Protein 7OH2 (pdb70)

Structure (mmCIF, N/CA/C/O backbone):
data_7OH2
#
_entry.id   7OH2
#
_cell.length_a   71.164
_cell.length_b   100.401
_cell.length_c   104.653
_cell.angle_alpha   90.000
_cell.angle_beta   90.000
_cell.angle_gamma   90.000
#
_symmetry.space_group_name_H-M   'P 21 21 21'
#
loop_
_entity.id
_entity.type
_entity.pdbx_description
1 polymer 'Alkanesulfonate monooxygenase'
2 water water
#
loop_
_atom_site.group_PDB
_atom_site.id
_atom_site.type_symbol
_atom_site.label_atom_id
_atom_site.label_alt_id
_atom_site.label_comp_id
_atom_site.label_asym_id
_atom_site.label_entity_id
_atom_site.label_seq_id
_atom_site.pdbx_PDB_ins_code
_atom_site.Cartn_x
_atom_site.Cartn_y
_atom_site.Cartn_z
_atom_site.occupancy
_atom_site.B_iso_or_equiv
_atom_site.auth_seq_id
_atom_site.auth_comp_id
_atom_site.auth_asym_id
_atom_site.auth_atom_id
_atom_site.pdbx_PDB_model_num
ATOM 1 N N . MET A 1 1 ? 20.439 32.672 -6.760 1.00 49.79 1 MET A N 1
ATOM 2 C CA . MET A 1 1 ? 19.638 31.733 -7.588 1.00 48.16 1 MET A CA 1
ATOM 3 C C . MET A 1 1 ? 20.181 30.305 -7.416 1.00 39.76 1 MET A C 1
ATOM 4 O O . MET A 1 1 ? 21.405 30.087 -7.462 1.00 35.12 1 MET A O 1
ATOM 9 N N . THR A 1 2 ? 19.294 29.339 -7.256 1.00 31.76 2 THR A N 1
ATOM 10 C CA . THR A 1 2 ? 19.676 27.905 -7.191 1.00 30.09 2 THR A CA 1
ATOM 11 C C . THR A 1 2 ? 20.087 27.456 -8.602 1.00 28.45 2 THR A C 1
ATOM 12 O O . THR A 1 2 ? 19.708 28.119 -9.592 1.00 28.02 2 THR A O 1
ATOM 16 N N . VAL A 1 3 ? 20.815 26.357 -8.709 1.00 27.22 3 VAL A N 1
ATOM 17 C CA . VAL A 1 3 ? 21.322 25.845 -10.019 1.00 30.25 3 VAL A CA 1
ATOM 18 C C . VAL A 1 3 ? 20.112 25.528 -10.893 1.00 28.02 3 VAL A C 1
ATOM 19 O O . VAL A 1 3 ? 20.169 25.756 -12.088 1.00 28.44 3 VAL A O 1
ATOM 23 N N . VAL A 1 4 ? 19.067 24.973 -10.290 1.00 25.66 4 VAL A N 1
ATOM 24 C CA . VAL A 1 4 ? 17.786 24.609 -10.952 1.00 26.49 4 VAL A CA 1
ATOM 25 C C . VAL A 1 4 ? 16.671 25.041 -10.011 1.00 23.54 4 VAL A C 1
ATOM 26 O O . VAL A 1 4 ? 16.911 25.227 -8.804 1.00 26.28 4 VAL A O 1
ATOM 30 N N . PRO A 1 5 ? 15.430 25.166 -10.526 1.00 26.03 5 PRO A N 1
ATOM 31 C CA . PRO A 1 5 ? 14.257 25.335 -9.670 1.00 26.43 5 PRO A CA 1
ATOM 32 C C . PRO A 1 5 ? 14.122 24.146 -8.694 1.00 26.53 5 PRO A C 1
ATOM 33 O O . PRO A 1 5 ? 14.344 23.020 -9.118 1.00 29.07 5 PRO A O 1
ATOM 37 N N . ILE A 1 6 ? 13.793 24.424 -7.436 1.00 25.84 6 ILE A N 1
ATOM 38 C CA . ILE A 1 6 ? 13.639 23.399 -6.378 1.00 26.60 6 ILE A CA 1
ATOM 39 C C . ILE A 1 6 ? 12.211 23.429 -5.837 1.00 26.00 6 ILE A C 1
ATOM 40 O O . ILE A 1 6 ? 11.422 24.356 -6.109 1.00 25.99 6 ILE A O 1
ATOM 45 N N . THR A 1 7 ? 11.850 22.379 -5.132 1.00 23.72 7 THR A N 1
ATOM 46 C CA . THR A 1 7 ? 10.478 22.203 -4.620 1.00 23.77 7 THR A CA 1
ATOM 47 C C . THR A 1 7 ? 10.306 23.134 -3.420 1.00 21.65 7 THR A C 1
ATOM 48 O O . THR A 1 7 ? 9.177 23.545 -3.174 1.00 23.44 7 THR A O 1
ATOM 52 N N . SER A 1 8 ? 11.366 23.461 -2.712 1.00 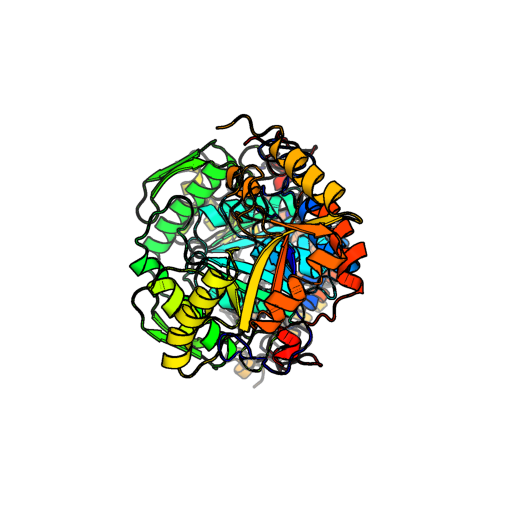19.27 8 SER A N 1
ATOM 53 C CA . SER A 1 8 ? 11.258 24.254 -1.457 1.00 22.75 8 SER A CA 1
ATOM 54 C C . SER A 1 8 ? 12.064 25.554 -1.575 1.00 22.63 8 SER A C 1
ATOM 55 O O . SER A 1 8 ? 13.004 25.790 -0.813 1.00 24.10 8 SER A O 1
ATOM 58 N N . PRO A 1 9 ? 11.756 26.445 -2.549 1.00 27.35 9 PRO A N 1
ATOM 59 C CA . PRO A 1 9 ? 12.654 27.556 -2.864 1.00 27.38 9 PRO A CA 1
ATOM 60 C C . PRO A 1 9 ? 12.781 28.598 -1.746 1.00 28.67 9 PRO A C 1
ATOM 61 O O . PRO A 1 9 ? 13.840 29.192 -1.614 1.00 30.48 9 PRO A O 1
ATOM 65 N N . ASP A 1 10 ? 11.771 28.720 -0.893 1.00 30.38 10 ASP A N 1
ATOM 66 C CA . ASP A 1 10 ? 11.783 29.735 0.190 1.00 36.06 10 ASP A CA 1
ATOM 67 C C . ASP A 1 10 ? 12.289 29.139 1.503 1.00 34.47 10 ASP A C 1
ATOM 68 O O . ASP A 1 10 ? 12.264 29.845 2.501 1.00 26.44 10 ASP A O 1
ATOM 73 N N . LEU A 1 11 ? 12.646 27.856 1.516 1.00 29.84 11 LEU A N 1
ATOM 74 C CA . LEU A 1 11 ? 13.086 27.178 2.756 1.00 27.23 11 LEU A CA 1
ATOM 75 C C . LEU A 1 11 ? 14.496 27.685 3.069 1.00 29.26 11 LEU A C 1
ATOM 76 O O . LEU A 1 11 ? 15.372 27.528 2.199 1.00 27.43 11 LEU A O 1
ATOM 81 N N . ASP A 1 12 ? 14.748 28.313 4.221 1.00 30.43 12 ASP A N 1
ATOM 82 C CA . ASP A 1 12 ? 16.155 28.731 4.504 1.00 33.43 12 ASP A CA 1
ATOM 83 C C . ASP A 1 12 ? 16.789 27.760 5.517 1.00 29.10 12 ASP A C 1
ATOM 84 O O . ASP A 1 12 ? 17.910 27.987 5.935 1.00 33.74 12 ASP A O 1
ATOM 89 N N . ALA A 1 13 ? 16.149 26.634 5.787 1.00 27.75 13 ALA A N 1
ATOM 90 C CA . ALA A 1 13 ? 16.661 25.574 6.677 1.00 26.62 13 ALA A CA 1
ATOM 91 C C . ALA A 1 13 ? 17.106 24.384 5.828 1.00 24.99 13 ALA A C 1
ATOM 92 O O . ALA A 1 13 ? 16.935 24.409 4.612 1.00 25.79 13 ALA A O 1
ATOM 94 N N . ALA A 1 14 ? 17.708 23.381 6.448 1.00 21.53 14 ALA A N 1
ATOM 95 C CA . ALA A 1 14 ? 18.006 22.119 5.745 1.00 22.60 14 ALA A CA 1
ATOM 96 C C . ALA A 1 14 ? 17.664 20.961 6.673 1.00 22.96 14 ALA A C 1
ATOM 97 O O . ALA A 1 14 ? 17.814 21.108 7.932 1.00 20.30 14 ALA A O 1
ATOM 99 N N . GLU A 1 15 ? 17.296 19.829 6.075 1.00 20.63 15 GLU A N 1
ATOM 100 C CA . GLU A 1 15 ? 17.133 18.594 6.857 1.00 21.13 15 GLU A CA 1
ATOM 101 C C . GLU A 1 15 ? 18.513 17.956 7.019 1.00 19.98 15 GLU A C 1
ATOM 102 O O . GLU A 1 15 ? 19.040 17.414 6.065 1.00 19.03 15 GLU A O 1
ATOM 108 N N . VAL A 1 16 ? 19.096 18.103 8.193 1.00 20.01 16 VAL A N 1
ATOM 109 C CA . VAL A 1 16 ? 20.493 17.656 8.433 1.00 20.56 16 VAL A CA 1
ATOM 110 C C . VAL A 1 16 ? 20.421 16.338 9.184 1.00 21.82 16 VAL A C 1
ATOM 111 O O . VAL A 1 16 ? 19.799 16.285 10.279 1.00 19.42 16 VAL A O 1
ATOM 115 N N . SER A 1 17 ? 21.055 15.322 8.606 1.00 18.96 17 SER A N 1
ATOM 116 C CA . SER A 1 17 ? 20.837 13.894 8.923 1.00 19.91 17 SER A CA 1
ATOM 117 C C . SER A 1 17 ? 22.163 13.188 9.204 1.00 18.80 17 SER A C 1
ATOM 118 O O . SER A 1 17 ? 23.250 13.663 8.780 1.00 19.00 17 SER A O 1
ATOM 121 N N . TRP A 1 18 ? 22.063 12.084 9.929 1.00 19.41 18 TRP A N 1
ATOM 122 C CA . TRP A 1 18 ? 23.181 11.145 10.142 1.00 17.99 18 TRP A CA 1
ATOM 123 C C . TRP A 1 18 ? 22.868 9.836 9.417 1.00 17.89 18 TRP A C 1
ATOM 124 O O . TRP A 1 18 ? 22.067 9.818 8.451 1.00 18.97 18 TRP A O 1
ATOM 135 N N . PHE A 1 19 ? 23.599 8.796 9.770 1.00 18.51 19 PHE A N 1
ATOM 136 C CA . PHE A 1 19 ? 23.635 7.504 9.054 1.00 19.15 19 PHE A CA 1
ATOM 137 C C . PHE A 1 19 ? 23.744 6.390 10.095 1.00 17.79 19 PHE A C 1
ATOM 138 O O . PHE A 1 19 ? 24.589 6.519 10.966 1.00 20.89 19 PHE A O 1
ATOM 146 N N . ALA A 1 20 ? 22.895 5.357 10.026 1.00 18.92 20 ALA A N 1
ATOM 147 C CA . ALA A 1 20 ? 22.747 4.365 11.125 1.00 18.35 20 ALA A CA 1
ATOM 148 C C . ALA A 1 20 ? 23.710 3.181 10.976 1.00 18.93 20 ALA A C 1
ATOM 149 O O . ALA A 1 20 ? 23.730 2.327 11.893 1.00 19.34 20 ALA A O 1
ATOM 151 N N . ALA A 1 21 ? 24.446 3.074 9.871 1.00 19.63 21 ALA A N 1
ATOM 152 C CA . ALA A 1 21 ? 25.544 2.079 9.704 1.00 18.56 21 ALA A CA 1
ATOM 153 C C . ALA A 1 21 ? 25.003 0.670 9.977 1.00 20.06 21 ALA A C 1
ATOM 154 O O . ALA A 1 21 ? 25.603 -0.083 10.758 1.00 20.76 21 ALA A O 1
ATOM 156 N N . LEU A 1 22 ? 23.908 0.315 9.312 1.00 19.60 22 LEU A N 1
ATOM 157 C CA . LEU A 1 22 ? 23.240 -0.999 9.519 1.00 20.14 22 LEU A CA 1
ATOM 158 C C . LEU A 1 22 ? 23.969 -2.134 8.796 1.00 20.55 22 LEU A C 1
ATOM 159 O O . LEU A 1 22 ? 23.532 -3.272 8.937 1.00 21.68 22 LEU A O 1
ATOM 164 N N . CYS A 1 23 ? 24.967 -1.842 7.965 1.00 23.65 23 CYS A N 1
ATOM 165 C CA . CYS A 1 23 ? 25.550 -2.840 7.029 1.00 22.91 23 CYS A CA 1
ATOM 166 C C . CYS A 1 23 ? 27.038 -2.981 7.235 1.00 21.79 23 CYS A C 1
ATOM 167 O O . CYS A 1 23 ? 27.735 -2.971 6.219 1.00 21.48 23 CYS A O 1
ATOM 170 N N . SER A 1 24 ? 27.489 -3.141 8.475 1.00 21.01 24 SER A N 1
ATOM 171 C CA . SER A 1 24 ? 28.928 -3.311 8.818 1.00 22.35 24 SER A CA 1
ATOM 172 C C . SER A 1 24 ? 29.734 -2.090 8.335 1.00 23.09 24 SER A C 1
ATOM 173 O O . SER A 1 24 ? 30.900 -2.248 7.916 1.00 21.62 24 SER A O 1
ATOM 176 N N . ASP A 1 25 ? 29.164 -0.893 8.468 1.00 23.32 25 ASP A N 1
ATOM 177 C CA . ASP A 1 25 ? 29.755 0.372 7.960 1.00 23.27 25 ASP A CA 1
ATOM 178 C C . ASP A 1 25 ? 30.700 0.990 8.995 1.00 21.38 25 ASP A C 1
ATOM 179 O O . ASP A 1 25 ? 31.426 1.883 8.620 1.00 22.24 25 ASP A O 1
ATOM 184 N N . ASP A 1 26 ? 30.650 0.596 10.269 1.00 19.88 26 ASP A N 1
ATOM 185 C CA . ASP A 1 26 ? 31.318 1.369 11.331 1.00 20.84 26 ASP A CA 1
ATOM 186 C C . ASP A 1 26 ? 32.749 0.846 11.539 1.00 22.55 26 ASP A C 1
ATOM 187 O O . ASP A 1 26 ? 32.953 -0.370 11.557 1.00 23.77 26 ASP A O 1
ATOM 192 N N . TYR A 1 27 ? 33.690 1.783 11.650 1.00 21.91 27 TYR A N 1
ATOM 193 C CA . TYR A 1 27 ? 35.149 1.570 11.816 1.00 24.25 27 TYR A CA 1
ATOM 194 C C . TYR A 1 27 ? 35.730 2.690 12.666 1.00 22.30 27 TYR A C 1
ATOM 195 O O . TYR A 1 27 ? 35.171 3.828 12.651 1.00 23.68 27 TYR A O 1
ATOM 204 N N . ALA A 1 28 ? 36.821 2.404 13.358 1.00 23.48 28 ALA A N 1
ATOM 205 C CA . ALA A 1 28 ? 37.710 3.415 13.982 1.00 21.99 28 ALA A CA 1
ATOM 206 C C . ALA A 1 28 ? 38.860 3.680 13.001 1.00 23.42 28 ALA A C 1
ATOM 207 O O . ALA A 1 28 ? 39.203 4.825 12.768 1.00 23.88 28 ALA A O 1
ATOM 209 N N . TYR A 1 29 ? 39.411 2.636 12.406 1.00 24.95 29 TYR A N 1
ATOM 210 C CA . TYR A 1 29 ? 40.386 2.733 11.298 1.00 25.34 29 TYR A CA 1
ATOM 211 C C . TYR A 1 29 ? 39.763 2.027 10.110 1.00 24.06 29 TYR A C 1
ATOM 212 O O . TYR A 1 29 ? 39.346 0.873 10.275 1.00 22.90 29 TYR A O 1
ATOM 221 N N . LEU A 1 30 ? 39.760 2.673 8.950 1.00 23.87 30 LEU A N 1
ATOM 222 C CA . LEU A 1 30 ? 39.230 2.061 7.716 1.00 26.24 30 LEU A CA 1
ATOM 223 C C . LEU A 1 30 ? 40.045 0.797 7.432 1.00 27.37 30 LEU A C 1
ATOM 224 O O . LEU A 1 30 ? 41.261 0.788 7.684 1.00 24.29 30 LEU A O 1
ATOM 229 N N . GLY A 1 31 ? 39.343 -0.262 7.041 1.00 28.03 31 GLY A N 1
ATOM 230 C CA . GLY A 1 31 ? 39.919 -1.575 6.722 1.00 30.44 31 GLY A CA 1
ATOM 231 C C . GLY A 1 31 ? 40.246 -2.382 7.967 1.00 28.36 31 GLY A C 1
ATOM 232 O O . GLY A 1 31 ? 40.818 -3.433 7.797 1.00 28.68 31 GLY A O 1
ATOM 233 N N . VAL A 1 32 ? 39.911 -1.915 9.167 1.00 25.78 32 VAL A N 1
ATOM 234 C CA . VAL A 1 32 ? 40.206 -2.655 10.419 1.00 27.34 32 VAL A CA 1
ATOM 235 C C . VAL A 1 32 ? 38.896 -3.040 11.109 1.00 29.02 32 VAL A C 1
ATOM 236 O O . VAL A 1 32 ? 38.266 -2.221 11.777 1.00 24.59 32 VAL A O 1
ATOM 240 N N . PRO A 1 33 ? 38.515 -4.333 11.055 1.00 29.45 33 PRO A N 1
ATOM 241 C CA . PRO A 1 33 ? 37.296 -4.806 11.692 1.00 33.25 33 PRO A CA 1
ATOM 242 C C . PRO A 1 33 ? 37.407 -4.593 13.205 1.00 32.99 33 PRO A C 1
ATOM 243 O O . PRO A 1 33 ? 38.424 -4.870 13.792 1.00 37.06 33 PRO A O 1
ATOM 247 N N . ASP A 1 34 ? 36.381 -4.003 13.781 1.00 29.49 34 ASP A N 1
ATOM 248 C CA . ASP A 1 34 ? 36.313 -3.735 15.228 1.00 30.94 34 ASP A CA 1
ATOM 249 C C . ASP A 1 34 ? 34.988 -4.308 15.749 1.00 30.92 34 ASP A C 1
ATOM 250 O O . ASP A 1 34 ? 33.900 -3.780 15.393 1.00 24.42 34 ASP A O 1
ATOM 255 N N . ASP A 1 35 ? 35.093 -5.319 16.607 1.00 30.83 35 ASP A N 1
ATOM 256 C CA . ASP A 1 35 ? 33.936 -6.046 17.190 1.00 31.32 35 ASP A CA 1
ATOM 257 C C . ASP A 1 35 ? 33.012 -5.057 17.898 1.00 28.78 35 ASP A C 1
ATOM 258 O O . ASP A 1 35 ? 31.795 -5.232 17.752 1.00 30.57 35 ASP A O 1
ATOM 263 N N . ALA A 1 36 ? 33.558 -4.049 18.585 1.00 27.01 36 ALA A N 1
ATOM 264 C CA . ALA A 1 36 ? 32.774 -3.077 19.384 1.00 27.81 36 ALA A CA 1
ATOM 265 C C . ALA A 1 36 ? 31.952 -2.166 18.455 1.00 25.15 36 ALA A C 1
ATOM 266 O O . ALA A 1 36 ? 31.063 -1.524 18.930 1.00 25.00 36 ALA A O 1
ATOM 268 N N . LEU A 1 37 ? 32.242 -2.114 17.153 1.00 24.60 37 LEU A N 1
ATOM 269 C CA . LEU A 1 37 ? 31.535 -1.218 16.200 1.00 23.93 37 LEU A CA 1
ATOM 270 C C . LEU A 1 37 ? 30.690 -2.029 15.211 1.00 22.64 37 LEU A C 1
ATOM 271 O O . LEU A 1 37 ? 30.198 -1.429 14.235 1.00 22.46 37 LEU A O 1
ATOM 276 N N . LYS A 1 38 ? 30.484 -3.325 15.446 1.00 21.98 38 LYS A N 1
ATOM 277 C CA . LYS A 1 38 ? 29.605 -4.162 14.584 1.00 22.41 38 LYS A CA 1
ATOM 278 C C . LYS A 1 38 ? 28.183 -3.587 14.526 1.00 20.96 38 LYS A C 1
ATOM 279 O O . LYS A 1 38 ? 27.752 -2.911 15.467 1.00 19.18 38 LYS A O 1
ATOM 285 N N . SER A 1 39 ? 27.477 -3.860 13.438 1.00 18.59 39 SER A N 1
ATOM 286 C CA . SER A 1 39 ? 26.091 -3.413 13.202 1.00 17.81 39 SER A CA 1
ATOM 287 C C . SER A 1 39 ? 25.088 -4.267 13.988 1.00 19.03 39 SER A C 1
ATOM 288 O O . SER A 1 39 ? 24.130 -4.746 13.402 1.00 20.46 39 SER A O 1
ATOM 291 N N . SER A 1 40 ? 25.287 -4.402 15.294 1.00 19.68 40 SER A N 1
ATOM 292 C CA . SER A 1 40 ? 24.320 -5.030 16.222 1.00 20.45 40 SER A CA 1
ATOM 293 C C . SER A 1 40 ? 23.169 -4.054 16.451 1.00 21.33 40 SER A C 1
ATOM 294 O O . SER A 1 40 ? 23.346 -2.862 16.229 1.00 20.72 40 SER A O 1
ATOM 297 N N . PHE A 1 41 ? 22.018 -4.545 16.900 1.00 22.19 41 PHE A N 1
ATOM 298 C CA . PHE A 1 41 ? 20.872 -3.674 17.216 1.00 20.89 41 PHE A CA 1
ATOM 299 C C . PHE A 1 41 ? 21.287 -2.676 18.298 1.00 19.09 41 PHE A C 1
ATOM 300 O O . PHE A 1 41 ? 20.933 -1.514 18.177 1.00 19.25 41 PHE A O 1
ATOM 308 N N . GLU A 1 42 ? 22.023 -3.123 19.309 1.00 20.38 42 GLU A N 1
ATOM 309 C CA . GLU A 1 42 ? 22.437 -2.244 20.434 1.00 22.98 42 GLU A CA 1
ATOM 310 C C . GLU A 1 42 ? 23.255 -1.069 19.869 1.00 21.38 42 GLU A C 1
ATOM 311 O O . GLU A 1 42 ? 22.978 0.103 20.200 1.00 21.56 42 GLU A O 1
ATOM 314 N N . HIS A 1 43 ? 24.221 -1.358 19.009 1.00 19.87 43 HIS A N 1
ATOM 315 C CA . HIS A 1 43 ? 25.146 -0.311 18.488 1.00 22.43 43 HIS A CA 1
ATOM 316 C C . HIS A 1 43 ? 24.388 0.608 17.530 1.00 20.85 43 HIS A C 1
ATOM 317 O O . HIS A 1 43 ? 24.483 1.813 17.698 1.00 21.26 43 HIS A O 1
ATOM 324 N N . CYS A 1 44 ? 23.676 0.056 16.554 1.00 20.34 44 CYS A N 1
ATOM 325 C CA . CYS A 1 44 ? 22.997 0.881 15.513 1.00 19.89 44 CYS A CA 1
ATOM 326 C C . CYS A 1 44 ? 21.877 1.703 16.166 1.00 19.57 44 CYS A C 1
ATOM 327 O O . CYS A 1 44 ? 21.707 2.882 15.812 1.00 18.88 44 CYS A O 1
ATOM 330 N N . SER A 1 45 ? 21.131 1.136 17.116 1.00 19.60 45 SER A N 1
ATOM 331 C CA . SER A 1 45 ? 20.047 1.892 17.790 1.00 20.76 45 SER A CA 1
ATOM 332 C C . SER A 1 45 ? 20.669 3.031 18.605 1.00 21.52 45 SER A C 1
ATOM 333 O O . SER A 1 45 ? 20.033 4.087 18.729 1.00 22.29 45 SER A O 1
ATOM 336 N N . GLU A 1 46 ? 21.853 2.819 19.152 1.00 22.39 46 GLU A N 1
ATOM 337 C CA . GLU A 1 46 ? 22.541 3.900 19.883 1.00 23.13 46 GLU A CA 1
ATOM 338 C C . GLU A 1 46 ? 22.915 5.028 18.907 1.00 21.49 46 GLU A C 1
ATOM 339 O O . GLU A 1 46 ? 22.728 6.232 19.272 1.00 20.71 46 GLU A O 1
ATOM 345 N N . ILE A 1 47 ? 23.339 4.712 17.687 1.00 19.54 47 ILE A N 1
ATOM 346 C CA . ILE A 1 47 ? 23.631 5.798 16.696 1.00 20.35 47 ILE A CA 1
ATOM 347 C C . ILE A 1 47 ? 22.335 6.616 16.518 1.00 20.73 47 ILE A C 1
ATOM 348 O O . ILE A 1 47 ? 22.385 7.861 16.510 1.00 20.20 47 ILE A O 1
ATOM 353 N N . VAL A 1 48 ? 21.186 5.945 16.404 1.00 19.91 48 VAL A N 1
ATOM 354 C CA . VAL A 1 48 ? 19.890 6.604 16.108 1.00 20.07 48 VAL A CA 1
ATOM 355 C C . VAL A 1 48 ? 19.505 7.464 17.313 1.00 19.06 48 VAL A C 1
ATOM 356 O O . VAL A 1 48 ? 19.112 8.588 17.088 1.00 18.16 48 VAL A O 1
ATOM 360 N N . THR A 1 49 ? 19.554 6.933 18.530 1.00 18.63 49 THR A N 1
ATOM 361 C CA . THR A 1 49 ? 19.055 7.668 19.720 1.00 19.44 49 THR A CA 1
ATOM 362 C C . THR A 1 49 ? 20.017 8.827 20.022 1.00 19.22 49 THR A C 1
ATOM 363 O O . THR A 1 49 ? 19.523 9.930 20.354 1.00 19.24 49 THR A O 1
ATOM 367 N N . ARG A 1 50 ? 21.309 8.622 19.836 1.00 18.65 50 ARG A N 1
ATOM 368 C CA . ARG A 1 50 ? 22.321 9.708 20.009 1.00 21.00 50 ARG A CA 1
ATOM 369 C C . ARG A 1 50 ? 22.103 10.805 18.960 1.00 19.56 50 ARG A C 1
ATOM 370 O O . ARG A 1 50 ? 22.023 12.003 19.332 1.00 20.23 50 ARG A O 1
ATOM 378 N N . ALA A 1 51 ? 21.934 10.427 17.687 1.00 18.90 51 ALA A N 1
ATOM 379 C CA . ALA A 1 51 ? 21.632 11.369 16.594 1.00 17.57 51 ALA A CA 1
ATOM 380 C C . ALA A 1 51 ? 20.386 12.172 16.968 1.00 19.35 51 ALA A C 1
ATOM 381 O O . ALA A 1 51 ? 20.379 13.445 16.788 1.00 20.50 51 ALA A O 1
ATOM 383 N N . GLU A 1 52 ? 19.370 11.515 17.526 1.00 18.62 52 GLU A N 1
ATOM 384 C CA . GLU A 1 52 ? 18.111 12.219 17.867 1.00 20.38 52 GLU A CA 1
ATOM 385 C C . GLU A 1 52 ? 18.378 13.258 18.977 1.00 20.05 52 GLU A C 1
ATOM 386 O O . GLU A 1 52 ? 17.989 14.430 18.788 1.00 21.95 52 GLU A O 1
ATOM 392 N N . THR A 1 53 ? 19.016 12.853 20.060 1.00 22.04 53 THR A N 1
ATOM 393 C CA . THR A 1 53 ? 19.371 13.741 21.198 1.00 22.74 53 THR A CA 1
ATOM 394 C C . THR A 1 53 ? 20.202 14.929 20.713 1.00 24.91 53 THR A C 1
ATOM 395 O O . THR A 1 53 ? 19.883 16.063 21.094 1.00 22.40 53 THR A O 1
ATOM 399 N N . LEU A 1 54 ? 21.145 14.696 19.797 1.00 22.24 54 LEU A N 1
ATOM 400 C CA . LEU A 1 54 ? 22.047 15.761 19.311 1.00 22.77 54 LEU A CA 1
ATOM 401 C C . LEU A 1 54 ? 21.218 16.778 18.532 1.00 21.59 54 LEU A C 1
ATOM 402 O O . LEU A 1 54 ? 21.578 17.955 18.556 1.00 22.55 54 LEU A O 1
ATOM 407 N N . GLY A 1 55 ? 20.114 16.349 17.919 1.00 20.23 55 GLY A N 1
ATOM 408 C CA . GLY A 1 55 ? 19.211 17.224 17.165 1.00 20.62 55 GLY A CA 1
ATOM 409 C C . GLY A 1 55 ? 19.267 16.973 15.672 1.00 19.46 55 GLY A C 1
ATOM 410 O O . GLY A 1 55 ? 18.688 17.779 14.938 1.00 20.93 55 GLY A O 1
ATOM 411 N N . PHE A 1 56 ? 19.852 15.872 15.194 1.00 21.22 56 PHE A N 1
ATOM 412 C CA . PHE A 1 56 ? 19.732 15.489 13.762 1.00 20.32 56 PHE A CA 1
ATOM 413 C C . PHE A 1 56 ? 18.260 15.264 13.432 1.00 19.69 56 PHE A C 1
ATOM 414 O O . PHE A 1 56 ? 17.507 14.881 14.325 1.00 18.64 56 PHE A O 1
ATOM 422 N N . ARG A 1 57 ? 17.865 15.533 12.203 1.00 18.86 57 ARG A N 1
ATOM 423 C CA . ARG A 1 57 ? 16.441 15.610 11.802 1.00 20.64 57 ARG A CA 1
ATOM 424 C C . ARG A 1 57 ? 16.010 14.363 11.035 1.00 20.81 57 ARG A C 1
ATOM 425 O O . ARG A 1 57 ? 14.778 14.094 10.952 1.00 18.23 57 ARG A O 1
ATOM 433 N N . ASN A 1 58 ? 16.961 13.609 10.515 1.00 19.38 58 ASN A N 1
ATOM 434 C CA . ASN A 1 58 ? 16.628 12.340 9.809 1.00 19.61 58 ASN A CA 1
ATOM 435 C C . ASN A 1 58 ? 17.878 11.464 9.915 1.00 18.46 58 ASN A C 1
ATOM 436 O O . ASN A 1 58 ? 18.896 11.952 10.430 1.00 19.21 58 ASN A O 1
ATOM 441 N N . ILE A 1 59 ? 17.769 10.194 9.543 1.00 18.73 59 ILE A N 1
ATOM 442 C CA . ILE A 1 59 ? 18.929 9.266 9.621 1.00 17.37 59 ILE A CA 1
ATOM 443 C C . ILE A 1 59 ? 18.721 8.186 8.573 1.00 18.66 59 ILE A C 1
ATOM 444 O O . ILE A 1 59 ? 17.661 7.531 8.553 1.00 18.76 59 ILE A O 1
ATOM 449 N N . LEU A 1 60 ? 19.698 8.068 7.687 1.00 18.25 60 LEU A N 1
ATOM 450 C CA . LEU A 1 60 ? 19.650 7.093 6.593 1.00 17.84 60 LEU A CA 1
ATOM 451 C C . LEU A 1 60 ? 19.947 5.709 7.187 1.00 18.40 60 LEU A C 1
ATOM 452 O O . LEU A 1 60 ? 20.989 5.488 7.806 1.00 18.63 60 LEU A O 1
ATOM 457 N N . CYS A 1 61 ? 19.047 4.777 6.934 1.00 18.01 61 CYS A N 1
ATOM 458 C CA . CYS A 1 61 ? 19.142 3.360 7.349 1.00 18.37 61 CYS A CA 1
ATOM 459 C C . CYS A 1 61 ? 19.333 2.524 6.088 1.00 18.35 61 CYS A C 1
ATOM 460 O O . CYS A 1 61 ? 18.348 2.212 5.431 1.00 19.92 61 CYS A O 1
ATOM 463 N N . PRO A 1 62 ? 20.584 2.158 5.737 1.00 19.17 62 PRO A N 1
ATOM 464 C CA . PRO A 1 62 ? 20.884 1.485 4.465 1.00 19.23 62 PRO A CA 1
ATOM 465 C C . PRO A 1 62 ? 20.367 0.044 4.475 1.00 19.81 62 PRO A C 1
ATOM 466 O O . PRO A 1 62 ? 20.031 -0.522 5.546 1.00 17.64 62 PRO A O 1
ATOM 470 N N . SER A 1 63 ? 20.223 -0.514 3.281 1.00 19.21 63 SER A N 1
ATOM 471 C CA . SER A 1 63 ? 19.728 -1.896 3.096 1.00 19.18 63 SER A CA 1
ATOM 472 C C . SER A 1 63 ? 20.689 -2.637 2.188 1.00 20.07 63 SER A C 1
ATOM 473 O O . SER A 1 63 ? 20.785 -2.254 1.018 1.00 20.52 63 SER A O 1
ATOM 476 N N . SER A 1 64 ? 21.352 -3.657 2.689 1.00 20.37 64 SER A N 1
ATOM 477 C CA . SER A 1 64 ? 22.172 -4.550 1.832 1.00 20.72 64 SER A CA 1
ATOM 478 C C . SER A 1 64 ? 22.425 -5.857 2.564 1.00 20.67 64 SER A C 1
ATOM 479 O O . SER A 1 64 ? 22.309 -5.884 3.831 1.00 20.77 64 SER A O 1
ATOM 482 N N . TYR A 1 65 ? 22.781 -6.894 1.804 1.00 20.12 65 TYR A N 1
ATOM 483 C CA . TYR A 1 65 ? 23.062 -8.243 2.361 1.00 21.28 65 TYR A CA 1
ATOM 484 C C . TYR A 1 65 ? 24.482 -8.251 2.924 1.00 21.33 65 TYR A C 1
ATOM 485 O O . TYR A 1 65 ? 25.417 -8.776 2.354 1.00 19.51 65 TYR A O 1
ATOM 494 N N . GLN A 1 66 ? 24.626 -7.611 4.073 1.00 20.39 66 GLN A N 1
ATOM 495 C CA . GLN A 1 66 ? 25.867 -7.562 4.865 1.00 20.95 66 GLN A CA 1
ATOM 496 C C . GLN A 1 66 ? 25.468 -7.805 6.324 1.00 18.33 66 GLN A C 1
ATOM 497 O O . GLN A 1 66 ? 24.336 -7.530 6.660 1.00 18.24 66 GLN A O 1
ATOM 503 N N . VAL A 1 67 ? 26.377 -8.290 7.147 1.00 18.29 67 VAL A N 1
ATOM 504 C CA . VAL A 1 67 ? 26.130 -8.432 8.606 1.00 18.68 67 VAL A CA 1
ATOM 505 C C . VAL A 1 67 ? 25.594 -7.103 9.140 1.00 18.95 67 VAL A C 1
ATOM 506 O O . VAL A 1 67 ? 26.244 -6.045 8.980 1.00 19.95 67 VAL A O 1
ATOM 510 N N . GLY A 1 68 ? 24.384 -7.146 9.676 1.00 18.74 68 GLY A N 1
ATOM 511 C CA . GLY A 1 68 ? 23.759 -6.021 10.355 1.00 18.90 68 GLY A CA 1
ATOM 512 C C . GLY A 1 68 ? 22.267 -6.178 10.424 1.00 18.70 68 GLY A C 1
ATOM 513 O O . GLY A 1 68 ? 21.781 -7.309 10.476 1.00 21.31 68 GLY A O 1
ATOM 514 N N . GLN A 1 69 ? 21.567 -5.059 10.431 1.00 19.02 69 GLN A N 1
ATOM 515 C CA . GLN A 1 69 ? 20.120 -5.007 10.751 1.00 18.91 69 GLN A CA 1
ATOM 516 C C . GLN A 1 69 ? 19.317 -4.866 9.471 1.00 18.43 69 GLN A C 1
ATOM 517 O O . GLN A 1 69 ? 19.531 -3.883 8.705 1.00 19.22 69 GLN A O 1
ATOM 523 N N . ASP A 1 70 ? 18.397 -5.790 9.272 1.00 17.95 70 ASP A N 1
ATOM 524 C CA . ASP A 1 70 ? 17.326 -5.636 8.267 1.00 17.83 70 ASP A CA 1
ATOM 525 C C . ASP A 1 70 ? 16.694 -4.247 8.472 1.00 18.20 70 ASP A C 1
ATOM 526 O O . ASP A 1 70 ? 16.302 -3.902 9.611 1.00 16.99 70 ASP A O 1
ATOM 531 N N . THR A 1 71 ? 16.623 -3.452 7.404 1.00 16.85 71 THR A N 1
ATOM 532 C CA . THR A 1 71 ? 16.227 -2.022 7.481 1.00 17.54 71 THR A CA 1
ATOM 533 C C . THR A 1 71 ? 14.842 -1.855 8.112 1.00 16.56 71 THR A C 1
ATOM 534 O O . THR A 1 71 ? 14.695 -1.109 9.122 1.00 15.55 71 THR A O 1
ATOM 538 N N . LEU A 1 72 ? 13.817 -2.506 7.568 1.00 16.69 72 LEU A N 1
ATOM 539 C CA . LEU A 1 72 ? 12.436 -2.198 8.010 1.00 17.07 72 LEU A CA 1
ATOM 540 C C . LEU A 1 72 ? 12.233 -2.776 9.410 1.00 17.86 72 LEU A C 1
ATOM 541 O O . LEU A 1 72 ? 11.554 -2.098 10.203 1.00 17.36 72 LEU A O 1
ATOM 546 N N . SER A 1 73 ? 12.842 -3.914 9.738 1.00 17.79 73 SER A N 1
ATOM 547 C CA . SER A 1 73 ? 12.853 -4.445 11.139 1.00 20.90 73 SER A CA 1
ATOM 548 C C . SER A 1 73 ? 13.479 -3.413 12.082 1.00 18.24 73 SER A C 1
ATOM 549 O O . SER A 1 73 ? 12.904 -3.087 13.176 1.00 18.69 73 SER A O 1
ATOM 552 N N . PHE A 1 74 ? 14.625 -2.882 11.677 1.00 18.30 74 PHE A N 1
ATOM 553 C CA . PHE A 1 74 ? 15.352 -1.880 12.482 1.00 17.87 74 PHE A CA 1
ATOM 554 C C . PHE A 1 74 ? 14.481 -0.653 12.726 1.00 16.62 74 PHE A C 1
ATOM 555 O O . PHE A 1 74 ? 14.407 -0.177 13.855 1.00 18.07 74 PHE A O 1
ATOM 563 N N . VAL A 1 75 ? 13.870 -0.127 11.678 1.00 17.26 75 VAL A N 1
ATOM 564 C CA . VAL A 1 75 ? 12.967 1.050 11.776 1.00 18.71 75 VAL A CA 1
ATOM 565 C C . VAL A 1 75 ? 11.815 0.765 12.739 1.00 18.58 75 VAL A C 1
ATOM 566 O O . VAL A 1 75 ? 11.527 1.641 13.549 1.00 17.53 75 VAL A O 1
ATOM 570 N N . ALA A 1 76 ? 11.171 -0.402 12.642 1.00 17.94 76 ALA A N 1
ATOM 571 C CA . ALA A 1 76 ? 10.066 -0.786 13.554 1.00 17.59 76 ALA A CA 1
ATOM 572 C C . ALA A 1 76 ? 10.570 -0.760 15.006 1.00 18.24 76 ALA A C 1
ATOM 573 O O . ALA A 1 76 ? 9.848 -0.203 15.896 1.00 20.75 76 ALA A O 1
ATOM 575 N N . ALA A 1 77 ? 11.695 -1.420 15.288 1.00 17.22 77 ALA A N 1
ATOM 576 C CA . ALA A 1 77 ? 12.262 -1.469 16.649 1.00 18.20 77 ALA A CA 1
ATOM 577 C C . ALA A 1 77 ? 12.581 -0.045 17.102 1.00 21.37 77 ALA A C 1
ATOM 578 O O . ALA A 1 77 ? 12.233 0.320 18.255 1.00 20.42 77 ALA A O 1
ATOM 580 N N . CYS A 1 78 ? 13.204 0.770 16.245 1.00 20.58 78 CYS A N 1
ATOM 581 C CA . CYS A 1 78 ? 13.564 2.163 16.623 1.00 20.86 78 CYS A CA 1
ATOM 582 C C . CYS A 1 78 ? 12.314 3.026 16.887 1.00 22.25 78 CYS A C 1
ATOM 583 O O . CYS A 1 78 ? 12.451 4.004 17.660 1.00 20.49 78 CYS A O 1
ATOM 586 N N . SER A 1 79 ? 11.149 2.704 16.302 1.00 18.63 79 SER A N 1
ATOM 587 C CA . SER A 1 79 ? 9.913 3.485 16.509 1.00 20.29 79 SER A CA 1
ATOM 588 C C . SER A 1 79 ? 9.655 3.575 18.017 1.00 24.24 79 SER A C 1
ATOM 589 O O . SER A 1 79 ? 9.075 4.546 18.441 1.00 21.63 79 SER A O 1
ATOM 592 N N . GLN A 1 80 ? 10.037 2.562 18.777 1.00 24.15 80 GLN A N 1
ATOM 593 C CA . GLN A 1 80 ? 9.664 2.447 20.203 1.00 26.58 80 GLN A CA 1
ATOM 594 C C . GLN A 1 80 ? 10.692 3.165 21.090 1.00 25.28 80 GLN A C 1
ATOM 595 O O . GLN A 1 80 ? 10.457 3.184 22.293 1.00 23.30 80 GLN A O 1
ATOM 601 N N . ILE A 1 81 ? 11.798 3.690 20.550 1.00 23.57 81 ILE A N 1
ATOM 602 C CA . ILE A 1 81 ? 12.859 4.369 21.366 1.00 24.93 81 ILE A CA 1
ATOM 603 C C . ILE A 1 81 ? 13.211 5.734 20.761 1.00 23.44 81 ILE A C 1
ATOM 604 O O . ILE A 1 81 ? 14.249 6.264 21.118 1.00 25.82 81 ILE A O 1
ATOM 609 N N . THR A 1 82 ? 12.392 6.258 19.848 1.00 21.70 82 THR A N 1
ATOM 610 C CA . THR A 1 82 ? 12.532 7.602 19.253 1.00 22.64 82 THR A CA 1
ATOM 611 C C . THR A 1 82 ? 11.189 8.334 19.332 1.00 25.65 82 THR A C 1
ATOM 612 O O . THR A 1 82 ? 10.146 7.644 19.414 1.00 23.57 82 THR A O 1
ATOM 616 N N . GLU A 1 83 ? 11.195 9.659 19.181 1.00 25.01 83 GLU A N 1
ATOM 617 C CA . GLU A 1 83 ? 9.949 10.463 19.200 1.00 27.87 83 GLU A CA 1
ATOM 618 C C . GLU A 1 83 ? 10.059 11.637 18.251 1.00 26.97 83 GLU A C 1
ATOM 619 O O . GLU A 1 83 ? 9.008 12.140 17.905 1.00 23.94 83 GLU A O 1
ATOM 623 N N . ARG A 1 84 ? 11.257 12.057 17.824 1.00 25.51 84 ARG A N 1
ATOM 624 C CA . ARG A 1 84 ? 11.336 13.322 17.029 1.00 25.41 84 ARG A CA 1
ATOM 625 C C . ARG A 1 84 ? 12.169 13.141 15.766 1.00 23.58 84 ARG A C 1
ATOM 626 O O . ARG A 1 84 ? 11.893 13.856 14.800 1.00 25.75 84 ARG A O 1
ATOM 634 N N . ILE A 1 85 ? 13.151 12.250 15.750 1.00 19.22 85 ILE A N 1
ATOM 635 C CA . ILE A 1 85 ? 13.976 12.101 14.517 1.00 19.93 85 ILE A CA 1
ATOM 636 C C . ILE A 1 85 ? 13.145 11.405 13.443 1.00 18.39 85 ILE A C 1
ATOM 637 O O . ILE A 1 85 ? 12.394 10.488 13.740 1.00 17.59 85 ILE A O 1
ATOM 642 N N . ASN A 1 86 ? 13.282 11.834 12.206 1.00 19.20 86 ASN A N 1
ATOM 643 C CA . ASN A 1 86 ? 12.774 11.060 11.053 1.00 18.18 86 ASN A CA 1
ATOM 644 C C . ASN A 1 86 ? 13.710 9.882 10.824 1.00 18.37 86 ASN A C 1
ATOM 645 O O . ASN A 1 86 ? 14.865 9.961 11.218 1.00 18.02 86 ASN A O 1
ATOM 650 N N . LEU A 1 87 ? 13.218 8.813 10.202 1.00 17.86 87 LEU A N 1
ATOM 651 C CA . LEU A 1 87 ? 14.072 7.722 9.738 1.00 18.54 87 LEU A CA 1
ATOM 652 C C . LEU A 1 87 ? 13.901 7.605 8.227 1.00 18.06 87 LEU A C 1
ATOM 653 O O . LEU A 1 87 ? 12.779 7.803 7.728 1.00 19.55 87 LEU A O 1
ATOM 658 N N . LEU A 1 88 ? 15.010 7.385 7.553 1.00 18.35 88 LEU A N 1
ATOM 659 C CA . LEU A 1 88 ? 15.048 7.258 6.085 1.00 17.92 88 LEU A CA 1
ATOM 660 C C . LEU A 1 88 ? 15.397 5.795 5.805 1.00 18.87 88 LEU A C 1
ATOM 661 O O . LEU A 1 88 ? 16.565 5.390 5.953 1.00 18.12 88 LEU A O 1
ATOM 666 N N . ALA A 1 89 ? 14.395 5.032 5.401 1.00 17.46 89 ALA A N 1
ATOM 667 C CA . ALA A 1 89 ? 14.497 3.579 5.302 1.00 16.95 89 ALA A CA 1
ATOM 668 C C . ALA A 1 89 ? 14.776 3.225 3.848 1.00 18.59 89 ALA A C 1
ATOM 669 O O . ALA A 1 89 ? 13.924 3.472 2.992 1.00 19.86 89 ALA A O 1
ATOM 671 N N . ALA A 1 90 ? 15.914 2.604 3.584 1.00 20.11 90 ALA A N 1
ATOM 672 C CA . ALA A 1 90 ? 16.212 2.041 2.256 1.00 18.32 90 ALA A CA 1
ATOM 673 C C . ALA A 1 90 ? 15.291 0.847 2.018 1.00 17.72 90 ALA A C 1
ATOM 674 O O . ALA A 1 90 ? 15.212 -0.063 2.884 1.00 18.49 90 ALA A O 1
ATOM 676 N N . ILE A 1 91 ? 14.608 0.857 0.892 1.00 16.19 91 ILE A N 1
ATOM 677 C CA . ILE A 1 91 ? 13.728 -0.236 0.435 1.00 18.89 91 ILE A CA 1
ATOM 678 C C . ILE A 1 91 ? 14.097 -0.546 -1.013 1.00 20.96 91 ILE A C 1
ATOM 679 O O . ILE A 1 91 ? 14.192 0.382 -1.831 1.00 20.68 91 ILE A O 1
ATOM 684 N N . ARG A 1 92 ? 14.294 -1.824 -1.304 1.00 20.24 92 ARG A N 1
ATOM 685 C CA . ARG A 1 92 ? 14.733 -2.288 -2.641 1.00 20.25 92 ARG A CA 1
ATOM 686 C C . ARG A 1 92 ? 13.501 -2.794 -3.361 1.00 20.22 92 ARG A C 1
ATOM 687 O O . ARG A 1 92 ? 12.863 -3.737 -2.888 1.00 20.20 92 ARG A O 1
ATOM 695 N N . CYS A 1 93 ? 13.168 -2.159 -4.480 1.00 20.47 93 CYS A N 1
ATOM 696 C CA . CYS A 1 93 ? 11.957 -2.468 -5.266 1.00 20.64 93 CYS A CA 1
ATOM 697 C C . CYS A 1 93 ? 11.930 -3.952 -5.600 1.00 21.23 93 CYS A C 1
ATOM 698 O O . CYS A 1 93 ? 12.927 -4.455 -6.122 1.00 21.26 93 CYS A O 1
ATOM 701 N N . GLY A 1 94 ? 10.809 -4.612 -5.285 1.00 20.33 94 GLY A N 1
ATOM 702 C CA . GLY A 1 94 ? 10.563 -6.015 -5.640 1.00 20.58 94 GLY A CA 1
ATOM 703 C C . GLY A 1 94 ? 10.985 -6.976 -4.539 1.00 21.91 94 GLY A C 1
ATOM 704 O O . GLY A 1 94 ? 10.543 -8.105 -4.573 1.00 19.42 94 GLY A O 1
ATOM 705 N N . GLU A 1 95 ? 11.811 -6.556 -3.598 1.00 18.89 95 GLU A N 1
ATOM 706 C CA . GLU A 1 95 ? 12.353 -7.464 -2.574 1.00 20.64 95 GLU A CA 1
ATOM 707 C C . GLU A 1 95 ? 11.218 -7.968 -1.666 1.00 20.22 95 GLU A C 1
ATOM 708 O O . GLU A 1 95 ? 11.368 -9.062 -1.092 1.00 20.72 95 GLU A O 1
ATOM 714 N N . MET A 1 96 ? 10.180 -7.159 -1.466 1.00 20.94 96 MET A N 1
ATOM 715 C CA . MET A 1 96 ? 8.932 -7.589 -0.788 1.00 20.39 96 MET A CA 1
ATOM 716 C C . MET A 1 96 ? 7.779 -7.385 -1.777 1.00 20.22 96 MET A C 1
ATOM 717 O O . MET A 1 96 ? 7.798 -6.389 -2.495 1.00 21.13 96 MET A O 1
ATOM 722 N N . GLN A 1 97 ? 6.804 -8.293 -1.768 1.00 19.51 97 GLN A N 1
ATOM 723 C CA . GLN A 1 97 ? 5.572 -8.183 -2.562 1.00 19.36 97 GLN A CA 1
ATOM 724 C C . GLN A 1 97 ? 5.006 -6.788 -2.296 1.00 20.37 97 GLN A C 1
ATOM 725 O O . GLN A 1 97 ? 4.898 -6.357 -1.122 1.00 19.56 97 GLN A O 1
ATOM 731 N N . PRO A 1 98 ? 4.732 -6.001 -3.354 1.00 19.14 98 PRO A N 1
ATOM 732 C CA . PRO A 1 98 ? 4.527 -4.562 -3.162 1.00 19.59 98 PRO A CA 1
ATOM 733 C C . PRO A 1 98 ? 3.280 -4.154 -2.362 1.00 20.26 98 PRO A C 1
ATOM 734 O O . PRO A 1 98 ? 3.313 -3.111 -1.696 1.00 19.47 98 PRO A O 1
ATOM 738 N N . ILE A 1 99 ? 2.231 -4.975 -2.390 1.00 19.55 99 ILE A N 1
ATOM 739 C CA . ILE A 1 99 ? 1.008 -4.709 -1.578 1.00 20.28 99 ILE A CA 1
ATOM 740 C C . ILE A 1 99 ? 1.400 -4.877 -0.105 1.00 18.85 99 ILE A C 1
ATOM 741 O O . ILE A 1 99 ? 0.998 -4.061 0.716 1.00 19.35 99 ILE A O 1
ATOM 746 N N . MET A 1 100 ? 2.147 -5.936 0.218 1.00 20.24 100 MET A N 1
ATOM 747 C CA . MET A 1 100 ? 2.583 -6.128 1.616 1.00 20.35 100 MET A CA 1
ATOM 748 C C . MET A 1 100 ? 3.648 -5.076 1.956 1.00 20.35 100 MET A C 1
ATOM 749 O O . MET A 1 100 ? 3.700 -4.669 3.128 1.00 19.66 100 MET A O 1
ATOM 754 N N . LEU A 1 101 ? 4.431 -4.590 0.990 1.00 19.24 101 LEU A N 1
ATOM 755 C CA . LEU A 1 101 ? 5.332 -3.432 1.264 1.00 19.5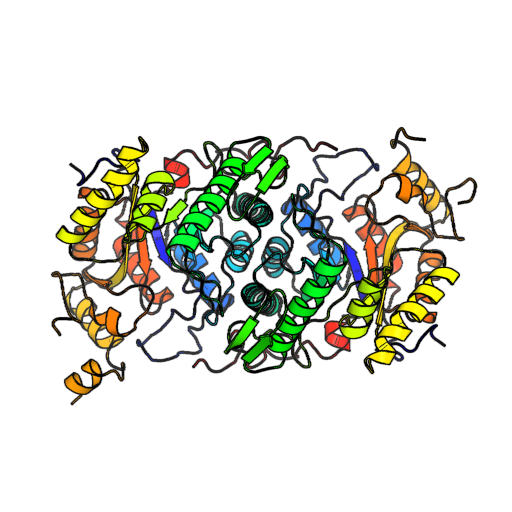1 101 LEU A CA 1
ATOM 756 C C . LEU A 1 101 ? 4.479 -2.232 1.666 1.00 18.07 101 LEU A C 1
ATOM 757 O O . LEU A 1 101 ? 4.842 -1.544 2.670 1.00 19.12 101 LEU A O 1
ATOM 762 N N . ALA A 1 102 ? 3.388 -1.982 0.955 1.00 17.44 102 ALA A N 1
ATOM 763 C CA . ALA A 1 102 ? 2.480 -0.858 1.276 1.00 18.23 102 ALA A CA 1
ATOM 764 C C . ALA A 1 102 ? 1.945 -1.043 2.700 1.00 17.89 102 ALA A C 1
ATOM 765 O O . ALA A 1 102 ? 1.909 -0.062 3.427 1.00 18.38 102 ALA A O 1
ATOM 767 N N . ARG A 1 103 ? 1.540 -2.258 3.069 1.00 19.76 103 ARG A N 1
ATOM 768 C CA . ARG A 1 103 ? 0.992 -2.524 4.423 1.00 20.98 103 ARG A CA 1
ATOM 769 C C . ARG A 1 103 ? 2.089 -2.317 5.463 1.00 18.15 103 ARG A C 1
ATOM 770 O O . ARG A 1 103 ? 1.798 -1.774 6.548 1.00 17.73 103 ARG A O 1
ATOM 778 N N . THR A 1 104 ? 3.305 -2.727 5.144 1.00 18.19 104 THR A N 1
ATOM 779 C CA . THR A 1 104 ? 4.477 -2.541 6.037 1.00 18.36 104 THR A CA 1
ATOM 780 C C . THR A 1 104 ? 4.739 -1.046 6.213 1.00 18.21 104 THR A C 1
ATOM 781 O O . THR A 1 104 ? 4.911 -0.558 7.349 1.00 16.82 104 THR A O 1
ATOM 785 N N . VAL A 1 105 ? 4.735 -0.311 5.126 1.00 19.02 105 VAL A N 1
ATOM 786 C CA . VAL A 1 105 ? 4.918 1.165 5.187 1.00 19.73 105 VAL A CA 1
ATOM 787 C C . VAL A 1 105 ? 3.814 1.791 6.068 1.00 18.26 105 VAL A C 1
ATOM 788 O O . VAL A 1 105 ? 4.151 2.662 6.882 1.00 18.35 105 VAL A O 1
ATOM 792 N N . ALA A 1 106 ? 2.570 1.353 5.950 1.00 17.27 106 ALA A N 1
ATOM 793 C CA . ALA A 1 106 ? 1.456 1.928 6.728 1.00 17.06 106 ALA A CA 1
ATOM 794 C C . ALA A 1 106 ? 1.668 1.603 8.212 1.00 17.21 106 ALA A C 1
ATOM 795 O O . ALA A 1 106 ? 1.481 2.487 9.052 1.00 18.50 106 ALA A O 1
ATOM 797 N N . THR A 1 107 ? 2.113 0.384 8.508 1.00 17.68 107 THR A N 1
ATOM 798 C CA . THR A 1 107 ? 2.408 -0.080 9.881 1.00 17.37 107 THR A CA 1
ATOM 799 C C . THR A 1 107 ? 3.486 0.817 10.482 1.00 18.44 107 THR A C 1
ATOM 800 O O . THR A 1 107 ? 3.292 1.355 11.611 1.00 18.23 107 THR A O 1
ATOM 804 N N . LEU A 1 108 ? 4.633 0.912 9.810 1.00 17.78 108 LEU A N 1
ATOM 805 C CA . LEU A 1 108 ? 5.776 1.714 10.290 1.00 18.38 108 LEU A CA 1
ATOM 806 C C . LEU A 1 108 ? 5.356 3.175 10.435 1.00 18.05 108 LEU A C 1
ATOM 807 O O . LEU A 1 108 ? 5.712 3.791 11.459 1.00 21.69 108 LEU A O 1
ATOM 812 N N . ASP A 1 109 ? 4.608 3.710 9.454 1.00 17.35 109 ASP A N 1
ATOM 813 C CA . ASP A 1 109 ? 4.256 5.154 9.443 1.00 17.53 109 ASP A CA 1
ATOM 814 C C . ASP A 1 109 ? 3.404 5.456 10.678 1.00 19.82 109 ASP A C 1
ATOM 815 O O . ASP A 1 109 ? 3.645 6.490 11.302 1.00 20.93 109 ASP A O 1
ATOM 820 N N . HIS A 1 110 ? 2.514 4.548 11.080 1.00 19.12 110 HIS A N 1
ATOM 821 C CA . HIS A 1 110 ? 1.668 4.757 12.283 1.00 19.20 110 HIS A CA 1
ATOM 822 C C . HIS A 1 110 ? 2.510 4.529 13.546 1.00 21.04 110 HIS A C 1
ATOM 823 O O . HIS A 1 110 ? 2.357 5.298 14.490 1.00 18.35 110 HIS A O 1
ATOM 830 N N . MET A 1 111 ? 3.437 3.573 13.536 1.00 20.38 111 MET A N 1
ATOM 831 C CA . MET A 1 111 ? 4.341 3.374 14.706 1.00 22.52 111 MET A CA 1
ATOM 832 C C . MET A 1 111 ? 5.171 4.641 14.920 1.00 21.87 111 MET A C 1
ATOM 833 O O . MET A 1 111 ? 5.423 4.953 16.052 1.00 19.42 111 MET A O 1
ATOM 838 N N . LEU A 1 112 ? 5.536 5.336 13.841 1.00 20.39 112 LEU A N 1
ATOM 839 C CA . LEU A 1 112 ? 6.439 6.518 13.888 1.00 21.09 112 LEU A CA 1
ATOM 840 C C . LEU A 1 112 ? 5.663 7.845 13.963 1.00 22.12 112 LEU A C 1
ATOM 841 O O . LEU A 1 112 ? 6.329 8.887 13.995 1.00 20.28 112 LEU A O 1
ATOM 846 N N . LYS A 1 113 ? 4.324 7.813 13.882 1.00 22.79 113 LYS A N 1
ATOM 847 C CA . LYS A 1 113 ? 3.473 9.030 13.735 1.00 22.88 113 LYS A CA 1
ATOM 848 C C . LYS A 1 113 ? 4.037 9.918 12.619 1.00 22.67 113 LYS A C 1
ATOM 849 O O . LYS A 1 113 ? 4.187 11.125 12.813 1.00 19.97 113 LYS A O 1
ATOM 855 N N . GLY A 1 114 ? 4.352 9.339 11.465 1.00 23.47 114 GLY A N 1
ATOM 856 C CA . GLY A 1 114 ? 4.707 10.116 10.271 1.00 22.42 114 GLY A CA 1
ATOM 857 C C . GLY A 1 114 ? 6.187 10.465 10.185 1.00 23.31 114 GLY A C 1
ATOM 858 O O . GLY A 1 114 ? 6.525 11.209 9.252 1.00 23.58 114 GLY A O 1
ATOM 859 N N . ARG A 1 115 ? 7.057 9.896 11.037 1.00 20.05 115 ARG A N 1
ATOM 860 C CA . ARG A 1 115 ? 8.528 10.160 11.011 1.00 21.50 115 ARG A CA 1
ATOM 861 C C . ARG A 1 115 ? 9.236 9.182 10.051 1.00 22.75 115 ARG A C 1
ATOM 862 O O . ARG A 1 115 ? 10.299 8.685 10.401 1.00 24.08 115 ARG A O 1
ATOM 870 N N . LEU A 1 116 ? 8.597 8.837 8.940 1.00 21.35 116 LEU A N 1
ATOM 871 C CA . LEU A 1 116 ? 9.128 7.873 7.964 1.00 19.96 116 LEU A CA 1
ATOM 872 C C . LEU A 1 116 ? 9.378 8.568 6.622 1.00 18.48 116 LEU A C 1
ATOM 873 O O . LEU A 1 116 ? 8.484 9.216 6.085 1.00 18.04 116 LEU A O 1
ATOM 878 N N . THR A 1 117 ? 10.552 8.353 6.082 1.00 19.31 117 THR A N 1
ATOM 879 C CA . THR A 1 117 ? 10.916 8.737 4.709 1.00 20.29 117 THR A CA 1
ATOM 880 C C . THR A 1 117 ? 11.474 7.453 4.094 1.00 17.97 117 THR A C 1
ATOM 881 O O . THR A 1 117 ? 11.965 6.606 4.849 1.00 18.98 117 THR A O 1
ATOM 885 N N . LEU A 1 118 ? 11.372 7.316 2.786 1.00 16.82 118 LEU A N 1
ATOM 886 C CA . LEU A 1 118 ? 11.794 6.077 2.098 1.00 17.91 118 LEU A CA 1
ATOM 887 C C . LEU A 1 118 ? 12.885 6.372 1.066 1.00 18.23 118 LEU A C 1
ATOM 888 O O . LEU A 1 118 ? 12.726 7.290 0.250 1.00 17.10 118 LEU A O 1
ATOM 893 N N . ASN A 1 119 ? 13.946 5.585 1.113 1.00 18.79 119 ASN A N 1
ATOM 894 C CA . ASN A 1 119 ? 15.068 5.651 0.160 1.00 19.08 119 ASN A CA 1
ATOM 895 C C . ASN A 1 119 ? 14.871 4.486 -0.822 1.00 19.45 119 ASN A C 1
ATOM 896 O O . ASN A 1 119 ? 15.208 3.356 -0.493 1.00 20.73 119 ASN A O 1
ATOM 901 N N . VAL A 1 120 ? 14.294 4.772 -1.977 1.00 19.53 120 VAL A N 1
ATOM 902 C CA . VAL A 1 120 ? 13.953 3.738 -2.981 1.00 20.80 120 VAL A CA 1
ATOM 903 C C . VAL A 1 120 ? 15.210 3.339 -3.752 1.00 24.13 120 VAL A C 1
ATOM 904 O O . VAL A 1 120 ? 15.815 4.216 -4.403 1.00 21.57 120 VAL A O 1
ATOM 908 N N . ILE A 1 121 ? 15.581 2.059 -3.679 1.00 21.20 121 ILE A N 1
ATOM 909 C CA . ILE A 1 121 ? 16.780 1.564 -4.395 1.00 22.16 121 ILE A CA 1
ATOM 910 C C . ILE A 1 121 ? 16.361 0.455 -5.351 1.00 22.61 121 ILE A C 1
ATOM 911 O O . ILE A 1 121 ? 15.273 -0.144 -5.176 1.00 21.32 121 ILE A O 1
ATOM 916 N N . SER A 1 122 ? 17.169 0.257 -6.380 1.00 18.85 122 SER A N 1
ATOM 917 C CA . SER A 1 122 ? 16.764 -0.498 -7.580 1.00 19.96 122 SER A CA 1
ATOM 918 C C . SER A 1 122 ? 17.792 -1.587 -7.897 1.00 20.73 122 SER A C 1
ATOM 919 O O . SER A 1 122 ? 17.747 -2.131 -9.029 1.00 20.32 122 SER A O 1
ATOM 922 N N . SER A 1 123 ? 18.677 -1.882 -6.942 1.00 20.78 123 SER A N 1
ATOM 923 C CA . SER A 1 123 ? 19.786 -2.860 -7.117 1.00 19.58 123 SER A CA 1
ATOM 924 C C . SER A 1 123 ? 19.255 -4.299 -7.030 1.00 20.22 123 SER A C 1
ATOM 925 O O . SER A 1 123 ? 18.066 -4.543 -6.699 1.00 19.74 123 SER A O 1
ATOM 928 N N . ASP A 1 124 ? 20.121 -5.253 -7.365 1.00 20.74 124 ASP A N 1
ATOM 929 C CA . ASP A 1 124 ? 19.806 -6.698 -7.362 1.00 20.74 124 ASP A CA 1
ATOM 930 C C . ASP A 1 124 ? 19.420 -7.163 -5.966 1.00 21.57 124 ASP A C 1
ATOM 931 O O . ASP A 1 124 ? 20.003 -6.653 -4.957 1.00 19.01 124 ASP A O 1
ATOM 936 N N . PHE A 1 125 ? 18.562 -8.178 -5.924 1.00 19.94 125 PHE A N 1
ATOM 937 C CA . PHE A 1 125 ? 18.346 -8.994 -4.701 1.00 21.44 125 PHE A CA 1
ATOM 938 C C . PHE A 1 125 ? 19.627 -9.763 -4.418 1.00 22.29 125 PHE A C 1
ATOM 939 O O . PHE A 1 125 ? 20.392 -10.080 -5.325 1.00 20.55 125 PHE A O 1
ATOM 947 N N . PRO A 1 126 ? 19.894 -10.152 -3.153 1.00 23.40 126 PRO A N 1
ATOM 948 C CA . PRO A 1 126 ? 21.086 -10.936 -2.833 1.00 23.62 126 PRO A CA 1
ATOM 949 C C . PRO A 1 126 ? 21.034 -12.291 -3.534 1.00 22.43 126 PRO A C 1
ATOM 950 O O . PRO A 1 126 ? 20.000 -12.978 -3.514 1.00 22.07 126 PRO A O 1
ATOM 954 N N . GLY A 1 127 ? 22.139 -12.652 -4.147 1.00 21.28 127 GLY A N 1
ATOM 955 C CA . GLY A 1 127 ? 22.293 -13.954 -4.802 1.00 21.40 127 GLY A CA 1
ATOM 956 C C . GLY A 1 127 ? 21.633 -13.969 -6.159 1.00 23.22 127 GLY A C 1
ATOM 957 O O . GLY A 1 127 ? 21.584 -15.041 -6.749 1.00 21.96 127 GLY A O 1
ATOM 958 N N . GLU A 1 128 ? 21.189 -12.814 -6.671 1.00 23.46 128 GLU A N 1
ATOM 959 C CA . GLU A 1 128 ? 20.433 -12.754 -7.945 1.00 22.14 128 GLU A CA 1
ATOM 960 C C . GLU A 1 128 ? 21.040 -11.682 -8.842 1.00 21.59 128 GLU A C 1
ATOM 961 O O . GLU A 1 128 ? 21.661 -10.742 -8.341 1.00 18.26 128 GLU A O 1
ATOM 967 N N . VAL A 1 129 ? 20.823 -11.833 -10.147 1.00 20.96 129 VAL A N 1
ATOM 968 C CA . VAL A 1 129 ? 21.258 -10.837 -11.158 1.00 21.11 129 VAL A CA 1
ATOM 969 C C . VAL A 1 129 ? 20.102 -10.633 -12.126 1.00 21.73 129 VAL A C 1
ATOM 970 O O . VAL A 1 129 ? 19.648 -11.597 -12.762 1.00 22.77 129 VAL A O 1
ATOM 974 N N . ALA A 1 130 ? 19.649 -9.398 -12.251 1.00 23.05 130 ALA A N 1
ATOM 975 C CA . ALA A 1 130 ? 18.629 -8.982 -13.231 1.00 21.99 130 ALA A CA 1
ATOM 976 C C . ALA A 1 130 ? 19.185 -7.775 -13.961 1.00 22.64 130 ALA A C 1
ATOM 977 O O . ALA A 1 130 ? 19.838 -6.922 -13.323 1.00 22.53 130 ALA A O 1
ATOM 979 N N . ASP A 1 131 ? 18.932 -7.668 -15.253 1.00 22.02 131 ASP A N 1
ATOM 980 C CA . ASP A 1 131 ? 19.482 -6.528 -16.026 1.00 26.88 131 ASP A CA 1
ATOM 981 C C . ASP A 1 131 ? 18.915 -5.209 -15.471 1.00 24.34 131 ASP A C 1
ATOM 982 O O . ASP A 1 131 ? 17.755 -5.141 -15.033 1.00 23.67 131 ASP A O 1
ATOM 987 N N . SER A 1 132 ? 19.749 -4.190 -15.530 1.00 23.54 132 SER A N 1
ATOM 988 C CA . SER A 1 132 ? 19.485 -2.822 -15.038 1.00 29.19 132 SER A CA 1
ATOM 989 C C . SER A 1 132 ? 18.161 -2.303 -15.606 1.00 25.35 132 SER A C 1
ATOM 990 O O . SER A 1 132 ? 17.331 -1.783 -14.841 1.00 22.79 132 SER A O 1
ATOM 993 N N . ALA A 1 133 ? 17.960 -2.404 -16.911 1.00 25.00 133 ALA A N 1
ATOM 994 C CA . ALA A 1 133 ? 16.739 -1.896 -17.586 1.00 23.02 133 ALA A CA 1
ATOM 995 C C . ALA A 1 133 ? 15.499 -2.475 -16.900 1.00 22.94 133 ALA A C 1
ATOM 996 O O . ALA A 1 133 ? 14.547 -1.718 -16.632 1.00 23.95 133 ALA A O 1
ATOM 998 N N . PHE A 1 134 ? 15.495 -3.774 -16.651 1.00 22.69 134 PHE A N 1
ATOM 999 C CA . PHE A 1 134 ? 14.360 -4.497 -16.030 1.00 26.13 134 PHE A CA 1
ATOM 1000 C C . PHE A 1 134 ? 14.180 -4.012 -14.578 1.00 22.12 134 PHE A C 1
ATOM 1001 O O . PHE A 1 134 ? 13.040 -3.776 -14.157 1.00 22.38 134 PHE A O 1
ATOM 1009 N N . ARG A 1 135 ? 15.268 -3.860 -13.855 1.00 22.39 135 ARG A N 1
ATOM 1010 C CA . ARG A 1 135 ? 15.189 -3.403 -12.433 1.00 22.29 135 ARG A CA 1
ATOM 1011 C C . ARG A 1 135 ? 14.599 -1.990 -12.353 1.00 21.98 135 ARG A C 1
ATOM 1012 O O . ARG A 1 135 ? 13.810 -1.747 -11.442 1.00 21.62 135 ARG A O 1
ATOM 1020 N N . TYR A 1 136 ? 14.922 -1.097 -13.300 1.00 19.64 136 TYR A N 1
ATOM 1021 C CA . TYR A 1 136 ? 14.352 0.276 -13.305 1.00 19.99 136 TYR A CA 1
ATOM 1022 C C . TYR A 1 136 ? 12.878 0.222 -13.699 1.00 20.62 136 TYR A C 1
ATOM 1023 O O . TYR A 1 136 ? 12.061 0.949 -13.033 1.00 21.42 136 TYR A O 1
ATOM 1032 N N . ARG A 1 137 ? 12.491 -0.619 -14.666 1.00 21.42 137 ARG A N 1
ATOM 1033 C CA . ARG A 1 137 ? 11.049 -0.762 -15.023 1.00 22.90 137 ARG A CA 1
ATOM 1034 C C . ARG A 1 137 ? 10.246 -1.271 -13.819 1.00 23.07 137 ARG A C 1
ATOM 1035 O O . ARG A 1 137 ? 9.130 -0.744 -13.563 1.00 25.34 137 ARG A O 1
ATOM 1043 N N . ARG A 1 138 ? 10.802 -2.227 -13.102 1.00 21.26 138 ARG A N 1
ATOM 1044 C CA . ARG A 1 138 ? 10.147 -2.797 -11.899 1.00 23.06 138 ARG A CA 1
ATOM 1045 C C . ARG A 1 138 ? 10.045 -1.717 -10.813 1.00 20.80 138 ARG A C 1
ATOM 1046 O O . ARG A 1 138 ? 8.996 -1.656 -10.146 1.00 21.34 138 ARG A O 1
ATOM 1054 N N . SER A 1 139 ? 11.067 -0.882 -10.647 1.00 20.70 139 SER A N 1
ATOM 1055 C CA . SER A 1 139 ? 11.078 0.211 -9.635 1.00 22.07 139 SER A CA 1
ATOM 1056 C C . SER A 1 139 ? 9.920 1.194 -9.910 1.00 22.38 139 SER A C 1
ATOM 1057 O O . SER A 1 139 ? 9.190 1.532 -8.951 1.00 22.28 139 SER A O 1
ATOM 1060 N N . HIS A 1 140 ? 9.694 1.571 -11.172 1.00 20.87 140 HIS A N 1
ATOM 1061 C CA . HIS A 1 140 ? 8.545 2.416 -11.584 1.00 20.97 140 HIS A CA 1
ATOM 1062 C C . HIS A 1 140 ? 7.241 1.770 -11.103 1.00 21.46 140 HIS A C 1
ATOM 1063 O O . HIS A 1 140 ? 6.405 2.479 -10.501 1.00 21.86 140 HIS A O 1
ATOM 1070 N N . GLU A 1 141 ? 7.055 0.474 -11.341 1.00 21.13 141 GLU A N 1
ATOM 1071 C CA . GLU A 1 141 ? 5.802 -0.217 -10.967 1.00 21.62 141 GLU A CA 1
ATOM 1072 C C . GLU A 1 141 ? 5.664 -0.168 -9.437 1.00 21.71 141 GLU A C 1
ATOM 1073 O O . GLU A 1 141 ? 4.584 0.166 -8.957 1.00 21.10 141 GLU A O 1
ATOM 1079 N N . VAL A 1 142 ? 6.718 -0.464 -8.705 1.00 19.34 142 VAL A N 1
ATOM 1080 C CA . VAL A 1 142 ? 6.605 -0.550 -7.218 1.00 18.52 142 VAL A CA 1
ATOM 1081 C C . VAL A 1 142 ? 6.222 0.826 -6.679 1.00 19.53 142 VAL A C 1
ATOM 1082 O O . VAL A 1 142 ? 5.328 0.924 -5.832 1.00 20.25 142 VAL A O 1
ATOM 1086 N N . VAL A 1 143 ? 6.869 1.876 -7.153 1.00 19.57 143 VAL A N 1
ATOM 1087 C CA . VAL A 1 143 ? 6.596 3.258 -6.656 1.00 20.78 143 VAL A CA 1
ATOM 1088 C C . VAL A 1 143 ? 5.179 3.651 -7.047 1.00 20.13 143 VAL A C 1
ATOM 1089 O O . VAL A 1 143 ? 4.485 4.240 -6.216 1.00 18.10 143 VAL A O 1
ATOM 1093 N N . GLN A 1 144 ? 4.749 3.325 -8.263 1.00 22.20 144 GLN A N 1
ATOM 1094 C CA . GLN A 1 144 ? 3.376 3.606 -8.736 1.00 20.77 144 GLN A CA 1
ATOM 1095 C C . GLN A 1 144 ? 2.385 2.951 -7.776 1.00 21.56 144 GLN A C 1
ATOM 1096 O O . GLN A 1 144 ? 1.405 3.606 -7.412 1.00 22.14 144 GLN A O 1
ATOM 1102 N N . ILE A 1 145 ? 2.643 1.708 -7.380 1.00 20.97 145 ILE A N 1
ATOM 1103 C CA . ILE A 1 145 ? 1.736 0.926 -6.502 1.00 20.45 145 ILE A CA 1
ATOM 1104 C C . ILE A 1 145 ? 1.706 1.601 -5.138 1.00 21.44 145 ILE A C 1
ATOM 1105 O O . ILE A 1 145 ? 0.619 1.741 -4.593 1.00 22.32 145 ILE A O 1
ATOM 1110 N N . LEU A 1 146 ? 2.863 2.002 -4.603 1.00 21.51 146 LEU A N 1
ATOM 1111 C CA . LEU A 1 146 ? 2.926 2.668 -3.275 1.00 21.50 146 LEU A CA 1
ATOM 1112 C C . LEU A 1 146 ? 2.117 3.957 -3.320 1.00 20.94 146 LEU A C 1
ATOM 1113 O O . LEU A 1 146 ? 1.350 4.212 -2.393 1.00 19.16 146 LEU A O 1
ATOM 1118 N N . ARG A 1 147 ? 2.288 4.756 -4.359 1.00 19.51 147 ARG A N 1
ATOM 1119 C CA . ARG A 1 147 ? 1.607 6.065 -4.481 1.00 19.54 147 ARG A CA 1
ATOM 1120 C C . ARG A 1 147 ? 0.092 5.841 -4.626 1.00 20.62 147 ARG A C 1
ATOM 1121 O O . ARG A 1 147 ? -0.673 6.631 -4.067 1.00 20.79 147 ARG A O 1
ATOM 1129 N N . GLN A 1 148 ? -0.359 4.771 -5.283 1.00 22.19 148 GLN A N 1
ATOM 1130 C CA . GLN A 1 148 ? -1.798 4.423 -5.310 1.00 21.94 148 GLN A CA 1
ATOM 1131 C C . GLN A 1 148 ? -2.274 4.094 -3.886 1.00 22.28 148 GLN A C 1
ATOM 1132 O O . GLN A 1 148 ? -3.361 4.553 -3.502 1.00 21.10 148 GLN A O 1
ATOM 1138 N N . ALA A 1 149 ? -1.497 3.331 -3.122 1.00 20.09 149 ALA A N 1
ATOM 1139 C CA . ALA A 1 149 ? -1.874 2.976 -1.736 1.00 20.27 149 ALA A CA 1
ATOM 1140 C C . ALA A 1 149 ? -2.087 4.258 -0.944 1.00 21.90 149 ALA A C 1
ATOM 1141 O O . ALA A 1 149 ? -2.926 4.267 -0.073 1.00 24.39 149 ALA A O 1
ATOM 1143 N N . TRP A 1 150 ? -1.264 5.272 -1.194 1.00 21.70 150 TRP A N 1
ATOM 1144 C CA . TRP A 1 150 ? -1.190 6.501 -0.375 1.00 22.57 150 TRP A CA 1
ATOM 1145 C C .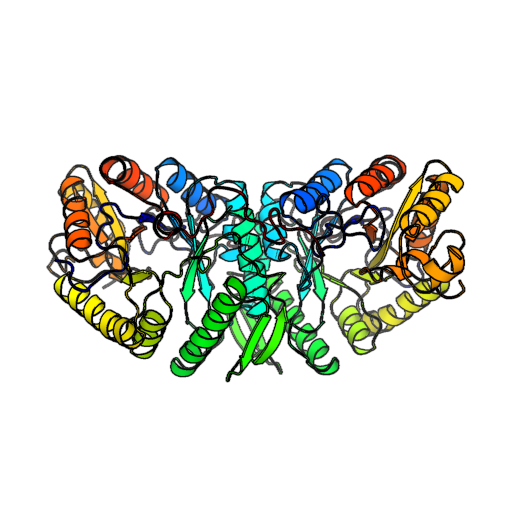 TRP A 1 150 ? -2.295 7.486 -0.774 1.00 24.32 150 TRP A C 1
ATOM 1146 O O . TRP A 1 150 ? -2.539 8.409 0.012 1.00 23.54 150 TRP A O 1
ATOM 1157 N N . THR A 1 151 ? -2.866 7.347 -1.970 1.00 24.69 151 THR A N 1
ATOM 1158 C CA . THR A 1 151 ? -3.739 8.407 -2.548 1.00 26.66 151 THR A CA 1
ATOM 1159 C C . THR A 1 151 ? -5.109 7.865 -2.984 1.00 28.08 151 THR A C 1
ATOM 1160 O O . THR A 1 151 ? -5.975 8.710 -3.245 1.00 29.09 151 THR A O 1
ATOM 1164 N N . ARG A 1 152 ? -5.305 6.550 -3.137 1.00 24.08 152 ARG A N 1
ATOM 1165 C CA . ARG A 1 152 ? -6.530 6.020 -3.772 1.00 26.00 152 ARG A CA 1
ATOM 1166 C C . ARG A 1 152 ? -7.242 5.065 -2.821 1.00 28.34 152 ARG A C 1
ATOM 1167 O O . ARG A 1 152 ? -6.602 4.609 -1.843 1.00 28.44 152 ARG A O 1
ATOM 1175 N N . ASP A 1 153 ? -8.470 4.681 -3.184 1.00 28.72 153 ASP A N 1
ATOM 1176 C CA . ASP A 1 153 ? -9.315 3.735 -2.399 1.00 31.26 153 ASP A CA 1
ATOM 1177 C C . ASP A 1 153 ? -8.925 2.317 -2.780 1.00 28.51 153 ASP A C 1
ATOM 1178 O O . ASP A 1 153 ? -9.132 1.424 -1.972 1.00 27.92 153 ASP A O 1
ATOM 1183 N N . THR A 1 154 ? -8.470 2.107 -4.011 1.00 27.57 154 THR A N 1
ATOM 1184 C CA . THR A 1 154 ? -8.113 0.769 -4.519 1.00 28.08 154 THR A CA 1
ATOM 1185 C C . THR A 1 154 ? -6.876 0.911 -5.394 1.00 27.63 154 THR A C 1
ATOM 1186 O O . THR A 1 154 ? -6.658 2.011 -5.947 1.00 24.86 154 THR A O 1
ATOM 1190 N N . ILE A 1 155 ? -6.100 -0.165 -5.465 1.00 28.39 155 ILE A N 1
ATOM 1191 C CA . ILE A 1 155 ? -4.923 -0.297 -6.365 1.00 25.91 155 ILE A CA 1
ATOM 1192 C C . ILE A 1 155 ? -5.434 -0.940 -7.646 1.00 27.42 155 ILE A C 1
ATOM 1193 O O . ILE A 1 155 ? -6.031 -2.049 -7.572 1.00 27.98 155 ILE A O 1
ATOM 1198 N N . ASP A 1 156 ? -5.205 -0.260 -8.761 1.00 27.07 156 ASP A N 1
ATOM 1199 C CA . ASP A 1 156 ? -5.517 -0.726 -10.134 1.00 30.32 156 ASP A CA 1
ATOM 1200 C C . ASP A 1 156 ? -4.256 -0.469 -10.947 1.00 27.73 156 ASP A C 1
ATOM 1201 O O . ASP A 1 156 ? -3.957 0.711 -11.208 1.00 26.59 156 ASP A O 1
ATOM 1206 N N . HIS A 1 157 ? -3.499 -1.516 -11.214 1.00 26.03 157 HIS A N 1
ATOM 1207 C CA . HIS A 1 157 ? -2.134 -1.413 -11.783 1.00 28.35 157 HIS A CA 1
ATOM 1208 C C . HIS A 1 157 ? -1.954 -2.597 -12.716 1.00 30.68 157 HIS A C 1
ATOM 1209 O O . HIS A 1 157 ? -1.908 -3.724 -12.220 1.00 30.20 157 HIS A O 1
ATOM 1216 N N . GLU A 1 158 ? -1.836 -2.352 -14.011 1.00 33.40 158 GLU A N 1
ATOM 1217 C CA . GLU A 1 158 ? -1.579 -3.402 -15.041 1.00 37.80 158 GLU A CA 1
ATOM 1218 C C . GLU A 1 158 ? -0.177 -3.160 -15.594 1.00 37.31 158 GLU A C 1
ATOM 1219 O O . GLU A 1 158 ? -0.010 -2.200 -16.332 1.00 44.12 158 GLU A O 1
ATOM 1221 N N . GLY A 1 159 ? 0.805 -3.964 -15.204 1.00 34.83 159 GLY A N 1
ATOM 1222 C CA . GLY A 1 159 ? 2.189 -3.739 -15.635 1.00 35.51 159 GLY A CA 1
ATOM 1223 C C . GLY A 1 159 ? 2.842 -5.013 -16.060 1.00 36.16 159 GLY A C 1
ATOM 1224 O O . GLY A 1 159 ? 2.147 -6.049 -16.104 1.00 33.12 159 GLY A O 1
ATOM 1225 N N . GLU A 1 160 ? 4.143 -4.932 -16.309 1.00 36.42 160 GLU A N 1
ATOM 1226 C CA . GLU A 1 160 ? 4.978 -6.064 -16.765 1.00 34.72 160 GLU A CA 1
ATOM 1227 C C . GLU A 1 160 ? 5.141 -7.066 -15.618 1.00 34.08 160 GLU A C 1
ATOM 1228 O O . GLU A 1 160 ? 4.987 -8.254 -15.847 1.00 33.07 160 GLU A O 1
ATOM 1234 N N . VAL A 1 161 ? 5.473 -6.603 -14.418 1.00 28.05 161 VAL A N 1
ATOM 1235 C CA . VAL A 1 161 ? 5.812 -7.525 -13.299 1.00 29.41 161 VAL A CA 1
ATOM 1236 C C . VAL A 1 161 ? 4.559 -7.764 -12.457 1.00 25.35 161 VAL A C 1
ATOM 1237 O O . VAL A 1 161 ? 4.355 -8.866 -11.969 1.00 28.34 161 VAL A O 1
ATOM 1241 N N . TYR A 1 162 ? 3.774 -6.731 -12.212 1.00 25.54 162 TYR A N 1
ATOM 1242 C CA . TYR A 1 162 ? 2.652 -6.789 -11.258 1.00 26.54 162 TYR A CA 1
ATOM 1243 C C . TYR A 1 162 ? 1.354 -6.432 -11.968 1.00 29.15 162 TYR A C 1
ATOM 1244 O O . TYR A 1 162 ? 1.334 -5.532 -12.831 1.00 26.95 162 TYR A O 1
ATOM 1253 N N . ASN A 1 163 ? 0.299 -7.121 -11.568 1.00 26.35 163 ASN A N 1
ATOM 1254 C CA . ASN A 1 163 ? -1.056 -6.847 -12.091 1.00 29.98 163 ASN A CA 1
ATOM 1255 C C . ASN A 1 163 ? -2.034 -6.933 -10.930 1.00 28.57 163 ASN A C 1
ATOM 1256 O O . ASN A 1 163 ? -2.228 -8.040 -10.453 1.00 27.88 163 ASN A O 1
ATOM 1261 N N . PHE A 1 164 ? -2.547 -5.807 -10.444 1.00 26.48 164 PHE A N 1
ATOM 1262 C CA . PHE A 1 164 ? -3.509 -5.776 -9.321 1.00 28.95 164 PHE A CA 1
ATOM 1263 C C . PHE A 1 164 ? -4.781 -5.098 -9.825 1.00 31.68 164 PHE A C 1
ATOM 1264 O O . PHE A 1 164 ? -4.688 -4.077 -10.532 1.00 31.64 164 PHE A O 1
ATOM 1272 N N . LYS A 1 165 ? -5.933 -5.654 -9.471 1.00 30.96 165 LYS A N 1
ATOM 1273 C CA . LYS A 1 165 ? -7.241 -5.087 -9.891 1.00 31.84 165 LYS A CA 1
ATOM 1274 C C . LYS A 1 165 ? -8.101 -4.982 -8.643 1.00 32.75 165 LYS A C 1
ATOM 1275 O O . LYS A 1 165 ? -8.333 -6.034 -7.997 1.00 32.40 165 LYS A O 1
ATOM 1277 N N . GLY A 1 166 ? -8.564 -3.771 -8.339 1.00 30.42 166 GLY A N 1
ATOM 1278 C CA . GLY A 1 166 ? -9.582 -3.545 -7.307 1.00 33.85 166 GLY A CA 1
ATOM 1279 C C . GLY A 1 166 ? -9.081 -3.955 -5.933 1.00 31.11 166 GLY A C 1
ATOM 1280 O O . GLY A 1 166 ? -9.899 -4.302 -5.114 1.00 27.85 166 GLY A O 1
ATOM 1281 N N . VAL A 1 167 ? -7.777 -3.900 -5.669 1.00 28.85 167 VAL A N 1
ATOM 1282 C CA . VAL A 1 167 ? -7.278 -4.256 -4.301 1.00 28.60 167 VAL A CA 1
ATOM 1283 C C . VAL A 1 167 ? -7.511 -3.082 -3.352 1.00 24.82 167 VAL A C 1
ATOM 1284 O O . VAL A 1 167 ? -6.978 -1.989 -3.606 1.00 24.51 167 VAL A O 1
ATOM 1288 N N . THR A 1 168 ? -8.256 -3.283 -2.260 1.00 24.79 168 THR A N 1
ATOM 1289 C CA . THR A 1 168 ? -8.523 -2.209 -1.276 1.00 23.40 168 THR A CA 1
ATOM 1290 C C . THR A 1 168 ? -7.168 -1.675 -0.781 1.00 24.32 168 THR A C 1
ATOM 1291 O O . THR A 1 168 ? -6.236 -2.478 -0.597 1.00 22.38 168 THR A O 1
ATOM 1295 N N . THR A 1 169 ? -7.064 -0.367 -0.571 1.00 23.84 169 THR A N 1
ATOM 1296 C CA . THR A 1 169 ? -5.886 0.272 0.058 1.00 21.49 169 THR A CA 1
ATOM 1297 C C . THR A 1 169 ? -6.083 0.366 1.576 1.00 20.91 169 THR A C 1
ATOM 1298 O O . THR A 1 169 ? -5.177 0.855 2.251 1.00 22.66 169 THR A O 1
ATOM 1302 N N . GLU A 1 170 ? -7.232 -0.038 2.110 1.00 20.33 170 GLU A N 1
ATOM 1303 C CA . GLU A 1 170 ? -7.542 0.183 3.545 1.00 23.32 170 GLU A CA 1
ATOM 1304 C C . GLU A 1 170 ? -6.404 -0.354 4.421 1.00 21.48 170 GLU A C 1
ATOM 1305 O O . GLU A 1 170 ? -5.942 0.377 5.282 1.00 23.17 170 GLU A O 1
ATOM 1311 N N . PRO A 1 171 ? -5.841 -1.569 4.188 1.00 20.56 171 PRO A N 1
ATOM 1312 C CA . PRO A 1 171 ? -4.745 -2.062 5.014 1.00 22.07 171 PRO A CA 1
ATOM 1313 C C . PRO A 1 171 ? -3.378 -1.397 4.763 1.00 22.39 171 PRO A C 1
ATOM 1314 O O . PRO A 1 171 ? -2.443 -1.747 5.471 1.00 22.77 171 PRO A O 1
ATOM 1318 N N . ALA A 1 172 ? -3.296 -0.462 3.814 1.00 22.41 172 ALA A N 1
ATOM 1319 C CA . ALA A 1 172 ? -2.042 0.197 3.390 1.00 21.66 172 ALA A CA 1
ATOM 1320 C C . ALA A 1 172 ? -2.150 1.715 3.470 1.00 20.97 172 ALA A C 1
ATOM 1321 O O . ALA A 1 172 ? -1.307 2.347 2.862 1.00 21.79 172 ALA A O 1
ATOM 1323 N N . ARG A 1 173 ? -3.096 2.280 4.233 1.00 20.64 173 ARG A N 1
ATOM 1324 C CA . ARG A 1 173 ? -3.254 3.748 4.346 1.00 22.00 173 ARG A CA 1
ATOM 1325 C C . ARG A 1 173 ? -2.212 4.276 5.312 1.00 21.42 173 ARG A C 1
ATOM 1326 O O . ARG A 1 173 ? -2.148 3.850 6.468 1.00 20.51 173 ARG A O 1
ATOM 1334 N N . PRO A 1 174 ? -1.306 5.155 4.853 1.00 20.29 174 PRO A N 1
ATOM 1335 C CA . PRO A 1 174 ? -0.253 5.646 5.725 1.00 20.97 174 PRO A CA 1
ATOM 1336 C C . PRO A 1 174 ? -0.787 6.725 6.671 1.00 20.50 174 PRO A C 1
ATOM 1337 O O . PRO A 1 174 ? -1.899 7.188 6.556 1.00 19.66 174 PRO A O 1
ATOM 1341 N N . TYR A 1 175 ? 0.048 7.074 7.616 1.00 21.29 175 TYR A N 1
ATOM 1342 C CA . TYR A 1 175 ? -0.223 8.136 8.605 1.00 20.67 175 TYR A CA 1
ATOM 1343 C C . TYR A 1 175 ? -0.111 9.487 7.907 1.00 20.87 175 TYR A C 1
ATOM 1344 O O . TYR A 1 175 ? -0.956 10.354 8.080 1.00 20.29 175 TYR A O 1
ATOM 1353 N N . GLN A 1 176 ? 0.916 9.608 7.079 1.00 20.84 176 GLN A N 1
ATOM 1354 C CA . GLN A 1 176 ? 1.178 10.845 6.315 1.00 20.93 176 GLN A CA 1
ATOM 1355 C C . GLN A 1 176 ? 0.100 11.034 5.257 1.00 22.36 176 GLN A C 1
ATOM 1356 O O . GLN A 1 176 ? -0.323 10.074 4.664 1.00 22.26 176 GLN A O 1
ATOM 1362 N N . GLN A 1 177 ? -0.275 12.285 5.026 1.00 22.14 177 GLN A N 1
ATOM 1363 C CA . GLN A 1 177 ? -1.367 12.677 4.117 1.00 24.79 177 GLN A CA 1
ATOM 1364 C C . GLN A 1 177 ? -0.764 13.452 2.950 1.00 24.75 177 GLN A C 1
ATOM 1365 O O . GLN A 1 177 ? 0.488 13.552 2.848 1.00 21.64 177 GLN A O 1
ATOM 1371 N N . ASN A 1 178 ? -1.625 13.997 2.101 1.00 24.61 178 ASN A N 1
ATOM 1372 C CA A ASN A 1 178 ? -1.246 14.934 1.009 0.50 25.31 178 ASN A CA 1
ATOM 1373 C CA B ASN A 1 178 ? -1.214 14.960 1.044 0.50 25.32 178 ASN A CA 1
ATOM 1374 C C . ASN A 1 178 ? -0.172 14.294 0.131 1.00 26.75 178 ASN A C 1
ATOM 1375 O O . ASN A 1 178 ? 0.739 14.995 -0.279 1.00 27.12 178 ASN A O 1
ATOM 1384 N N . GLY A 1 179 ? -0.299 12.982 -0.120 1.00 27.61 179 GLY A N 1
ATOM 1385 C CA . GLY A 1 179 ? 0.564 12.235 -1.055 1.00 26.06 179 GLY A CA 1
ATOM 1386 C C . GLY A 1 179 ? 1.315 11.113 -0.344 1.00 24.26 179 GLY A C 1
ATOM 1387 O O . GLY A 1 179 ? 1.778 10.175 -1.017 1.00 21.35 179 GLY A O 1
ATOM 1388 N N . GLY A 1 180 ? 1.436 11.191 0.981 1.00 21.68 180 GLY A N 1
ATOM 1389 C CA . GLY A 1 180 ? 2.079 10.130 1.777 1.00 21.01 180 GLY A CA 1
ATOM 1390 C C . GLY A 1 180 ? 3.550 10.422 2.082 1.00 20.98 180 GLY A C 1
ATOM 1391 O O . GLY A 1 180 ? 3.982 11.568 2.017 1.00 21.45 180 GLY A O 1
ATOM 1392 N N . PRO A 1 181 ? 4.341 9.402 2.490 1.00 19.94 181 PRO A N 1
ATOM 1393 C CA . PRO A 1 181 ? 5.758 9.595 2.804 1.00 19.33 181 PRO A CA 1
ATOM 1394 C C . PRO A 1 181 ? 6.571 10.138 1.632 1.00 18.71 181 PRO A C 1
ATOM 1395 O O . PRO A 1 181 ? 6.266 9.838 0.473 1.00 19.19 181 PRO A O 1
ATOM 1399 N N . LEU A 1 182 ? 7.624 10.888 1.959 1.00 21.01 182 LEU A N 1
ATOM 1400 C CA . LEU A 1 182 ? 8.574 11.416 0.945 1.00 20.14 182 LEU A CA 1
ATOM 1401 C C . LEU A 1 182 ? 9.565 10.334 0.522 1.00 18.42 182 LEU A C 1
ATOM 1402 O O . LEU A 1 182 ? 9.981 9.530 1.370 1.00 16.96 182 LEU A O 1
ATOM 1407 N N . LEU A 1 183 ? 9.901 10.335 -0.768 1.00 17.70 183 LEU A N 1
ATOM 1408 C CA . LEU A 1 183 ? 10.901 9.432 -1.370 1.00 17.89 183 LEU A CA 1
ATOM 1409 C C . LEU A 1 183 ? 12.181 10.210 -1.646 1.00 19.48 183 LEU A C 1
ATOM 1410 O O . LEU A 1 183 ? 12.133 11.241 -2.353 1.00 21.50 183 LEU A O 1
ATOM 1415 N N . TYR A 1 184 ? 13.289 9.729 -1.106 1.00 18.15 184 TYR A N 1
ATOM 1416 C CA . TYR A 1 184 ? 14.632 10.307 -1.269 1.00 18.47 184 TYR A CA 1
ATOM 1417 C C . TYR A 1 184 ? 15.474 9.278 -1.994 1.00 20.12 184 TYR A C 1
ATOM 1418 O O . TYR A 1 184 ? 15.663 8.187 -1.451 1.00 23.91 184 TYR A O 1
ATOM 1427 N N . PHE A 1 185 ? 15.912 9.544 -3.216 1.00 21.67 185 PHE A N 1
ATOM 1428 C CA . PHE A 1 185 ? 16.854 8.604 -3.876 1.00 22.26 185 PHE A CA 1
ATOM 1429 C C . PHE A 1 185 ? 17.593 9.275 -5.020 1.00 21.73 185 PHE A C 1
ATOM 1430 O O . PHE A 1 185 ? 17.247 10.382 -5.396 1.00 23.50 185 PHE A O 1
ATOM 1438 N N . GLY A 1 186 ? 18.603 8.590 -5.541 1.00 21.95 186 GLY A N 1
ATOM 1439 C CA . GLY A 1 186 ? 19.456 9.161 -6.581 1.00 22.25 186 GLY A CA 1
ATOM 1440 C C . GLY A 1 186 ? 19.731 8.178 -7.698 1.00 25.33 186 GLY A C 1
ATOM 1441 O O . GLY A 1 186 ? 18.857 7.349 -8.032 1.00 24.21 186 GLY A O 1
ATOM 1442 N N . GLY A 1 187 ? 20.931 8.286 -8.264 1.00 25.13 187 GLY A N 1
ATOM 1443 C CA . GLY A 1 187 ? 21.353 7.495 -9.428 1.00 26.04 187 GLY A CA 1
ATOM 1444 C C . GLY A 1 187 ? 21.654 8.414 -10.580 1.00 26.60 187 GLY A C 1
ATOM 1445 O O . GLY A 1 187 ? 21.184 9.572 -10.590 1.00 30.20 187 GLY A O 1
ATOM 1446 N N . TYR A 1 188 ? 22.481 7.958 -11.487 1.00 27.63 188 TYR A N 1
ATOM 1447 C CA . TYR A 1 188 ? 23.117 8.821 -12.513 1.00 26.67 188 TYR A CA 1
ATOM 1448 C C . TYR A 1 188 ? 22.807 8.276 -13.901 1.00 26.54 188 TYR A C 1
ATOM 1449 O O . TYR A 1 188 ? 22.886 9.062 -14.827 1.00 28.28 188 TYR A O 1
ATOM 1458 N N . SER A 1 189 ? 22.479 7.005 -14.039 1.00 26.59 189 SER A N 1
ATOM 1459 C CA . SER A 1 189 ? 22.145 6.397 -15.355 1.00 26.55 189 SER A CA 1
ATOM 1460 C C . SER A 1 189 ? 20.906 7.054 -15.937 1.00 27.70 189 SER A C 1
ATOM 1461 O O . SER A 1 189 ? 20.056 7.574 -15.211 1.00 30.51 189 SER A O 1
ATOM 1464 N N . PRO A 1 190 ? 20.733 7.022 -17.270 1.00 27.23 190 PRO A N 1
ATOM 1465 C CA . PRO A 1 190 ? 19.488 7.475 -17.892 1.00 26.63 190 PRO A CA 1
ATOM 1466 C C . PRO A 1 190 ? 18.225 6.943 -17.205 1.00 24.45 190 PRO A C 1
ATOM 1467 O O . PRO A 1 190 ? 17.291 7.718 -16.958 1.00 24.78 190 PRO A O 1
ATOM 1471 N N . ASP A 1 191 ? 18.193 5.652 -16.917 1.00 23.56 191 ASP A N 1
ATOM 1472 C CA . ASP A 1 191 ? 16.976 5.028 -16.331 1.00 24.13 191 ASP A CA 1
ATOM 1473 C C . ASP A 1 191 ? 16.791 5.572 -14.903 1.00 21.52 191 ASP A C 1
ATOM 1474 O O . ASP A 1 191 ? 15.672 5.823 -14.563 1.00 24.20 191 ASP A O 1
ATOM 1479 N N . ALA A 1 192 ? 17.843 5.745 -14.121 1.00 22.75 192 ALA A N 1
ATOM 1480 C CA . ALA A 1 192 ? 17.755 6.314 -12.749 1.00 25.90 192 ALA A CA 1
ATOM 1481 C C . ALA A 1 192 ? 17.264 7.765 -12.821 1.00 26.01 192 ALA A C 1
ATOM 1482 O O . ALA A 1 192 ? 16.436 8.147 -11.993 1.00 22.75 192 ALA A O 1
ATOM 1484 N N . LEU A 1 193 ? 17.774 8.558 -13.780 1.00 23.46 193 LEU A N 1
ATOM 1485 C CA . LEU A 1 193 ? 17.376 9.970 -13.909 1.00 23.92 193 LEU A CA 1
ATOM 1486 C C . LEU A 1 193 ? 15.893 10.028 -14.207 1.00 21.66 193 LEU A C 1
ATOM 1487 O O . LEU A 1 193 ? 15.218 10.932 -13.687 1.00 24.03 193 LEU A O 1
ATOM 1492 N N . GLU A 1 194 ? 15.395 9.116 -15.044 1.00 25.54 194 GLU A N 1
ATOM 1493 C CA . GLU A 1 194 ? 13.976 9.110 -15.448 1.00 23.96 194 GLU A CA 1
ATOM 1494 C C . GLU A 1 194 ? 13.131 8.707 -14.228 1.00 24.90 194 GLU A C 1
ATOM 1495 O O . GLU A 1 194 ? 12.112 9.358 -13.961 1.00 22.85 194 GLU A O 1
ATOM 1501 N N . LEU A 1 195 ? 13.568 7.697 -13.472 1.00 21.57 195 LEU A N 1
ATOM 1502 C CA . LEU A 1 195 ? 12.840 7.297 -12.242 1.00 21.11 195 LEU A CA 1
ATOM 1503 C C . LEU A 1 195 ? 12.852 8.474 -11.255 1.00 20.75 195 LEU A C 1
ATOM 1504 O O . LEU A 1 195 ? 11.789 8.764 -10.672 1.00 20.63 195 LEU A O 1
ATOM 1509 N N . CYS A 1 196 ? 13.990 9.136 -11.065 1.00 22.64 196 CYS A N 1
ATOM 1510 C CA . CYS A 1 196 ? 14.090 10.270 -10.113 1.00 23.02 196 CYS A CA 1
ATOM 1511 C C . CYS A 1 196 ? 13.179 11.416 -10.593 1.00 24.31 196 CYS A C 1
ATOM 1512 O O . CYS A 1 196 ? 12.392 11.927 -9.787 1.00 21.32 196 CYS A O 1
ATOM 1515 N N . GLY A 1 197 ? 13.264 11.792 -11.871 1.00 24.47 197 GLY A N 1
ATOM 1516 C CA . GLY A 1 197 ? 12.473 12.915 -12.404 1.00 23.70 197 GLY A CA 1
ATOM 1517 C C . GLY A 1 197 ? 10.977 12.665 -12.261 1.00 24.13 197 GLY A C 1
ATOM 1518 O O . GLY A 1 197 ? 10.225 13.606 -11.956 1.00 25.01 197 GLY A O 1
ATOM 1519 N N . ALA A 1 198 ? 10.545 11.431 -12.503 1.00 25.19 198 ALA A N 1
ATOM 1520 C CA . ALA A 1 198 ? 9.136 11.024 -12.470 1.00 22.45 198 ALA A CA 1
ATOM 1521 C C . ALA A 1 198 ? 8.653 10.869 -11.024 1.00 21.66 198 ALA A C 1
ATOM 1522 O O . ALA A 1 198 ? 7.517 11.194 -10.778 1.00 21.28 198 ALA A O 1
ATOM 1524 N N . GLN A 1 199 ? 9.473 10.378 -10.101 1.00 21.36 199 GLN A N 1
ATOM 1525 C CA . GLN A 1 199 ? 8.964 9.821 -8.820 1.00 20.78 199 GLN A CA 1
ATOM 1526 C C . GLN A 1 199 ? 9.728 10.252 -7.569 1.00 19.87 199 GLN A C 1
ATOM 1527 O O . GLN A 1 199 ? 9.141 10.110 -6.495 1.00 20.96 199 GLN A O 1
ATOM 1533 N N . CYS A 1 200 ? 10.950 10.763 -7.620 1.00 19.62 200 CYS A N 1
ATOM 1534 C CA . CYS A 1 200 ? 11.612 11.128 -6.338 1.00 21.67 200 CYS A CA 1
ATOM 1535 C C . CYS A 1 200 ? 11.055 12.470 -5.862 1.00 22.25 200 CYS A C 1
ATOM 1536 O O . CYS A 1 200 ? 10.552 13.257 -6.686 1.00 20.48 200 CYS A O 1
ATOM 1539 N N . ASP A 1 201 ? 11.081 12.681 -4.555 1.00 18.49 201 ASP A N 1
ATOM 1540 C CA . ASP A 1 201 ? 10.833 13.995 -3.930 1.00 20.44 201 ASP A CA 1
ATOM 1541 C C . ASP A 1 201 ? 12.192 14.651 -3.703 1.00 21.35 201 ASP A C 1
ATOM 1542 O O . ASP A 1 201 ? 12.348 15.805 -4.073 1.00 21.92 201 ASP A O 1
ATOM 1547 N N . VAL A 1 202 ? 13.140 13.938 -3.103 1.00 21.00 202 VAL A N 1
ATOM 1548 C CA . VAL A 1 202 ? 14.504 14.460 -2.839 1.00 19.88 202 VAL A CA 1
ATOM 1549 C C . VAL A 1 202 ? 15.468 13.618 -3.672 1.00 21.46 202 VAL A C 1
ATOM 1550 O O . VAL A 1 202 ? 15.464 12.378 -3.539 1.00 19.79 202 VAL A O 1
ATOM 1554 N N . TYR A 1 203 ? 16.242 14.293 -4.521 1.00 22.19 203 TYR A N 1
ATOM 1555 C CA . TYR A 1 203 ? 17.288 13.671 -5.365 1.00 20.45 203 TYR A CA 1
ATOM 1556 C C . TYR A 1 203 ? 18.583 13.658 -4.559 1.00 21.23 203 TYR A C 1
ATOM 1557 O O . TYR A 1 203 ? 19.133 14.738 -4.248 1.00 18.89 203 TYR A O 1
ATOM 1566 N N . LEU A 1 204 ? 19.058 12.457 -4.230 1.00 20.81 204 LEU A N 1
ATOM 1567 C CA . LEU A 1 204 ? 20.268 12.272 -3.403 1.00 21.60 204 LEU A CA 1
ATOM 1568 C C . LEU A 1 204 ? 21.492 12.186 -4.306 1.00 24.02 204 LEU A C 1
ATOM 1569 O O . LEU A 1 204 ? 21.506 11.344 -5.247 1.00 24.29 204 LEU A O 1
ATOM 1574 N N . MET A 1 205 ? 22.465 13.043 -4.016 1.00 21.96 205 MET A N 1
ATOM 1575 C CA . MET A 1 205 ? 23.725 13.104 -4.777 1.00 23.80 205 MET A CA 1
ATOM 1576 C C . MET A 1 205 ? 24.874 12.684 -3.882 1.00 23.30 205 MET A C 1
ATOM 1577 O O . MET A 1 205 ? 24.997 13.201 -2.757 1.00 19.75 205 MET A O 1
ATOM 1582 N N . TRP A 1 206 ? 25.692 11.792 -4.410 1.00 25.38 206 TRP A N 1
ATOM 1583 C CA . TRP A 1 206 ? 26.962 11.362 -3.788 1.00 27.18 206 TRP A CA 1
ATOM 1584 C C . TRP A 1 206 ? 28.003 12.429 -4.088 1.00 26.25 206 TRP A C 1
ATOM 1585 O O . TRP A 1 206 ? 27.814 13.281 -4.959 1.00 26.20 206 TRP A O 1
ATOM 1596 N N . PRO A 1 207 ? 29.090 12.485 -3.312 1.00 26.45 207 PRO A N 1
ATOM 1597 C CA . PRO A 1 207 ? 29.928 13.680 -3.290 1.00 28.20 207 PRO A CA 1
ATOM 1598 C C . PRO A 1 207 ? 30.842 13.809 -4.518 1.00 29.97 207 PRO A C 1
ATOM 1599 O O . PRO A 1 207 ? 31.440 12.842 -4.955 1.00 25.42 207 PRO A O 1
ATOM 1603 N N . GLU A 1 208 ? 30.841 15.006 -5.087 1.00 27.66 208 GLU A N 1
ATOM 1604 C CA . GLU A 1 208 ? 31.639 15.390 -6.271 1.00 28.89 208 GLU A CA 1
ATOM 1605 C C . GLU A 1 208 ? 32.008 16.862 -6.113 1.00 29.51 208 GLU A C 1
ATOM 1606 O O . GLU A 1 208 ? 31.407 17.567 -5.308 1.00 25.62 208 GLU A O 1
ATOM 1612 N N . PRO A 1 209 ? 32.993 17.388 -6.877 1.00 33.40 209 PRO A N 1
ATOM 1613 C CA . PRO A 1 209 ? 33.234 18.834 -6.877 1.00 33.06 209 PRO A CA 1
ATOM 1614 C C . PRO A 1 209 ? 31.930 19.581 -7.221 1.00 31.98 209 PRO A C 1
ATOM 1615 O O . PRO A 1 209 ? 31.099 19.037 -7.945 1.00 26.49 209 PRO A O 1
ATOM 1619 N N . LYS A 1 210 ? 31.803 20.826 -6.760 1.00 30.86 210 LYS A N 1
ATOM 1620 C CA . LYS A 1 210 ? 30.548 21.619 -6.866 1.00 30.42 210 LYS A CA 1
ATOM 1621 C C . LYS A 1 210 ? 30.126 21.776 -8.323 1.00 33.68 210 LYS A C 1
ATOM 1622 O O . LYS A 1 210 ? 28.901 21.729 -8.560 1.00 31.65 210 LYS A O 1
ATOM 1628 N N . GLU A 1 211 ? 31.075 21.958 -9.256 1.00 29.36 211 GLU A N 1
ATOM 1629 C CA . GLU A 1 211 ? 30.735 22.169 -10.689 1.00 35.07 211 GLU A CA 1
ATOM 1630 C C . GLU A 1 211 ? 30.025 20.917 -11.219 1.00 33.66 211 GLU A C 1
ATOM 1631 O O . GLU A 1 211 ? 29.137 21.062 -12.057 1.00 33.99 211 GLU A O 1
ATOM 1637 N N . GLN A 1 212 ? 30.423 19.731 -10.756 1.00 30.46 212 GLN A N 1
ATOM 1638 C CA . GLN A 1 212 ? 29.857 18.440 -11.209 1.00 31.29 212 GLN A CA 1
ATOM 1639 C C . GLN A 1 212 ? 28.494 18.275 -10.524 1.00 29.50 212 GLN A C 1
ATOM 1640 O O . GLN A 1 212 ? 27.532 17.866 -11.168 1.00 27.83 212 GLN A O 1
ATOM 1644 N N . ILE A 1 213 ? 28.396 18.627 -9.250 1.00 28.00 213 ILE A N 1
ATOM 1645 C CA . ILE A 1 213 ? 27.085 18.577 -8.558 1.00 26.29 213 ILE A CA 1
ATOM 1646 C C . ILE A 1 213 ? 26.072 19.427 -9.345 1.00 27.93 213 ILE A C 1
ATOM 1647 O O . ILE A 1 213 ? 24.963 18.940 -9.554 1.00 23.96 213 ILE A O 1
ATOM 1652 N N . ALA A 1 214 ? 26.449 20.642 -9.767 1.00 26.66 214 ALA A N 1
ATOM 1653 C CA . ALA A 1 214 ? 25.564 21.531 -10.558 1.00 28.39 214 ALA A CA 1
ATOM 1654 C C . ALA A 1 214 ? 25.105 20.781 -11.816 1.00 29.30 214 ALA A C 1
ATOM 1655 O O . ALA A 1 214 ? 23.897 20.813 -12.122 1.00 29.60 214 ALA A O 1
ATOM 1657 N N . GLU A 1 215 ? 26.006 20.090 -12.516 1.00 27.49 215 GLU A N 1
ATOM 1658 C CA . GLU A 1 215 ? 25.630 19.305 -13.726 1.00 30.85 215 GLU A CA 1
ATOM 1659 C C . GLU A 1 215 ? 24.682 18.159 -13.343 1.00 30.00 215 GLU A C 1
ATOM 1660 O O . GLU A 1 215 ? 23.766 17.871 -14.122 1.00 25.68 215 GLU A O 1
ATOM 1666 N N . ARG A 1 216 ? 24.908 17.502 -12.203 1.00 23.84 216 ARG A N 1
ATOM 1667 C CA . ARG A 1 216 ? 23.955 16.447 -11.748 1.00 27.06 216 ARG A CA 1
ATOM 1668 C C . ARG A 1 216 ? 22.554 17.040 -11.593 1.00 21.27 216 ARG A C 1
ATOM 1669 O O . ARG A 1 216 ? 21.603 16.393 -11.991 1.00 24.07 216 ARG A O 1
ATOM 1677 N N . MET A 1 217 ? 22.451 18.216 -10.995 1.00 23.43 217 MET A N 1
ATOM 1678 C CA . MET A 1 217 ? 21.181 18.880 -10.677 1.00 22.68 217 MET A CA 1
ATOM 1679 C C . MET A 1 217 ? 20.484 19.220 -12.000 1.00 26.64 217 MET A C 1
ATOM 1680 O O . MET A 1 217 ? 19.308 18.900 -12.143 1.00 21.59 217 MET A O 1
ATOM 1685 N N . LYS A 1 218 ? 21.208 19.791 -12.967 1.00 26.41 218 LYS A N 1
ATOM 1686 C CA . LYS A 1 218 ? 20.604 20.137 -14.269 1.00 28.53 218 LYS A CA 1
ATOM 1687 C C . LYS A 1 218 ? 20.118 18.866 -14.954 1.00 26.54 218 LYS A C 1
ATOM 1688 O O . LYS A 1 218 ? 19.034 18.909 -15.560 1.00 24.52 218 LYS A O 1
ATOM 1694 N N . ALA A 1 219 ? 20.906 17.796 -14.897 1.00 26.28 219 ALA A N 1
ATOM 1695 C CA . ALA A 1 219 ? 20.618 16.573 -15.680 1.00 26.21 219 ALA A CA 1
ATOM 1696 C C . ALA A 1 219 ? 19.329 15.946 -15.135 1.00 25.44 219 ALA A C 1
ATOM 1697 O O . ALA A 1 219 ? 18.482 15.538 -15.950 1.00 23.69 219 ALA A O 1
ATOM 1699 N N . VAL A 1 220 ? 19.164 15.849 -13.806 1.00 23.26 220 VAL A N 1
ATOM 1700 C CA . VAL A 1 220 ? 17.929 15.222 -13.273 1.00 22.06 220 VAL A CA 1
ATOM 1701 C C . VAL A 1 220 ? 16.762 16.203 -13.421 1.00 22.81 220 VAL A C 1
ATOM 1702 O O . VAL A 1 220 ? 15.612 15.735 -13.699 1.00 23.01 220 VAL A O 1
ATOM 1706 N N . HIS A 1 221 ? 16.993 17.502 -13.197 1.00 23.66 221 HIS A N 1
ATOM 1707 C CA . HIS A 1 221 ? 15.919 18.517 -13.340 1.00 26.27 221 HIS A CA 1
ATOM 1708 C C . HIS A 1 221 ? 15.320 18.434 -14.751 1.00 24.45 221 HIS A C 1
ATOM 1709 O O . HIS A 1 221 ? 14.092 18.570 -14.860 1.00 25.02 221 HIS A O 1
ATOM 1716 N N . ALA A 1 222 ? 16.125 18.195 -15.787 1.00 26.00 222 ALA A N 1
ATOM 1717 C CA . ALA A 1 222 ? 15.599 18.075 -17.173 1.00 27.39 222 ALA A CA 1
ATOM 1718 C C . ALA A 1 222 ? 14.524 16.968 -17.197 1.00 26.65 222 ALA A C 1
ATOM 1719 O O . ALA A 1 222 ? 13.482 17.189 -17.794 1.00 25.09 222 ALA A O 1
ATOM 1721 N N . ARG A 1 223 ? 14.716 15.858 -16.475 1.00 25.72 223 ARG A N 1
ATOM 1722 C CA . ARG A 1 223 ? 13.699 14.761 -16.420 1.00 25.64 223 ARG A CA 1
ATOM 1723 C C . ARG A 1 223 ? 12.501 15.146 -15.552 1.00 23.47 223 ARG A C 1
ATOM 1724 O O . ARG A 1 223 ? 11.353 14.798 -15.929 1.00 25.35 223 ARG A O 1
ATOM 1732 N N . ALA A 1 224 ? 12.720 15.830 -14.426 1.00 23.42 224 ALA A N 1
ATOM 1733 C CA . ALA A 1 224 ? 11.627 16.314 -13.547 1.00 23.82 224 ALA A CA 1
ATOM 1734 C C . ALA A 1 224 ? 10.749 17.281 -14.370 1.00 25.09 224 ALA A C 1
ATOM 1735 O O . ALA A 1 224 ? 9.477 17.166 -14.380 1.00 23.95 224 ALA A O 1
ATOM 1737 N N . GLU A 1 225 ? 11.389 18.186 -15.103 1.00 25.80 225 GLU A N 1
ATOM 1738 C CA . GLU A 1 225 ? 10.652 19.221 -15.876 1.00 30.61 225 GLU A CA 1
ATOM 1739 C C . GLU A 1 225 ? 9.794 18.532 -16.947 1.00 27.93 225 GLU A C 1
ATOM 1740 O O . GLU A 1 225 ? 8.692 19.016 -17.202 1.00 29.37 225 GLU A O 1
ATOM 1746 N N . ALA A 1 226 ? 10.273 17.445 -17.546 1.00 28.23 226 ALA A N 1
ATOM 1747 C CA . ALA A 1 226 ? 9.528 16.665 -18.566 1.00 30.61 226 ALA A CA 1
ATOM 1748 C C . ALA A 1 226 ? 8.239 16.081 -17.959 1.00 33.73 226 ALA A C 1
ATOM 1749 O O . ALA A 1 226 ? 7.318 15.814 -18.720 1.00 30.69 226 ALA A O 1
ATOM 1751 N N . HIS A 1 227 ? 8.174 15.890 -16.633 1.00 29.51 227 HIS A N 1
ATOM 1752 C CA . HIS A 1 227 ? 7.000 15.347 -15.910 1.00 27.80 227 HIS A CA 1
ATOM 1753 C C . HIS A 1 227 ? 6.222 16.482 -15.251 1.00 28.95 227 HIS A C 1
ATOM 1754 O O . HIS A 1 227 ? 5.353 16.193 -14.446 1.00 28.93 227 HIS A O 1
ATOM 1761 N N . GLY A 1 228 ? 6.562 17.733 -15.542 1.00 27.83 228 GLY A N 1
ATOM 1762 C CA . GLY A 1 228 ? 5.934 18.916 -14.920 1.00 26.55 228 GLY A CA 1
ATOM 1763 C C . GLY A 1 228 ? 6.196 18.989 -13.418 1.00 26.79 228 GLY A C 1
ATOM 1764 O O . GLY A 1 228 ? 5.334 19.497 -12.698 1.00 28.96 228 GLY A O 1
ATOM 1765 N N . ARG A 1 229 ? 7.355 18.520 -12.961 1.00 27.57 229 ARG A N 1
ATOM 1766 C CA . ARG A 1 229 ? 7.672 18.404 -11.504 1.00 28.04 229 ARG A CA 1
ATOM 1767 C C . ARG A 1 229 ? 8.918 19.228 -11.203 1.00 26.38 229 ARG A C 1
ATOM 1768 O O . ARG A 1 229 ? 9.723 19.476 -12.127 1.00 24.91 229 ARG A O 1
ATOM 1776 N N . THR A 1 230 ? 9.109 19.570 -9.927 1.00 23.70 230 THR A N 1
ATOM 1777 C CA . THR A 1 230 ? 10.422 20.012 -9.405 1.00 24.44 230 THR A CA 1
ATOM 1778 C C . THR A 1 230 ? 10.860 19.021 -8.334 1.00 22.84 230 THR A C 1
ATOM 1779 O O . THR A 1 230 ? 10.001 18.344 -7.771 1.00 20.20 230 THR A O 1
ATOM 1783 N N . LEU A 1 231 ? 12.149 18.986 -8.050 1.00 21.41 231 LEU A N 1
ATOM 1784 C CA . LEU A 1 231 ? 12.694 18.151 -6.962 1.00 20.80 231 LEU A CA 1
ATOM 1785 C C . LEU A 1 231 ? 13.280 19.051 -5.890 1.00 22.17 231 LEU A C 1
ATOM 1786 O O . LEU A 1 231 ? 13.572 20.224 -6.184 1.00 21.59 231 LEU A O 1
ATOM 1791 N N . ASP A 1 232 ? 13.511 18.477 -4.709 1.00 19.52 232 ASP A N 1
ATOM 1792 C CA . ASP A 1 232 ? 14.490 19.020 -3.748 1.00 19.74 232 ASP A CA 1
ATOM 1793 C C . ASP A 1 232 ? 15.728 18.144 -3.890 1.00 20.41 232 ASP A C 1
ATOM 1794 O O . ASP A 1 232 ? 15.636 17.106 -4.580 1.00 20.05 232 ASP A O 1
ATOM 1799 N N . TYR A 1 233 ? 16.836 18.561 -3.290 1.00 20.08 233 TYR A N 1
ATOM 1800 C CA . TYR A 1 233 ? 18.187 17.991 -3.537 1.00 22.05 233 TYR A CA 1
ATOM 1801 C C . TYR A 1 233 ? 18.878 17.705 -2.209 1.00 20.96 233 TYR A C 1
ATOM 1802 O O . TYR A 1 233 ? 18.806 18.513 -1.299 1.00 22.10 233 TYR A O 1
ATOM 1811 N N . GLY A 1 234 ? 19.483 16.528 -2.125 1.00 21.22 234 GLY A N 1
ATOM 1812 C CA . GLY A 1 234 ? 20.245 16.121 -0.929 1.00 20.96 234 GLY A CA 1
ATOM 1813 C C . GLY A 1 234 ? 21.677 15.786 -1.321 1.00 20.22 234 GLY A C 1
ATOM 1814 O O . GLY A 1 234 ? 21.931 15.353 -2.482 1.00 22.69 234 GLY A O 1
ATOM 1815 N N . LEU A 1 235 ? 22.597 16.031 -0.410 1.00 21.54 235 LEU A N 1
ATOM 1816 C CA . LEU A 1 235 ? 24.001 15.625 -0.556 1.00 21.15 235 LEU A CA 1
ATOM 1817 C C . LEU A 1 235 ? 24.302 14.571 0.502 1.00 21.96 235 LEU A C 1
ATOM 1818 O O . LEU A 1 235 ? 24.131 14.858 1.757 1.00 21.70 235 LEU A O 1
ATOM 1823 N N . ARG A 1 236 ? 24.807 13.428 0.030 1.00 19.78 236 ARG A N 1
ATOM 1824 C CA . ARG A 1 236 ? 25.324 12.347 0.891 1.00 19.65 236 ARG A CA 1
ATOM 1825 C C . ARG A 1 236 ? 26.840 12.518 0.922 1.00 19.98 236 ARG A C 1
ATOM 1826 O O . ARG A 1 236 ? 27.451 12.519 -0.161 1.00 20.58 236 ARG A O 1
ATOM 1834 N N . VAL A 1 237 ? 27.426 12.677 2.098 1.00 18.97 237 VAL A N 1
ATOM 1835 C CA . VAL A 1 237 ? 28.896 12.875 2.199 1.00 20.72 237 VAL A CA 1
ATOM 1836 C C . VAL A 1 237 ? 29.345 12.502 3.615 1.00 22.07 237 VAL A C 1
ATOM 1837 O O . VAL A 1 237 ? 28.592 12.732 4.568 1.00 20.49 237 VAL A O 1
ATOM 1841 N N . HIS A 1 238 ? 30.539 11.926 3.738 1.00 20.60 238 HIS A N 1
ATOM 1842 C CA . HIS A 1 238 ? 31.204 11.731 5.051 1.00 21.92 238 HIS A CA 1
ATOM 1843 C C . HIS A 1 238 ? 31.634 13.088 5.615 1.00 19.72 238 HIS A C 1
ATOM 1844 O O . HIS A 1 238 ? 31.595 14.090 4.885 1.00 18.76 238 HIS A O 1
ATOM 1851 N N . MET A 1 239 ? 32.043 13.104 6.876 1.00 19.06 239 MET A N 1
ATOM 1852 C CA . MET A 1 239 ? 32.277 14.329 7.663 1.00 19.28 239 MET A CA 1
ATOM 1853 C C . MET A 1 239 ? 33.500 14.105 8.541 1.00 20.15 239 MET A C 1
ATOM 1854 O O . MET A 1 239 ? 33.539 13.102 9.302 1.00 19.61 239 MET A O 1
ATOM 1859 N N . ILE A 1 240 ? 34.435 15.046 8.494 1.00 20.00 240 ILE A N 1
ATOM 1860 C CA . ILE A 1 240 ? 35.464 15.192 9.553 1.00 22.37 240 ILE A CA 1
ATOM 1861 C C . ILE A 1 240 ? 35.523 16.676 9.904 1.00 22.82 240 ILE A C 1
ATOM 1862 O O . ILE A 1 240 ? 36.085 17.448 9.096 1.00 21.06 240 ILE A O 1
ATOM 1867 N N . VAL A 1 241 ? 34.942 17.056 11.044 1.00 21.72 241 VAL A N 1
ATOM 1868 C CA . VAL A 1 241 ? 34.891 18.482 11.452 1.00 21.27 241 VAL A CA 1
ATOM 1869 C C . VAL A 1 241 ? 35.579 18.610 12.813 1.00 21.84 241 VAL A C 1
ATOM 1870 O O . VAL A 1 241 ? 35.246 17.855 13.754 1.00 21.88 241 VAL A O 1
ATOM 1874 N N . ARG A 1 242 ? 36.534 19.537 12.900 1.00 22.78 242 ARG A N 1
ATOM 1875 C CA . ARG A 1 242 ? 37.334 19.777 14.129 1.00 24.04 242 ARG A CA 1
ATOM 1876 C C . ARG A 1 242 ? 37.472 21.297 14.341 1.00 24.91 242 ARG A C 1
ATOM 1877 O O . ARG A 1 242 ? 37.129 22.098 13.438 1.00 22.93 242 ARG A O 1
ATOM 1885 N N . ASP A 1 243 ? 37.862 21.703 15.541 1.00 27.48 243 ASP A N 1
ATOM 1886 C CA . ASP A 1 243 ? 38.081 23.143 15.864 1.00 31.03 243 ASP A CA 1
ATOM 1887 C C . ASP A 1 243 ? 39.004 23.792 14.820 1.00 30.89 243 ASP A C 1
ATOM 1888 O O . ASP A 1 243 ? 38.721 24.931 14.405 1.00 32.23 243 ASP A O 1
ATOM 1893 N N . THR A 1 244 ? 40.036 23.087 14.374 1.00 26.84 244 THR A N 1
ATOM 1894 C CA . THR A 1 244 ? 41.021 23.599 13.389 1.00 28.09 244 THR A CA 1
ATOM 1895 C C . THR A 1 244 ? 41.059 22.679 12.189 1.00 28.09 244 THR A C 1
ATOM 1896 O O . THR A 1 244 ? 40.768 21.479 12.360 1.00 27.70 244 THR A O 1
ATOM 1900 N N . GLU A 1 245 ? 41.379 23.229 11.025 1.00 27.21 245 GLU A N 1
ATOM 1901 C CA . GLU A 1 245 ? 41.567 22.449 9.783 1.00 27.51 245 GLU A CA 1
ATOM 1902 C C . GLU A 1 245 ? 42.664 21.411 10.011 1.00 31.33 245 GLU A C 1
ATOM 1903 O O . GLU A 1 245 ? 42.533 20.275 9.505 1.00 28.61 245 GLU A O 1
ATOM 1909 N N . LYS A 1 246 ? 43.732 21.771 10.721 1.00 29.44 246 LYS A N 1
ATOM 1910 C CA . LYS A 1 246 ? 44.875 20.839 10.874 1.00 29.54 246 LYS A CA 1
ATOM 1911 C C . LYS A 1 246 ? 44.372 19.549 11.552 1.00 26.33 246 LYS A C 1
ATOM 1912 O O . LYS A 1 246 ? 44.799 18.460 11.145 1.00 26.28 246 LYS A O 1
ATOM 1918 N N . GLU A 1 247 ? 43.646 19.678 12.657 1.00 26.68 247 GLU A N 1
ATOM 1919 C CA . GLU A 1 247 ? 43.127 18.521 13.432 1.00 28.95 247 GLU A CA 1
ATOM 1920 C C . GLU A 1 247 ? 42.276 17.640 12.513 1.00 26.81 247 GLU A C 1
ATOM 1921 O O . GLU A 1 247 ? 42.399 16.398 12.570 1.00 25.43 247 GLU A O 1
ATOM 1927 N N . ALA A 1 248 ? 41.453 18.259 11.667 1.00 25.09 248 ALA A N 1
ATOM 1928 C CA . ALA A 1 248 ? 40.573 17.530 10.741 1.00 26.29 248 ALA A CA 1
ATOM 1929 C C . ALA A 1 248 ? 41.421 16.783 9.705 1.00 27.43 248 ALA A C 1
ATOM 1930 O O . ALA A 1 248 ? 41.199 15.560 9.486 1.00 23.58 248 ALA A O 1
ATOM 1932 N N . ARG A 1 249 ? 42.371 17.457 9.078 1.00 24.15 249 ARG A N 1
ATOM 1933 C CA . ARG A 1 249 ? 43.195 16.843 8.019 1.00 26.65 249 ARG A CA 1
ATOM 1934 C C . ARG A 1 249 ? 44.053 15.746 8.633 1.00 24.33 249 ARG A C 1
ATOM 1935 O O . ARG A 1 249 ? 44.256 14.738 7.948 1.00 25.44 249 ARG A O 1
ATOM 1943 N N . ASP A 1 250 ? 44.537 15.936 9.857 1.00 25.84 250 ASP A N 1
ATOM 1944 C CA . ASP A 1 250 ? 45.321 14.905 10.589 1.00 26.96 250 ASP A CA 1
ATOM 1945 C C . ASP A 1 250 ? 44.419 13.700 10.870 1.00 27.50 250 ASP A C 1
ATOM 1946 O O . ASP A 1 250 ? 44.892 12.545 10.773 1.00 26.90 250 ASP A O 1
ATOM 1951 N N . TYR A 1 251 ? 43.157 13.931 11.214 1.00 26.19 251 TYR A N 1
ATOM 1952 C CA . TYR A 1 251 ? 42.252 12.788 11.491 1.00 26.87 251 TYR A CA 1
ATOM 1953 C C . TYR A 1 251 ? 42.006 11.998 10.201 1.00 22.56 251 TYR A C 1
ATOM 1954 O O . TYR A 1 251 ? 41.970 10.799 10.244 1.00 23.02 251 TYR A O 1
ATOM 1963 N N . ALA A 1 252 ? 41.914 12.649 9.052 1.00 23.07 252 ALA A N 1
ATOM 1964 C CA . ALA A 1 252 ? 41.724 11.960 7.765 1.00 23.73 252 ALA A CA 1
ATOM 1965 C C . ALA A 1 252 ? 42.912 11.015 7.550 1.00 25.83 252 ALA A C 1
ATOM 1966 O O . ALA A 1 252 ? 42.693 9.830 7.295 1.00 26.67 252 ALA A O 1
ATOM 1968 N N . GLU A 1 253 ? 44.141 11.504 7.729 1.00 26.47 253 GLU A N 1
ATOM 1969 C CA . GLU A 1 253 ? 45.357 10.656 7.587 1.00 27.10 253 GLU A CA 1
ATOM 1970 C C . GLU A 1 253 ? 45.281 9.494 8.601 1.00 24.94 253 GLU A C 1
ATOM 1971 O O . GLU A 1 253 ? 45.583 8.359 8.235 1.00 27.31 253 GLU A O 1
ATOM 1973 N N . HIS A 1 254 ? 44.875 9.757 9.833 1.00 27.39 254 HIS A N 1
ATOM 1974 C CA . HIS A 1 254 ? 44.706 8.729 10.888 1.00 28.05 254 HIS A CA 1
ATOM 1975 C C . HIS A 1 254 ? 43.723 7.642 10.406 1.00 27.38 254 HIS A C 1
ATOM 1976 O O . HIS A 1 254 ? 44.045 6.459 10.550 1.00 24.74 254 HIS A O 1
ATOM 1983 N N . LEU A 1 255 ? 42.596 8.020 9.800 1.00 26.58 255 LEU A N 1
ATOM 1984 C CA . LEU A 1 255 ? 41.541 7.053 9.383 1.00 27.59 255 LEU A CA 1
ATOM 1985 C C . LEU A 1 255 ? 42.088 6.079 8.343 1.00 29.17 255 LEU A C 1
ATOM 1986 O O . LEU A 1 255 ? 41.598 4.957 8.313 1.00 24.72 255 LEU A O 1
ATOM 1991 N N . VAL A 1 256 ? 42.995 6.522 7.467 1.00 28.54 256 VAL A N 1
ATOM 1992 C CA . VAL A 1 256 ? 43.534 5.637 6.399 1.00 27.70 256 VAL A CA 1
ATOM 1993 C C . VAL A 1 256 ? 44.910 5.098 6.824 1.00 30.67 256 VAL A C 1
ATOM 1994 O O . VAL A 1 256 ? 45.497 4.349 6.048 1.00 32.45 256 VAL A O 1
ATOM 1998 N N . SER A 1 257 ? 45.358 5.326 8.055 1.00 30.03 257 SER A N 1
ATOM 1999 C CA . SER A 1 257 ? 46.769 5.029 8.444 1.00 32.37 257 SER A CA 1
ATOM 2000 C C . SER A 1 257 ? 47.029 3.518 8.553 1.00 39.25 257 SER A C 1
ATOM 2001 O O . SER A 1 257 ? 48.208 3.157 8.591 1.00 36.21 257 SER A O 1
ATOM 2004 N N . LYS A 1 258 ? 46.000 2.666 8.645 1.00 37.30 258 LYS A N 1
ATOM 2005 C CA . LYS A 1 258 ? 46.199 1.197 8.789 1.00 35.46 258 LYS A CA 1
ATOM 2006 C C . LYS A 1 258 ? 45.664 0.474 7.564 1.00 37.34 258 LYS A C 1
ATOM 2007 O O . LYS A 1 258 ? 45.702 -0.738 7.569 1.00 45.36 258 LYS A O 1
ATOM 2013 N N . LEU A 1 259 ? 45.237 1.192 6.533 1.00 38.87 259 LEU A N 1
ATOM 2014 C CA . LEU A 1 259 ? 44.592 0.592 5.345 1.00 44.69 259 LEU A CA 1
ATOM 2015 C C . LEU A 1 259 ? 45.706 -0.079 4.530 1.00 52.02 259 LEU A C 1
ATOM 2016 O O . LEU A 1 259 ? 46.565 0.648 3.961 1.00 49.49 259 LEU A O 1
ATOM 2021 N N . ASP A 1 260 ? 45.718 -1.419 4.523 1.00 55.90 260 ASP A N 1
ATOM 2022 C CA . ASP A 1 260 ? 46.720 -2.267 3.819 1.00 60.64 260 ASP A CA 1
ATOM 2023 C C . ASP A 1 260 ? 46.282 -2.444 2.359 1.00 60.56 260 ASP A C 1
ATOM 2024 O O . ASP A 1 260 ? 46.163 -3.599 1.916 1.00 74.48 260 ASP A O 1
ATOM 2026 N N . ASP A 1 261 ? 46.068 -1.336 1.646 1.00 51.65 261 ASP A N 1
ATOM 2027 C CA . ASP A 1 261 ? 45.750 -1.282 0.190 1.00 49.04 261 ASP A CA 1
ATOM 2028 C C . ASP A 1 261 ? 47.007 -0.838 -0.584 1.00 46.61 261 ASP A C 1
ATOM 2029 O O . ASP A 1 261 ? 48.060 -0.589 0.062 1.00 54.06 261 ASP A O 1
ATOM 2034 N N . GLU A 1 262 ? 46.908 -0.778 -1.912 1.00 45.53 262 GLU A N 1
ATOM 2035 C CA . GLU A 1 262 ? 48.032 -0.510 -2.849 1.00 50.06 262 GLU A CA 1
ATOM 2036 C C . GLU A 1 262 ? 48.625 0.860 -2.504 1.00 49.12 262 GLU A C 1
ATOM 2037 O O . GLU A 1 262 ? 49.833 0.934 -2.252 1.00 48.48 262 GLU A O 1
ATOM 2039 N N . TYR A 1 263 ? 47.786 1.896 -2.423 1.00 47.14 263 TYR A N 1
ATOM 2040 C CA . TYR A 1 263 ? 48.230 3.284 -2.140 1.00 46.84 263 TYR A CA 1
ATOM 2041 C C . TYR A 1 263 ? 48.831 3.362 -0.723 1.00 45.59 263 TYR A C 1
ATOM 2042 O O . TYR A 1 263 ? 49.843 4.076 -0.537 1.00 43.32 263 TYR A O 1
ATOM 2051 N N . GLY A 1 264 ? 48.210 2.683 0.252 1.00 46.55 264 GLY A N 1
ATOM 2052 C CA . GLY A 1 264 ? 48.677 2.606 1.656 1.00 51.82 264 GLY A CA 1
ATOM 2053 C C . GLY A 1 264 ? 50.081 2.014 1.733 1.00 55.62 264 GLY A C 1
ATOM 2054 O O . GLY A 1 264 ? 50.928 2.576 2.469 1.00 51.88 264 GLY A O 1
ATOM 2055 N N . ARG A 1 265 ? 50.322 0.939 0.972 1.00 56.37 265 ARG A N 1
ATOM 2056 C CA . ARG A 1 265 ? 51.638 0.241 0.890 1.00 62.24 265 ARG A CA 1
ATOM 2057 C C . ARG A 1 265 ? 52.684 1.208 0.323 1.00 55.04 265 ARG A C 1
ATOM 2058 O O . ARG A 1 265 ? 53.752 1.311 0.971 1.00 54.24 265 ARG A O 1
ATOM 2066 N N . LEU A 1 266 ? 52.384 1.913 -0.783 1.00 52.13 266 LEU A N 1
ATOM 2067 C CA . LEU A 1 266 ? 53.317 2.902 -1.414 1.00 50.37 266 LEU A CA 1
ATOM 2068 C C . LEU A 1 266 ? 53.705 3.980 -0.384 1.00 56.09 266 LEU A C 1
ATOM 2069 O O . LEU A 1 266 ? 54.923 4.184 -0.187 1.00 61.87 266 LEU A O 1
ATOM 2072 N N . ILE A 1 267 ? 52.721 4.593 0.295 1.00 51.22 267 ILE A N 1
ATOM 2073 C CA . ILE A 1 267 ? 52.917 5.713 1.273 1.00 50.10 267 ILE A CA 1
ATOM 2074 C C . ILE A 1 267 ? 53.675 5.205 2.517 1.00 52.07 267 ILE A C 1
ATOM 2075 O O . ILE A 1 267 ? 54.562 5.948 3.005 1.00 49.61 267 ILE A O 1
ATOM 2077 N N . ARG A 1 268 ? 53.357 3.996 3.012 1.00 56.27 268 ARG A N 1
ATOM 2078 C CA . ARG A 1 268 ? 53.989 3.362 4.214 1.00 61.16 268 ARG A CA 1
ATOM 2079 C C . ARG A 1 268 ? 55.461 3.021 3.921 1.00 60.87 268 ARG A C 1
ATOM 2080 O O . ARG A 1 268 ? 56.291 3.154 4.834 1.00 52.21 268 ARG A O 1
ATOM 2082 N N . SER A 1 269 ? 55.755 2.563 2.699 1.00 60.24 269 SER A N 1
ATOM 2083 C CA . SER A 1 269 ? 57.115 2.238 2.194 1.00 62.24 269 SER A CA 1
ATOM 2084 C C . SER A 1 269 ? 57.719 3.504 1.565 1.00 60.88 269 SER A C 1
ATOM 2085 O O . SER A 1 269 ? 58.960 3.579 1.508 1.00 62.68 269 SER A O 1
ATOM 2087 N N . ALA A 1 289 ? 47.106 9.096 -5.828 1.00 48.51 289 ALA A N 1
ATOM 2088 C CA . ALA A 1 289 ? 46.978 10.443 -5.213 1.00 53.34 289 ALA A CA 1
ATOM 2089 C C . ALA A 1 289 ? 46.006 11.327 -6.015 1.00 52.99 289 ALA A C 1
ATOM 2090 O O . ALA A 1 289 ? 45.253 12.074 -5.370 1.00 60.60 289 ALA A O 1
ATOM 2092 N N . ASP A 1 290 ? 46.018 11.252 -7.355 1.00 55.57 290 ASP A N 1
ATOM 2093 C CA . ASP A 1 290 ? 44.988 11.856 -8.248 1.00 53.46 290 ASP A CA 1
ATOM 2094 C C . ASP A 1 290 ? 43.614 11.238 -7.941 1.00 59.50 290 ASP A C 1
ATOM 2095 O O . ASP A 1 290 ? 42.634 12.015 -7.890 1.00 62.10 290 ASP A O 1
ATOM 2097 N N . LYS A 1 291 ? 43.547 9.908 -7.729 1.00 56.68 291 LYS A N 1
ATOM 2098 C CA . LYS A 1 291 ? 42.293 9.169 -7.379 1.00 53.91 291 LYS A CA 1
ATOM 2099 C C . LYS A 1 291 ? 41.890 9.526 -5.942 1.00 47.32 291 LYS A C 1
ATOM 2100 O O . LYS A 1 291 ? 40.667 9.781 -5.675 1.00 48.53 291 LYS A O 1
ATOM 2102 N N . PHE A 1 292 ? 42.866 9.513 -5.034 1.00 40.79 292 PHE A N 1
ATOM 2103 C CA . PHE A 1 292 ? 42.641 9.574 -3.567 1.00 38.93 292 PHE A CA 1
ATOM 2104 C C . PHE A 1 292 ? 43.418 10.758 -2.987 1.00 39.86 292 PHE A C 1
ATOM 2105 O O . PHE A 1 292 ? 44.642 10.665 -2.824 1.00 51.97 292 PHE A O 1
ATOM 2113 N N . GLY A 1 293 ? 42.732 11.872 -2.776 1.00 33.46 293 GLY A N 1
ATOM 2114 C CA . GLY A 1 293 ? 43.271 13.070 -2.101 1.00 32.60 293 GLY A CA 1
ATOM 2115 C C . GLY A 1 293 ? 42.210 14.155 -2.054 1.00 30.52 293 GLY A C 1
ATOM 2116 O O . GLY A 1 293 ? 40.998 13.813 -2.014 1.00 29.08 293 GLY A O 1
ATOM 2117 N N . TYR A 1 294 ? 42.580 15.423 -2.141 1.00 26.13 294 TYR A N 1
ATOM 2118 C CA . TYR A 1 294 ? 41.590 16.511 -2.019 1.00 27.15 294 TYR A CA 1
ATOM 2119 C C . TYR A 1 294 ? 41.185 16.921 -3.427 1.00 30.32 294 TYR A C 1
ATOM 2120 O O . TYR A 1 294 ? 42.011 17.479 -4.119 1.00 29.71 294 TYR A O 1
ATOM 2129 N N . VAL A 1 295 ? 39.936 16.650 -3.820 1.00 28.70 295 VAL A N 1
ATOM 2130 C CA . VAL A 1 295 ? 39.441 17.024 -5.177 1.00 28.84 295 VAL A CA 1
ATOM 2131 C C . VAL A 1 295 ? 38.916 18.450 -5.104 1.00 32.11 295 VAL A C 1
ATOM 2132 O O . VAL A 1 295 ? 38.732 19.042 -6.159 1.00 33.83 295 VAL A O 1
ATOM 2136 N N . GLU A 1 296 ? 38.751 18.985 -3.889 1.00 28.71 296 GLU A N 1
ATOM 2137 C CA . GLU A 1 296 ? 38.387 20.394 -3.637 1.00 30.75 296 GLU A CA 1
ATOM 2138 C C . GLU A 1 296 ? 38.995 20.743 -2.295 1.00 27.97 296 GLU A C 1
ATOM 2139 O O . GLU A 1 296 ? 39.336 19.808 -1.558 1.00 25.95 296 GLU A O 1
ATOM 2145 N N . ARG A 1 297 ? 39.099 22.011 -1.928 1.00 26.59 297 ARG A N 1
ATOM 2146 C CA . ARG A 1 297 ? 39.872 22.348 -0.704 1.00 29.15 297 ARG A CA 1
ATOM 2147 C C . ARG A 1 297 ? 39.369 21.547 0.498 1.00 28.29 297 ARG A C 1
ATOM 2148 O O . ARG A 1 297 ? 40.215 21.126 1.348 1.00 29.45 297 ARG A O 1
ATOM 2156 N N . HIS A 1 298 ? 38.064 21.296 0.601 1.00 25.23 298 HIS A N 1
ATOM 2157 C CA . HIS A 1 298 ? 37.540 20.559 1.784 1.00 25.87 298 HIS A CA 1
ATOM 2158 C C . HIS A 1 298 ? 36.838 19.257 1.418 1.00 26.61 298 HIS A C 1
ATOM 2159 O O . HIS A 1 298 ? 36.074 18.782 2.244 1.00 26.61 298 HIS A O 1
ATOM 2166 N N . LEU A 1 299 ? 37.030 18.752 0.208 1.00 26.54 299 LEU A N 1
ATOM 2167 C CA . LEU A 1 299 ? 36.404 17.490 -0.216 1.00 24.04 299 LEU A CA 1
ATOM 2168 C C . LEU A 1 299 ? 37.512 16.464 -0.450 1.00 25.17 299 LEU A C 1
ATOM 2169 O O . LEU A 1 299 ? 38.278 16.598 -1.414 1.00 25.33 299 LEU A O 1
ATOM 2174 N N . TRP A 1 300 ? 37.567 15.481 0.429 1.00 24.80 300 TRP A N 1
ATOM 2175 C CA . TRP A 1 300 ? 38.644 14.470 0.534 1.00 23.82 300 TRP A CA 1
ATOM 2176 C C . TRP A 1 300 ? 38.130 13.141 0.022 1.00 25.08 300 TRP A C 1
ATOM 2177 O O . TRP A 1 300 ? 37.200 12.627 0.657 1.00 24.53 300 TRP A O 1
ATOM 2188 N N . THR A 1 301 ? 38.728 12.582 -1.038 1.00 24.46 301 THR A N 1
ATOM 2189 C CA . THR A 1 301 ? 38.324 11.283 -1.645 1.00 25.57 301 THR A CA 1
ATOM 2190 C C . THR A 1 301 ? 39.140 10.099 -1.107 1.00 27.05 301 THR A C 1
ATOM 2191 O O . THR A 1 301 ? 38.857 8.944 -1.507 1.00 30.25 301 THR A O 1
ATOM 2195 N N . GLY A 1 302 ? 40.058 10.334 -0.174 1.00 30.69 302 GLY A N 1
ATOM 2196 C CA . GLY A 1 302 ? 40.905 9.282 0.418 1.00 32.06 302 GLY A CA 1
ATOM 2197 C C . GLY A 1 302 ? 40.067 8.213 1.071 1.00 36.72 302 GLY A C 1
ATOM 2198 O O . GLY A 1 302 ? 40.442 7.034 1.068 1.00 34.50 302 GLY A O 1
ATOM 2199 N N . ILE A 1 303 ? 38.914 8.600 1.600 1.00 36.68 303 ILE A N 1
ATOM 2200 C CA . ILE A 1 303 ? 37.954 7.654 2.235 1.00 35.58 303 ILE A CA 1
ATOM 2201 C C . ILE A 1 303 ? 37.424 6.661 1.181 1.00 33.19 303 ILE A C 1
ATOM 2202 O O . ILE A 1 303 ? 37.050 5.543 1.543 1.00 35.21 303 ILE A O 1
ATOM 2207 N N . GLY A 1 304 ? 37.469 7.023 -0.098 1.00 31.66 304 GLY A N 1
ATOM 2208 C CA . GLY A 1 304 ? 37.121 6.145 -1.229 1.00 36.76 304 GLY A CA 1
ATOM 2209 C C . GLY A 1 304 ? 37.954 4.872 -1.284 1.00 36.65 304 GLY A C 1
ATOM 2210 O O . GLY A 1 304 ? 37.513 3.909 -1.885 1.00 39.72 304 GLY A O 1
ATOM 2211 N N . ARG A 1 305 ? 39.143 4.851 -0.691 1.00 38.68 305 ARG A N 1
ATOM 2212 C CA . ARG A 1 305 ? 39.993 3.633 -0.626 1.00 36.87 305 ARG A CA 1
ATOM 2213 C C . ARG A 1 305 ? 39.285 2.544 0.183 1.00 40.67 305 ARG A C 1
ATOM 2214 O O . ARG A 1 305 ? 39.596 1.373 -0.042 1.00 40.27 305 ARG A O 1
ATOM 2222 N N . ALA A 1 306 ? 38.399 2.918 1.111 1.00 40.08 306 ALA A N 1
ATOM 2223 C CA . ALA A 1 306 ? 37.653 1.977 1.985 1.00 43.36 306 ALA A CA 1
ATOM 2224 C C . ALA A 1 306 ? 36.473 1.329 1.237 1.00 42.55 306 ALA A C 1
ATOM 2225 O O . ALA A 1 306 ? 35.882 0.419 1.820 1.00 37.75 306 ALA A O 1
ATOM 2227 N N . ARG A 1 307 ? 36.078 1.845 0.071 1.00 42.14 307 ARG A N 1
ATOM 2228 C CA . ARG A 1 307 ? 34.932 1.351 -0.742 1.00 56.57 307 ARG A CA 1
ATOM 2229 C C . ARG A 1 307 ? 33.676 1.148 0.151 1.00 58.57 307 ARG A C 1
ATOM 2230 O O . ARG A 1 307 ? 32.959 0.154 -0.055 1.00 64.80 307 ARG A O 1
ATOM 2232 N N . SER A 1 308 ? 33.412 2.056 1.110 1.00 50.53 308 SER A N 1
ATOM 2233 C CA . SER A 1 308 ? 32.125 2.221 1.851 1.00 43.49 308 SER A CA 1
ATOM 2234 C C . SER A 1 308 ? 31.037 2.651 0.853 1.00 42.30 308 SER A C 1
ATOM 2235 O O . SER A 1 308 ? 31.362 2.783 -0.332 1.00 41.06 308 SER A O 1
ATOM 2238 N N . GLY A 1 309 ? 29.812 2.963 1.287 1.00 46.86 309 GLY A N 1
ATOM 2239 C CA . GLY A 1 309 ? 28.784 3.545 0.386 1.00 47.71 309 GLY A CA 1
ATOM 2240 C C . GLY A 1 309 ? 29.258 4.808 -0.342 1.00 45.74 309 GLY A C 1
ATOM 2241 O O . GLY A 1 309 ? 28.797 5.091 -1.476 1.00 47.80 309 GLY A O 1
ATOM 2242 N N . CYS A 1 310 ? 30.216 5.529 0.222 1.00 33.11 310 CYS A N 1
ATOM 2243 C CA . CYS A 1 310 ? 30.364 6.982 0.014 1.00 29.74 310 CYS A CA 1
ATOM 2244 C C . CYS A 1 310 ? 31.854 7.346 -0.048 1.00 28.39 310 CYS A C 1
ATOM 2245 O O . CYS A 1 310 ? 32.550 7.054 0.918 1.00 26.17 310 CYS A O 1
ATOM 2248 N N . GLY A 1 311 ? 32.284 7.920 -1.163 1.00 29.10 311 GLY A N 1
ATOM 2249 C CA . GLY A 1 311 ? 33.700 7.974 -1.570 1.00 31.26 311 GLY A CA 1
ATOM 2250 C C . GLY A 1 311 ? 34.372 9.287 -1.221 1.00 34.60 311 GLY A C 1
ATOM 2251 O O . GLY A 1 311 ? 35.524 9.471 -1.677 1.00 33.37 311 GLY A O 1
ATOM 2252 N N . ALA A 1 312 ? 33.729 10.194 -0.469 1.00 27.99 312 ALA A N 1
ATOM 2253 C CA . ALA A 1 312 ? 34.384 11.467 -0.063 1.00 26.31 312 ALA A CA 1
ATOM 2254 C C . ALA A 1 312 ? 33.826 11.984 1.258 1.00 24.25 312 ALA A C 1
ATOM 2255 O O . ALA A 1 312 ? 32.707 11.595 1.649 1.00 20.55 312 ALA A O 1
ATOM 2257 N N . ALA A 1 313 ? 34.613 12.824 1.912 1.00 22.86 313 ALA A N 1
ATOM 2258 C CA . ALA A 1 313 ? 34.282 13.497 3.181 1.00 22.92 313 ALA A CA 1
ATOM 2259 C C . ALA A 1 313 ? 34.460 15.002 3.014 1.00 23.77 313 ALA A C 1
ATOM 2260 O O . ALA A 1 313 ? 35.461 15.415 2.365 1.00 22.13 313 ALA A O 1
ATOM 2262 N N . LEU A 1 314 ? 33.568 15.780 3.624 1.00 22.48 314 LEU A N 1
ATOM 2263 C CA . LEU A 1 314 ? 33.870 17.194 3.943 1.00 22.52 314 LEU A CA 1
ATOM 2264 C C . LEU A 1 314 ? 34.848 17.170 5.101 1.00 22.68 314 LEU A C 1
ATOM 2265 O O . LEU A 1 314 ? 34.545 16.530 6.150 1.00 22.42 314 LEU A O 1
ATOM 2270 N N . VAL A 1 315 ? 35.981 17.854 4.934 1.00 22.88 315 VAL A N 1
ATOM 2271 C CA . VAL A 1 315 ? 37.061 17.876 5.943 1.00 24.43 315 VAL A CA 1
ATOM 2272 C C . VAL A 1 315 ? 37.419 19.342 6.204 1.00 24.91 315 VAL A C 1
ATOM 2273 O O . VAL A 1 315 ? 37.781 20.073 5.235 1.00 24.15 315 VAL A O 1
ATOM 2277 N N . GLY A 1 316 ? 37.312 19.774 7.453 1.00 22.06 316 GLY A N 1
ATOM 2278 C CA . GLY A 1 316 ? 37.763 21.120 7.789 1.00 22.63 316 GLY A CA 1
ATOM 2279 C C . GLY A 1 316 ? 37.446 21.513 9.204 1.00 24.29 316 GLY A C 1
ATOM 2280 O O . GLY A 1 316 ? 36.942 20.693 9.991 1.00 21.25 316 GLY A O 1
ATOM 2281 N N . SER A 1 317 ? 37.716 22.780 9.483 1.00 23.92 317 SER A N 1
ATOM 2282 C CA . SER A 1 317 ? 37.308 23.447 10.740 1.00 25.01 317 SER A CA 1
ATOM 2283 C C . SER A 1 317 ? 35.786 23.554 10.738 1.00 23.65 317 SER A C 1
ATOM 2284 O O . SER A 1 317 ? 35.173 23.499 9.661 1.00 20.06 317 SER A O 1
ATOM 2287 N N . THR A 1 318 ? 35.205 23.777 11.905 1.00 22.80 318 THR A N 1
ATOM 2288 C CA . THR A 1 318 ? 33.772 24.108 12.072 1.00 22.90 318 THR A CA 1
ATOM 2289 C C . THR A 1 318 ? 33.365 25.196 11.068 1.00 22.93 318 THR A C 1
ATOM 2290 O O . THR A 1 318 ? 32.365 25.024 10.364 1.00 20.73 318 THR A O 1
ATOM 2294 N N . ASP A 1 319 ? 34.127 26.296 11.004 1.00 22.74 319 ASP A N 1
ATOM 2295 C CA . ASP A 1 319 ? 33.779 27.470 10.163 1.00 23.38 319 ASP A CA 1
ATOM 2296 C C . ASP A 1 319 ? 33.819 27.064 8.693 1.00 20.69 319 ASP A C 1
ATOM 2297 O O . ASP A 1 319 ? 32.895 27.487 7.948 1.00 22.92 319 ASP A O 1
ATOM 2302 N N . GLN A 1 320 ? 34.777 26.221 8.297 1.00 21.19 320 GLN A N 1
ATOM 2303 C CA . GLN A 1 320 ? 34.904 25.790 6.871 1.00 23.27 320 GLN A CA 1
ATOM 2304 C C . GLN A 1 320 ? 33.719 24.889 6.519 1.00 23.10 320 GLN A C 1
ATOM 2305 O O . GLN A 1 320 ? 33.190 24.984 5.396 1.00 22.78 320 GLN A O 1
ATOM 2311 N N . VAL A 1 321 ? 33.330 24.024 7.433 1.00 20.43 321 VAL A N 1
ATOM 2312 C CA . VAL A 1 321 ? 32.201 23.081 7.194 1.00 21.57 321 VAL A CA 1
ATOM 2313 C C . VAL A 1 321 ? 30.894 23.891 7.126 1.00 21.11 321 VAL A C 1
ATOM 2314 O O . VAL A 1 321 ? 30.113 23.668 6.198 1.00 21.54 321 VAL A O 1
ATOM 2318 N N . LEU A 1 322 ? 30.697 24.882 7.996 1.00 22.79 322 LEU A N 1
ATOM 2319 C CA . LEU A 1 322 ? 29.506 25.771 7.908 1.00 23.19 322 LEU A CA 1
ATOM 2320 C C . LEU A 1 322 ? 29.504 26.479 6.554 1.00 22.95 322 LEU A C 1
ATOM 2321 O O . LEU A 1 322 ? 28.451 26.562 5.908 1.00 24.63 322 LEU A O 1
ATOM 2326 N N . SER A 1 323 ? 30.655 26.965 6.110 1.00 23.49 323 SER A N 1
ATOM 2327 C CA . SER A 1 323 ? 30.794 27.676 4.823 1.00 26.88 323 SER A CA 1
ATOM 2328 C C . SER A 1 323 ? 30.441 26.732 3.662 1.00 26.29 323 SER A C 1
ATOM 2329 O O . SER A 1 323 ? 29.731 27.166 2.759 1.00 25.75 323 SER A O 1
ATOM 2332 N N . GLU A 1 324 ? 30.918 25.483 3.689 1.00 24.82 324 GLU A N 1
ATOM 2333 C CA . GLU A 1 324 ? 30.583 24.482 2.647 1.00 25.55 324 GLU A CA 1
ATOM 2334 C C . GLU A 1 324 ? 29.070 24.246 2.638 1.00 23.34 324 GLU A C 1
ATOM 2335 O O . GLU A 1 324 ? 28.473 24.183 1.545 1.00 23.78 324 GLU A O 1
ATOM 2341 N N . ILE A 1 325 ? 28.458 24.055 3.797 1.00 21.95 325 ILE A N 1
ATOM 2342 C CA . ILE A 1 325 ? 26.989 23.783 3.885 1.00 21.12 325 ILE A CA 1
ATOM 2343 C C . ILE A 1 325 ? 26.236 24.956 3.275 1.00 22.91 325 ILE A C 1
ATOM 2344 O O . ILE A 1 325 ? 25.337 24.708 2.462 1.00 23.91 325 ILE A O 1
ATOM 2349 N N . GLU A 1 326 ? 26.640 26.193 3.595 1.00 25.74 326 GLU A N 1
ATOM 2350 C CA . GLU A 1 326 ? 25.960 27.408 3.063 1.00 26.43 326 GLU A CA 1
ATOM 2351 C C . GLU A 1 326 ? 26.122 27.405 1.545 1.00 24.58 326 GLU A C 1
ATOM 2352 O O . GLU A 1 326 ? 25.156 27.772 0.846 1.00 24.67 326 GLU A O 1
ATOM 2355 N N . ALA A 1 327 ? 27.293 27.005 1.045 1.00 24.45 327 ALA A N 1
ATOM 2356 C CA . ALA A 1 327 ? 27.556 26.999 -0.414 1.00 25.77 327 ALA A CA 1
ATOM 2357 C C . ALA A 1 327 ? 26.626 25.988 -1.079 1.00 22.27 327 ALA A C 1
ATOM 2358 O O . ALA A 1 327 ? 26.058 26.301 -2.131 1.00 23.06 327 ALA A O 1
ATOM 2360 N N . TYR A 1 328 ? 26.504 24.784 -0.534 1.00 21.37 328 TYR A N 1
ATOM 2361 C CA . TYR A 1 328 ? 25.549 23.773 -1.069 1.00 22.01 328 TYR A CA 1
ATOM 2362 C C . TYR A 1 328 ? 24.106 24.281 -0.983 1.00 23.38 328 TYR A C 1
ATOM 2363 O O . TYR A 1 328 ? 23.331 24.114 -1.923 1.00 22.30 328 TYR A O 1
ATOM 2372 N N . LYS A 1 329 ? 23.726 24.909 0.129 1.00 27.33 329 LYS A N 1
ATOM 2373 C CA . LYS A 1 329 ? 22.351 25.484 0.247 1.00 28.41 329 LYS A CA 1
ATOM 2374 C C . LYS A 1 329 ? 22.121 26.528 -0.855 1.00 25.15 329 LYS A C 1
ATOM 2375 O O . LYS A 1 329 ? 21.020 26.517 -1.448 1.00 21.90 329 LYS A O 1
ATOM 2381 N N . LYS A 1 330 ? 23.099 27.371 -1.148 1.00 23.50 330 LYS A N 1
ATOM 2382 C CA . LYS A 1 330 ? 22.915 28.432 -2.183 1.00 26.24 330 LYS A CA 1
ATOM 2383 C C . LYS A 1 330 ? 22.649 27.770 -3.545 1.00 25.97 330 LYS A C 1
ATOM 2384 O O . LYS A 1 330 ? 21.831 28.297 -4.341 1.00 26.38 330 LYS A O 1
ATOM 2386 N N . MET A 1 331 ? 23.260 26.615 -3.793 1.00 25.94 331 MET A N 1
ATOM 2387 C CA . MET A 1 331 ? 23.048 25.839 -5.047 1.00 26.58 331 MET A CA 1
ATOM 2388 C C . MET A 1 331 ? 21.619 25.284 -5.127 1.00 24.30 331 MET A C 1
ATOM 2389 O O . MET A 1 331 ? 21.139 25.037 -6.254 1.00 23.69 331 MET A O 1
ATOM 2394 N N . GLY A 1 332 ? 20.983 25.029 -3.978 1.00 22.19 332 GLY A N 1
ATOM 2395 C CA . GLY A 1 332 ? 19.627 24.434 -3.930 1.00 21.91 332 GLY A CA 1
ATOM 2396 C C . GLY A 1 332 ? 19.522 23.194 -3.057 1.00 21.20 332 GLY A C 1
ATOM 2397 O O . GLY A 1 332 ? 18.437 22.595 -3.053 1.00 23.02 332 GLY A O 1
ATOM 2398 N N . VAL A 1 333 ? 20.595 22.769 -2.401 1.00 20.31 333 VAL A N 1
ATOM 2399 C CA . VAL A 1 333 ? 20.564 21.564 -1.520 1.00 23.16 333 VAL A CA 1
ATOM 2400 C C . VAL A 1 333 ? 19.779 21.911 -0.251 1.00 20.13 333 VAL A C 1
ATOM 2401 O O . VAL A 1 333 ? 20.094 22.956 0.377 1.00 22.55 333 VAL A O 1
ATOM 2405 N N . ARG A 1 334 ? 18.819 21.059 0.126 1.00 20.69 334 ARG A N 1
ATOM 2406 C CA . ARG A 1 334 ? 17.968 21.254 1.338 1.00 20.95 334 ARG A CA 1
ATOM 2407 C C . ARG A 1 334 ? 18.017 20.022 2.254 1.00 22.73 334 ARG A C 1
ATOM 2408 O O . ARG A 1 334 ? 17.334 20.022 3.294 1.00 19.96 334 ARG A O 1
ATOM 2416 N N . ALA A 1 335 ? 18.815 19.014 1.904 1.00 20.43 335 ALA A N 1
ATOM 2417 C CA . ALA A 1 335 ? 19.037 17.821 2.743 1.00 19.13 335 ALA A CA 1
ATOM 2418 C C . ALA A 1 335 ? 20.519 17.439 2.713 1.00 21.52 335 ALA A C 1
ATOM 2419 O O . ALA A 1 335 ? 21.132 17.462 1.621 1.00 20.67 335 ALA A O 1
ATOM 2421 N N . PHE A 1 336 ? 21.059 17.114 3.892 1.00 18.53 336 PHE A N 1
ATOM 2422 C CA . PHE A 1 336 ? 22.446 16.654 4.075 1.00 20.22 336 PHE A CA 1
ATOM 2423 C C . PHE A 1 336 ? 22.390 15.360 4.867 1.00 20.56 336 PHE A C 1
ATOM 2424 O O . PHE A 1 336 ? 21.779 15.328 5.961 1.00 20.88 336 PHE A O 1
ATOM 2432 N N . ILE A 1 337 ? 22.960 14.311 4.282 1.00 19.29 337 ILE A N 1
ATOM 2433 C CA . ILE A 1 337 ? 23.081 12.983 4.946 1.00 18.88 337 ILE A CA 1
ATOM 2434 C C . ILE A 1 337 ? 24.560 12.736 5.202 1.00 19.13 337 ILE A C 1
ATOM 2435 O O . ILE A 1 337 ? 25.284 12.338 4.275 1.00 17.40 337 ILE A O 1
ATOM 2440 N N . PHE A 1 338 ? 24.974 13.026 6.440 1.00 16.88 338 PHE A N 1
ATOM 2441 C CA . PHE A 1 338 ? 26.371 12.942 6.909 1.00 18.85 338 PHE A CA 1
ATOM 2442 C C . PHE A 1 338 ? 26.603 11.635 7.656 1.00 21.30 338 PHE A C 1
ATOM 2443 O O . PHE A 1 338 ? 25.654 10.969 8.094 1.00 19.53 338 PHE A O 1
ATOM 2451 N N . SER A 1 339 ? 27.870 11.268 7.708 1.00 20.26 339 SER A N 1
ATOM 2452 C CA . SER A 1 339 ? 28.403 10.065 8.372 1.00 21.70 339 SER A CA 1
ATOM 2453 C C . SER A 1 339 ? 29.857 10.350 8.723 1.00 21.22 339 SER A C 1
ATOM 2454 O O . SER A 1 339 ? 30.432 11.326 8.206 1.00 19.84 339 SER A O 1
ATOM 2457 N N . GLY A 1 340 ? 30.453 9.485 9.513 1.00 21.01 340 GLY A N 1
ATOM 2458 C CA . GLY A 1 340 ? 31.879 9.612 9.852 1.00 22.69 340 GLY A CA 1
ATOM 2459 C C . GLY A 1 340 ? 32.313 8.449 10.709 1.00 21.80 340 GLY A C 1
ATOM 2460 O O . GLY A 1 340 ? 31.501 7.488 10.913 1.00 20.20 340 GLY A O 1
ATOM 2461 N N . TYR A 1 341 ? 33.554 8.485 11.175 1.00 20.91 341 TYR A N 1
ATOM 2462 C CA . TYR A 1 341 ? 34.234 7.299 11.734 1.00 19.44 341 TYR A CA 1
ATOM 2463 C C . TYR A 1 341 ? 34.928 7.681 13.013 1.00 21.32 341 TYR A C 1
ATOM 2464 O O . TYR A 1 341 ? 35.673 8.665 13.044 1.00 24.08 341 TYR A O 1
ATOM 2473 N N . PRO A 1 342 ? 34.663 6.972 14.123 1.00 20.98 342 PRO A N 1
ATOM 2474 C CA . PRO A 1 342 ? 33.494 6.097 14.277 1.00 23.43 342 PRO A CA 1
ATOM 2475 C C . PRO A 1 342 ? 32.192 6.907 14.151 1.00 22.25 342 PRO A C 1
ATOM 2476 O O . PRO A 1 342 ? 32.219 8.105 14.336 1.00 22.53 342 PRO A O 1
ATOM 2480 N N . HIS A 1 343 ? 31.091 6.232 13.845 1.00 20.16 343 HIS A N 1
ATOM 2481 C CA . HIS A 1 343 ? 29.795 6.877 13.547 1.00 19.33 343 HIS A CA 1
ATOM 2482 C C . HIS A 1 343 ? 29.284 7.648 14.773 1.00 20.39 343 HIS A C 1
ATOM 2483 O O . HIS A 1 343 ? 28.727 8.747 14.567 1.00 20.06 343 HIS A O 1
ATOM 2490 N N . LEU A 1 344 ? 29.416 7.113 15.980 1.00 19.46 344 LEU A N 1
ATOM 2491 C CA . LEU A 1 344 ? 28.936 7.858 17.178 1.00 21.30 344 LEU A CA 1
ATOM 2492 C C . LEU A 1 344 ? 29.847 9.069 17.420 1.00 23.22 344 LEU A C 1
ATOM 2493 O O . LEU A 1 344 ? 29.333 10.145 17.764 1.00 22.12 344 LEU A O 1
ATOM 2498 N N . ASP A 1 345 ? 31.167 8.861 17.342 1.00 24.29 345 ASP A N 1
ATOM 2499 C CA . ASP A 1 345 ? 32.183 9.892 17.695 1.00 25.42 345 ASP A CA 1
ATOM 2500 C C . ASP A 1 345 ? 32.048 11.069 16.720 1.00 21.32 345 ASP A C 1
ATOM 2501 O O . ASP A 1 345 ? 32.040 12.222 17.179 1.00 20.86 345 ASP A O 1
ATOM 2506 N N . GLU A 1 346 ? 31.866 10.816 15.423 1.00 18.07 346 GLU A N 1
ATOM 2507 C CA . GLU A 1 346 ? 31.748 11.940 14.476 1.00 19.76 346 GLU A CA 1
ATOM 2508 C C . GLU A 1 346 ? 30.352 12.580 14.606 1.00 20.84 346 GLU A C 1
ATOM 2509 O O . GLU A 1 346 ? 30.262 13.777 14.404 1.00 19.41 346 GLU A O 1
ATOM 2515 N N . ALA A 1 347 ? 29.302 11.844 15.002 1.00 19.85 347 ALA A N 1
ATOM 2516 C CA . ALA A 1 347 ? 27.991 12.455 15.271 1.00 18.87 347 ALA A CA 1
ATOM 2517 C C . ALA A 1 347 ? 28.149 13.497 16.382 1.00 20.65 347 ALA A C 1
ATOM 2518 O O . ALA A 1 347 ? 27.536 14.565 16.254 1.00 21.13 347 ALA A O 1
ATOM 2520 N N . GLU A 1 348 ? 28.881 13.180 17.443 1.00 21.91 348 GLU A N 1
ATOM 2521 C CA . GLU A 1 348 ? 29.134 14.107 18.566 1.00 23.85 348 GLU A CA 1
ATOM 2522 C C . GLU A 1 348 ? 29.935 15.324 18.096 1.00 26.18 348 GLU A C 1
ATOM 2523 O O . GLU A 1 348 ? 29.559 16.448 18.453 1.00 25.20 348 GLU A O 1
ATOM 2529 N N . HIS A 1 349 ? 30.975 15.128 17.298 1.00 20.74 349 HIS A N 1
ATOM 2530 C CA . HIS A 1 349 ? 31.790 16.259 16.777 1.00 24.04 349 HIS A CA 1
ATOM 2531 C C . HIS A 1 349 ? 30.889 17.202 15.981 1.00 21.23 349 HIS A C 1
ATOM 2532 O O . HIS A 1 349 ? 30.856 18.431 16.271 1.00 21.40 349 HIS A O 1
ATOM 2539 N N . PHE A 1 350 ? 30.179 16.654 15.004 1.00 20.71 350 PHE A N 1
ATOM 2540 C CA . PHE A 1 350 ? 29.341 17.464 14.093 1.00 20.99 350 PHE A CA 1
ATOM 2541 C C . PHE A 1 350 ? 28.162 17.995 14.877 1.00 20.83 350 PHE A C 1
ATOM 2542 O O . PHE A 1 350 ? 27.796 19.179 14.744 1.00 20.77 350 PHE A O 1
ATOM 2550 N N . GLY A 1 351 ? 27.587 17.137 15.708 1.00 22.93 351 GLY A N 1
ATOM 2551 C CA . GLY A 1 351 ? 26.352 17.466 16.413 1.00 22.08 351 GLY A CA 1
ATOM 2552 C C . GLY A 1 351 ? 26.608 18.542 17.453 1.00 22.56 351 GLY A C 1
ATOM 2553 O O . GLY A 1 351 ? 25.664 19.262 17.736 1.00 24.42 351 GLY A O 1
ATOM 2554 N N . LYS A 1 352 ? 27.796 18.609 18.053 1.00 23.04 352 LYS A N 1
ATOM 2555 C CA . LYS A 1 352 ? 28.103 19.660 19.070 1.00 27.19 352 LYS A CA 1
ATOM 2556 C C . LYS A 1 352 ? 28.696 20.895 18.379 1.00 28.16 352 LYS A C 1
ATOM 2557 O O . LYS A 1 352 ? 28.353 21.995 18.781 1.00 26.52 352 LYS A O 1
ATOM 2563 N N . LYS A 1 353 ? 29.525 20.731 17.352 1.00 25.66 353 LYS A N 1
ATOM 2564 C CA . LYS A 1 353 ? 30.303 21.879 16.811 1.00 27.18 353 LYS A CA 1
ATOM 2565 C C . LYS A 1 353 ? 29.503 22.622 15.749 1.00 24.44 353 LYS A C 1
ATOM 2566 O O . LYS A 1 353 ? 29.567 23.856 15.725 1.00 24.60 353 LYS A O 1
ATOM 2572 N N . VAL A 1 354 ? 28.853 21.902 14.844 1.00 21.04 354 VAL A N 1
ATOM 2573 C CA . VAL A 1 354 ? 28.215 22.523 13.654 1.00 20.93 354 VAL A CA 1
ATOM 2574 C C . VAL A 1 354 ? 26.693 22.612 13.843 1.00 20.38 354 VAL A C 1
ATOM 2575 O O . VAL A 1 354 ? 26.111 23.705 13.597 1.00 20.47 354 VAL A O 1
ATOM 2579 N N . LEU A 1 355 ? 26.045 21.495 14.190 1.00 18.48 355 LEU A N 1
ATOM 2580 C CA . LEU A 1 355 ? 24.571 21.344 14.084 1.00 20.60 355 LEU A CA 1
ATOM 2581 C C . LEU A 1 355 ? 23.843 22.466 14.829 1.00 20.16 355 LEU A C 1
ATOM 2582 O O . LEU A 1 355 ? 22.866 22.976 14.264 1.00 20.92 355 LEU A O 1
ATOM 2587 N N . PRO A 1 356 ? 24.223 22.866 16.075 1.00 19.71 356 PRO A N 1
ATOM 2588 C CA . PRO A 1 356 ? 23.502 23.931 16.778 1.00 21.00 356 PRO A CA 1
ATOM 2589 C C . PRO A 1 356 ? 23.495 25.263 16.017 1.00 22.79 356 PRO A C 1
ATOM 2590 O O . PRO A 1 356 ? 22.584 26.045 16.261 1.00 23.51 356 PRO A O 1
ATOM 2594 N N . GLN A 1 357 ? 24.471 25.506 15.143 1.00 21.73 357 GLN A N 1
ATOM 2595 C CA . GLN A 1 357 ? 24.600 26.781 14.378 1.00 25.03 357 GLN A CA 1
ATOM 2596 C C . GLN A 1 357 ? 23.784 26.738 13.086 1.00 24.58 357 GLN A C 1
ATOM 2597 O O . GLN A 1 357 ? 23.763 27.728 12.381 1.00 23.27 357 GLN A O 1
ATOM 2603 N N . LEU A 1 358 ? 23.123 25.622 12.777 1.00 21.61 358 LEU A N 1
ATOM 2604 C CA . LEU A 1 358 ? 22.348 25.480 11.531 1.00 22.61 358 LEU A CA 1
ATOM 2605 C C . LEU A 1 358 ? 20.849 25.642 11.811 1.00 22.08 358 LEU A C 1
ATOM 2606 O O . LEU A 1 358 ? 20.356 25.095 12.826 1.00 21.03 358 LEU A O 1
ATOM 2611 N N . LYS A 1 359 ? 20.140 26.250 10.860 1.00 20.97 359 LYS A N 1
ATOM 2612 C CA . LYS A 1 359 ? 18.653 26.234 10.792 1.00 23.08 359 LYS A CA 1
ATOM 2613 C C . LYS A 1 359 ? 18.239 24.875 10.213 1.00 23.70 359 LYS A C 1
ATOM 2614 O O . LYS A 1 359 ? 18.595 24.581 9.085 1.00 22.10 359 LYS A O 1
ATOM 2616 N N . THR A 1 360 ? 17.559 24.033 10.978 1.00 21.75 360 THR A N 1
ATOM 2617 C CA . THR A 1 360 ? 17.188 22.696 10.496 1.00 22.94 360 THR A CA 1
ATOM 2618 C C . THR A 1 360 ? 15.678 22.568 10.389 1.00 22.49 360 THR A C 1
ATOM 2619 O O . THR A 1 360 ? 14.932 23.329 11.039 1.00 22.21 360 THR A O 1
ATOM 2623 N N . CYS A 1 361 ? 15.254 21.618 9.578 1.00 21.64 361 CYS A N 1
ATOM 2624 C CA . CYS A 1 361 ? 13.837 21.325 9.341 1.00 21.49 361 CYS A CA 1
ATOM 2625 C C . CYS A 1 361 ? 13.648 19.824 9.128 1.00 21.50 361 CYS A C 1
ATOM 2626 O O . CYS A 1 361 ? 14.652 19.091 8.967 1.00 23.56 361 CYS A O 1
ATOM 2629 N N . SER A 1 362 ? 12.379 19.425 9.137 1.00 21.10 362 SER A N 1
ATOM 2630 C CA . SER A 1 362 ? 11.880 18.095 8.742 1.00 20.56 362 SER A CA 1
ATOM 2631 C C . SER A 1 362 ? 11.158 18.268 7.420 1.00 20.41 362 SER A C 1
ATOM 2632 O O . SER A 1 362 ? 10.119 18.943 7.384 1.00 21.70 362 SER A O 1
ATOM 2635 N N . LEU A 1 363 ? 11.650 17.659 6.355 1.00 20.53 363 LEU A N 1
ATOM 2636 C CA . LEU A 1 363 ? 11.020 17.862 5.037 1.00 20.60 363 LEU A CA 1
ATOM 2637 C C . LEU A 1 363 ? 9.598 17.328 5.036 1.00 20.92 363 LEU A C 1
ATOM 2638 O O . LEU A 1 363 ? 8.713 17.959 4.453 1.00 20.56 363 LEU A O 1
ATOM 2643 N N . PRO A 1 364 ? 9.278 16.167 5.650 1.00 21.73 364 PRO A N 1
ATOM 2644 C CA . PRO A 1 364 ? 7.875 15.750 5.709 1.00 20.62 364 PRO A CA 1
ATOM 2645 C C . PRO A 1 364 ? 6.959 16.874 6.237 1.00 21.00 364 PRO A C 1
ATOM 2646 O O . PRO A 1 364 ? 5.894 17.057 5.691 1.00 25.37 364 PRO A O 1
ATOM 2650 N N . HIS A 1 365 ? 7.414 17.622 7.244 1.00 22.03 365 HIS A N 1
ATOM 2651 C CA . HIS A 1 365 ? 6.660 18.747 7.861 1.00 22.60 365 HIS A CA 1
ATOM 2652 C C . HIS A 1 365 ? 6.582 19.922 6.869 1.00 27.74 365 HIS A C 1
ATOM 2653 O O . HIS A 1 365 ? 5.468 20.419 6.625 1.00 23.44 365 HIS A O 1
ATOM 2660 N N . ILE A 1 366 ? 7.706 20.291 6.244 1.00 25.32 366 ILE A N 1
ATOM 2661 C CA . ILE A 1 366 ? 7.774 21.402 5.249 1.00 24.46 366 ILE A CA 1
ATOM 2662 C C . ILE A 1 366 ? 6.783 21.081 4.132 1.00 24.45 366 ILE A C 1
ATOM 2663 O O . ILE A 1 366 ? 6.021 21.979 3.715 1.00 21.56 366 ILE A O 1
ATOM 2668 N N . TYR A 1 367 ? 6.735 19.832 3.697 1.00 22.52 367 TYR A N 1
ATOM 2669 C CA . TYR A 1 367 ? 5.887 19.411 2.558 1.00 23.81 367 TYR A CA 1
ATOM 2670 C C . TYR A 1 367 ? 4.410 19.242 2.968 1.00 24.41 367 TYR A C 1
ATOM 2671 O O . TYR A 1 367 ? 3.610 18.870 2.083 1.00 24.68 367 TYR A O 1
ATOM 2680 N N . GLY A 1 368 ? 4.082 19.365 4.262 1.00 25.46 368 GLY A N 1
ATOM 2681 C CA . GLY A 1 368 ? 2.705 19.211 4.764 1.00 25.56 368 GLY A CA 1
ATOM 2682 C C . GLY A 1 368 ? 2.237 17.760 4.732 1.00 24.60 368 GLY A C 1
ATOM 2683 O O . GLY A 1 368 ? 1.012 17.534 4.554 1.00 19.25 368 GLY A O 1
ATOM 2684 N N . ARG A 1 369 ? 3.159 16.784 4.848 1.00 22.19 369 ARG A N 1
ATOM 2685 C CA . ARG A 1 369 ? 2.771 15.351 4.804 1.00 22.41 369 ARG A CA 1
ATOM 2686 C C . ARG A 1 369 ? 2.335 14.883 6.1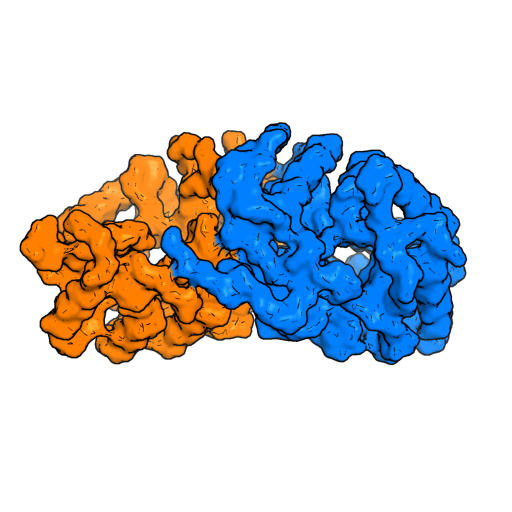92 1.00 22.11 369 ARG A C 1
ATOM 2687 O O . ARG A 1 369 ? 1.562 13.885 6.269 1.00 23.92 369 ARG A O 1
ATOM 2695 N N . VAL A 1 370 ? 2.791 15.545 7.238 1.00 22.28 370 VAL A N 1
ATOM 2696 C CA . VAL A 1 370 ? 2.565 15.075 8.631 1.00 23.77 370 VAL A CA 1
ATOM 2697 C C . VAL A 1 370 ? 1.335 15.797 9.171 1.00 26.79 370 VAL A C 1
ATOM 2698 O O . VAL A 1 370 ? 1.396 16.990 9.437 1.00 26.96 370 VAL A O 1
ATOM 2702 N N . PRO A 1 371 ? 0.187 15.122 9.393 1.00 25.91 371 PRO A N 1
ATOM 2703 C CA . PRO A 1 371 ? -0.955 15.814 10.004 1.00 29.95 371 PRO A CA 1
ATOM 2704 C C . PRO A 1 371 ? -0.613 16.212 11.451 1.00 27.33 371 PRO A C 1
ATOM 2705 O O . PRO A 1 371 ? 0.105 15.496 12.126 1.00 30.81 371 PRO A O 1
ATOM 2709 N N . ALA A 1 372 ? -1.124 17.358 11.886 1.00 32.19 372 ALA A N 1
ATOM 2710 C CA . ALA A 1 372 ? -0.960 17.900 13.255 1.00 37.96 372 ALA A CA 1
ATOM 2711 C C . ALA A 1 372 ? -1.637 16.958 14.255 1.00 35.14 372 ALA A C 1
ATOM 2712 O O . ALA A 1 372 ? -1.098 16.737 15.354 1.00 33.20 372 ALA A O 1
ATOM 2714 N N . ASP A 1 373 ? -2.777 16.406 13.838 1.00 39.76 373 ASP A N 1
ATOM 2715 C CA . ASP A 1 373 ? -3.661 15.548 14.678 1.00 44.97 373 ASP A CA 1
ATOM 2716 C C . ASP A 1 373 ? -3.642 14.138 14.090 1.00 40.03 373 ASP A C 1
ATOM 2717 O O . ASP A 1 373 ? -3.445 14.020 12.863 1.00 32.13 373 ASP A O 1
ATOM 2722 N N . THR A 1 374 ? -3.856 13.122 14.926 1.00 38.55 374 THR A N 1
ATOM 2723 C CA . THR A 1 374 ? -4.039 11.721 14.475 1.00 34.86 374 THR A CA 1
ATOM 2724 C C . THR A 1 374 ? -5.015 11.743 13.320 1.00 31.08 374 THR A C 1
ATOM 2725 O O . THR A 1 374 ? -6.134 12.252 13.433 1.00 30.26 374 THR A O 1
ATOM 2729 N N . PRO A 1 375 ? -4.606 11.243 12.147 1.00 25.60 375 PRO A N 1
ATOM 2730 C CA . PRO A 1 375 ? -5.494 11.229 10.991 1.00 26.03 375 PRO A CA 1
ATOM 2731 C C . PRO A 1 375 ? -6.569 10.139 11.111 1.00 24.57 375 PRO A C 1
ATOM 2732 O O . PRO A 1 375 ? -6.428 9.230 11.909 1.00 25.34 375 PRO A O 1
ATOM 2736 N N . ALA A 1 376 ? -7.617 10.288 10.319 1.00 27.14 376 ALA A N 1
ATOM 2737 C CA . ALA A 1 376 ? -8.814 9.423 10.292 1.00 31.69 376 ALA A CA 1
ATOM 2738 C C . ALA A 1 376 ? -8.507 8.198 9.427 1.00 27.75 376 ALA A C 1
ATOM 2739 O O . ALA A 1 376 ? -9.293 7.846 8.574 1.00 28.33 376 ALA A O 1
ATOM 2741 N N . THR A 1 377 ? -7.375 7.545 9.683 1.00 25.71 377 THR A N 1
ATOM 2742 C CA . THR A 1 377 ? -6.924 6.359 8.927 1.00 24.02 377 THR A CA 1
ATOM 2743 C C . THR A 1 377 ? -7.438 5.122 9.660 1.00 23.11 377 THR A C 1
ATOM 2744 O O . THR A 1 377 ? -7.794 5.169 10.827 1.00 19.25 377 THR A O 1
ATOM 2748 N N . PRO A 1 378 ? -7.526 3.977 8.971 1.00 24.00 378 PRO A N 1
ATOM 2749 C CA . PRO A 1 378 ? -7.911 2.729 9.635 1.00 23.50 378 PRO A CA 1
ATOM 2750 C C . PRO A 1 378 ? -7.072 2.417 10.885 1.00 22.67 378 PRO A C 1
ATOM 2751 O O . PRO A 1 378 ? -7.652 1.972 11.882 1.00 22.01 378 PRO A O 1
ATOM 2755 N N . LEU A 1 379 ? -5.768 2.681 10.855 1.00 20.01 379 LEU A N 1
ATOM 2756 C CA . LEU A 1 379 ? -4.904 2.442 12.043 1.00 22.16 379 LEU A CA 1
ATOM 2757 C C . LEU A 1 379 ? -4.964 3.621 13.015 1.00 22.63 379 LEU A C 1
ATOM 2758 O O . LEU A 1 379 ? -4.642 3.395 14.188 1.00 20.59 379 LEU A O 1
ATOM 2763 N N . GLY A 1 380 ? -5.364 4.809 12.559 1.00 21.61 380 GLY A N 1
ATOM 2764 C CA . GLY A 1 380 ? -5.493 5.989 13.438 1.00 24.35 380 GLY A CA 1
ATOM 2765 C C . GLY A 1 380 ? -6.922 6.120 13.967 1.00 24.94 380 GLY A C 1
ATOM 2766 O O . GLY A 1 380 ? -7.469 5.138 14.551 1.00 25.74 380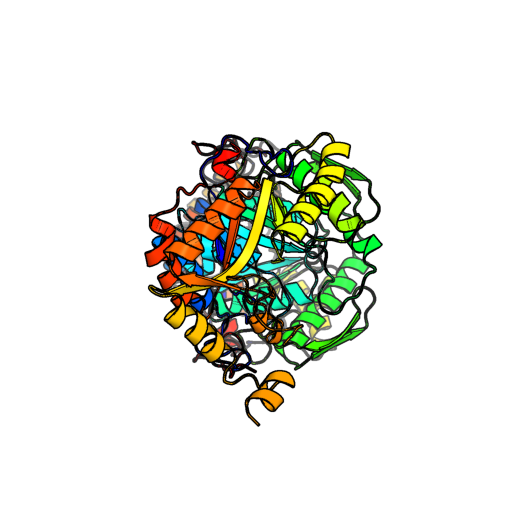 GLY A O 1
ATOM 2767 N N . ALA A 1 381 ? -7.542 7.273 13.758 1.00 28.25 381 ALA A N 1
ATOM 2768 C CA . ALA A 1 381 ? -8.860 7.599 14.362 1.00 28.56 381 ALA A CA 1
ATOM 2769 C C . ALA A 1 381 ? -10.000 7.228 13.417 1.00 28.39 381 ALA A C 1
ATOM 2770 O O . ALA A 1 381 ? -11.134 7.571 13.730 1.00 28.29 381 ALA A O 1
ATOM 2772 N N . GLY A 1 382 ? -9.729 6.548 12.309 1.00 26.70 382 GLY A N 1
ATOM 2773 C CA . GLY A 1 382 ? -10.758 6.167 11.325 1.00 29.99 382 GLY A CA 1
ATOM 2774 C C . GLY A 1 382 ? -11.795 5.232 11.949 1.00 30.68 382 GLY A C 1
ATOM 2775 O O . GLY A 1 382 ? -11.490 4.548 12.951 1.00 26.08 382 GLY A O 1
ATOM 2776 N N . ARG A 1 383 ? -12.992 5.227 11.390 1.00 31.31 383 ARG A N 1
ATOM 2777 C CA . ARG A 1 383 ? -14.092 4.313 11.787 1.00 34.76 383 ARG A CA 1
ATOM 2778 C C . ARG A 1 383 ? -13.742 2.916 11.281 1.00 31.21 383 ARG A C 1
ATOM 2779 O O . ARG A 1 383 ? -13.429 2.764 10.105 1.00 29.37 383 ARG A O 1
ATOM 2783 N N . ARG A 1 384 ? -13.766 1.922 12.154 1.00 29.41 384 ARG A N 1
ATOM 2784 C CA . ARG A 1 384 ? -13.574 0.522 11.744 1.00 27.91 384 ARG A CA 1
ATOM 2785 C C . ARG A 1 384 ? -14.869 0.023 11.088 1.00 32.30 384 ARG A C 1
ATOM 2786 O O . ARG A 1 384 ? -15.948 0.199 11.691 1.00 32.15 384 ARG A O 1
ATOM 2794 N N . HIS A 1 385 ? -14.754 -0.581 9.910 1.00 34.61 385 HIS A N 1
ATOM 2795 C CA . HIS A 1 385 ? -15.872 -1.162 9.125 1.00 44.20 385 HIS A CA 1
ATOM 2796 C C . HIS A 1 385 ? -15.682 -2.685 9.083 1.00 46.71 385 HIS A C 1
ATOM 2797 O O . HIS A 1 385 ? -14.523 -3.130 9.144 1.00 52.94 385 HIS A O 1
ATOM 2799 N N . LEU A 1 386 ? -16.763 -3.451 8.955 1.00 53.56 386 LEU A N 1
ATOM 2800 C CA . LEU A 1 386 ? -16.690 -4.907 8.669 1.00 57.28 386 LEU A CA 1
ATOM 2801 C C . LEU A 1 386 ? -16.554 -5.098 7.152 1.00 57.81 386 LEU A C 1
ATOM 2802 O O . LEU A 1 386 ? -15.617 -5.791 6.737 1.00 60.85 386 LEU A O 1
ATOM 2807 N N . MET B 1 1 ? -0.365 -43.618 26.503 1.00 38.81 1 MET B N 1
ATOM 2808 C CA . MET B 1 1 ? 0.231 -43.640 25.157 1.00 38.24 1 MET B CA 1
ATOM 2809 C C . MET B 1 1 ? -0.325 -42.449 24.353 1.00 32.27 1 MET B C 1
ATOM 2810 O O . MET B 1 1 ? -1.556 -42.260 24.295 1.00 34.03 1 MET B O 1
ATOM 2812 N N . THR B 1 2 ? 0.542 -41.702 23.700 1.00 27.18 2 THR B N 1
ATOM 2813 C CA . THR B 1 2 ? 0.134 -40.631 22.748 1.00 26.60 2 THR B CA 1
ATOM 2814 C C . THR B 1 2 ? -0.435 -41.279 21.483 1.00 24.55 2 THR B C 1
ATOM 2815 O O . THR B 1 2 ? -0.157 -42.451 21.221 1.00 24.78 2 THR B O 1
ATOM 2819 N N . VAL B 1 3 ? -1.183 -40.537 20.683 1.00 22.69 3 VAL B N 1
ATOM 2820 C CA . VAL B 1 3 ? -1.849 -41.089 19.477 1.00 23.58 3 VAL B CA 1
ATOM 2821 C C . VAL B 1 3 ? -0.763 -41.511 18.502 1.00 22.04 3 VAL B C 1
ATOM 2822 O O . VAL B 1 3 ? -0.945 -42.504 17.812 1.00 21.08 3 VAL B O 1
ATOM 2826 N N . VAL B 1 4 ? 0.310 -40.729 18.403 1.00 20.80 4 VAL B N 1
ATOM 2827 C CA . VAL B 1 4 ? 1.506 -41.026 17.567 1.00 22.49 4 VAL B CA 1
ATOM 2828 C C . VAL B 1 4 ? 2.721 -40.739 18.432 1.00 22.92 4 VAL B C 1
ATOM 2829 O O . VAL B 1 4 ? 2.624 -40.015 19.426 1.00 23.66 4 VAL B O 1
ATOM 2833 N N . PRO B 1 5 ? 3.909 -41.251 18.053 1.00 26.67 5 PRO B N 1
ATOM 2834 C CA . PRO B 1 5 ? 5.152 -40.810 18.679 1.00 26.48 5 PRO B CA 1
ATOM 2835 C C . PRO B 1 5 ? 5.343 -39.302 18.462 1.00 25.70 5 PRO B C 1
ATOM 2836 O O . PRO B 1 5 ? 5.077 -38.793 17.362 1.00 26.06 5 PRO B O 1
ATOM 2840 N N . ILE B 1 6 ? 5.765 -38.603 19.518 1.00 24.25 6 ILE B N 1
ATOM 2841 C CA . ILE B 1 6 ? 5.988 -37.135 19.495 1.00 23.65 6 ILE B CA 1
ATOM 2842 C C . ILE B 1 6 ? 7.456 -36.861 19.768 1.00 23.52 6 ILE B C 1
ATOM 2843 O O . ILE B 1 6 ? 8.160 -37.756 20.263 1.00 21.69 6 ILE B O 1
ATOM 2848 N N . THR B 1 7 ? 7.898 -35.663 19.431 1.00 22.60 7 THR B N 1
ATOM 2849 C CA . THR B 1 7 ? 9.305 -35.257 19.565 1.00 21.46 7 THR B CA 1
ATOM 2850 C C . THR B 1 7 ? 9.620 -35.104 21.063 1.00 24.27 7 THR B C 1
ATOM 2851 O O . THR B 1 7 ? 10.751 -35.361 21.436 1.00 23.81 7 THR B O 1
ATOM 2855 N N . SER B 1 8 ? 8.651 -34.767 21.895 1.00 23.07 8 SER B N 1
ATOM 2856 C CA . SER B 1 8 ? 8.911 -34.433 23.322 1.00 25.29 8 SER B CA 1
ATOM 2857 C C . SER B 1 8 ? 8.110 -35.366 24.223 1.00 23.54 8 SER B C 1
ATOM 2858 O O . SER B 1 8 ? 7.288 -34.912 25.008 1.00 24.68 8 SER B O 1
ATOM 2861 N N . PRO B 1 9 ? 8.341 -36.698 24.171 1.00 27.35 9 PRO B N 1
ATOM 2862 C CA . PRO B 1 9 ? 7.448 -37.650 24.834 1.00 29.33 9 PRO B CA 1
ATOM 2863 C C . PRO B 1 9 ? 7.531 -37.550 26.370 1.00 30.75 9 PRO B C 1
ATOM 2864 O O . PRO B 1 9 ? 6.550 -37.858 27.002 1.00 32.48 9 PRO B O 1
ATOM 2868 N N . ASP B 1 10 ? 8.642 -37.070 26.924 1.00 29.13 10 ASP B N 1
ATOM 2869 C CA . ASP B 1 10 ? 8.809 -37.002 28.406 1.00 35.89 10 ASP B CA 1
ATOM 2870 C C . ASP B 1 10 ? 8.558 -35.576 28.894 1.00 36.79 10 ASP B C 1
ATOM 2871 O O . ASP B 1 10 ? 8.801 -35.300 30.081 1.00 31.93 10 ASP B O 1
ATOM 2876 N N . LEU B 1 11 ? 8.141 -34.665 28.011 1.00 30.84 11 LEU B N 1
ATOM 2877 C CA . LEU B 1 11 ? 7.803 -33.282 28.442 1.00 28.24 11 LEU B CA 1
ATOM 2878 C C . LEU B 1 11 ? 6.444 -33.352 29.167 1.00 28.55 11 LEU B C 1
ATOM 2879 O O . LEU B 1 11 ? 5.468 -33.858 28.539 1.00 31.40 11 LEU B O 1
ATOM 2884 N N . ASP B 1 12 ? 6.332 -32.934 30.427 1.00 26.90 12 ASP B N 1
ATOM 2885 C CA . ASP B 1 12 ? 5.004 -32.970 31.094 1.00 31.77 12 ASP B CA 1
ATOM 2886 C C . ASP B 1 12 ? 4.411 -31.559 31.184 1.00 32.07 12 ASP B C 1
ATOM 2887 O O . ASP B 1 12 ? 3.351 -31.408 31.790 1.00 35.43 12 ASP B O 1
ATOM 2892 N N . ALA B 1 13 ? 5.007 -30.575 30.510 1.00 29.08 13 ALA B N 1
ATOM 2893 C CA . ALA B 1 13 ? 4.530 -29.174 30.496 1.00 24.71 13 ALA B CA 1
ATOM 2894 C C . ALA B 1 13 ? 4.036 -28.873 29.082 1.00 24.76 13 ALA B C 1
ATOM 2895 O O . ALA B 1 13 ? 4.130 -29.729 28.194 1.00 25.74 13 ALA B O 1
ATOM 2897 N N . ALA B 1 14 ? 3.439 -27.714 28.877 1.00 25.12 14 ALA B N 1
ATOM 2898 C CA . ALA B 1 14 ? 2.957 -27.337 27.539 1.00 23.05 14 ALA B CA 1
ATOM 2899 C C . ALA B 1 14 ? 3.301 -25.870 27.308 1.00 21.58 14 ALA B C 1
ATOM 2900 O O . ALA B 1 14 ? 3.295 -25.086 28.286 1.00 19.18 14 ALA B O 1
ATOM 2902 N N . GLU B 1 15 ? 3.559 -25.502 26.059 1.00 19.60 15 GLU B N 1
ATOM 2903 C CA . GLU B 1 15 ? 3.758 -24.092 25.724 1.00 20.36 15 GLU B CA 1
ATOM 2904 C C . GLU B 1 15 ? 2.388 -23.488 25.504 1.00 21.31 15 GLU B C 1
ATOM 2905 O O . GLU B 1 15 ? 1.764 -23.700 24.446 1.00 20.98 15 GLU B O 1
ATOM 2911 N N . VAL B 1 16 ? 1.932 -22.751 26.493 1.00 21.59 16 VAL B N 1
ATOM 2912 C CA . VAL B 1 16 ? 0.549 -22.206 26.466 1.00 22.33 16 VAL B CA 1
ATOM 2913 C C . VAL B 1 16 ? 0.643 -20.753 26.014 1.00 20.03 16 VAL B C 1
ATOM 2914 O O . VAL B 1 16 ? 1.360 -19.963 26.659 1.00 20.17 16 VAL B O 1
ATOM 2918 N N . SER B 1 17 ? -0.095 -20.436 24.952 1.00 20.23 17 SER B N 1
ATOM 2919 C CA . SER B 1 17 ? 0.070 -19.202 24.162 1.00 20.57 17 SER B CA 1
ATOM 2920 C C . SER B 1 17 ? -1.249 -18.451 24.019 1.00 21.01 17 SER B C 1
ATOM 2921 O O . SER B 1 17 ? -2.341 -19.044 24.187 1.00 19.06 17 SER B O 1
ATOM 2924 N N . TRP B 1 18 ? -1.130 -17.171 23.701 1.00 19.95 18 TRP B N 1
ATOM 2925 C CA . TRP B 1 18 ? -2.254 -16.308 23.312 1.00 19.45 18 TRP B CA 1
ATOM 2926 C C . TRP B 1 18 ? -2.124 -15.930 21.833 1.00 17.35 18 TRP B C 1
ATOM 2927 O O . TRP B 1 18 ? -1.435 -16.627 21.067 1.00 19.53 18 TRP B O 1
ATOM 2938 N N . PHE B 1 19 ? -2.881 -14.945 21.422 1.00 19.44 19 PHE B N 1
ATOM 2939 C CA . PHE B 1 19 ? -3.070 -14.543 20.016 1.00 19.33 19 PHE B CA 1
ATOM 2940 C C . PHE B 1 19 ? -3.129 -13.015 19.958 1.00 19.48 19 PHE B C 1
ATOM 2941 O O . PHE B 1 19 ? -3.872 -12.438 20.754 1.00 21.04 19 PHE B O 1
ATOM 2949 N N . ALA B 1 20 ? -2.342 -12.377 19.088 1.00 20.36 20 ALA B N 1
ATOM 2950 C CA . ALA B 1 20 ? -2.089 -10.910 19.126 1.00 19.06 20 ALA B CA 1
ATOM 2951 C C . ALA B 1 20 ? -3.093 -10.117 18.289 1.00 19.95 20 ALA B C 1
ATOM 2952 O O . ALA B 1 20 ? -3.026 -8.897 18.329 1.00 22.36 20 ALA B O 1
ATOM 2954 N N . ALA B 1 21 ? -3.930 -10.781 17.501 1.00 17.38 21 ALA B N 1
ATOM 2955 C CA . ALA B 1 21 ? -5.098 -10.197 16.834 1.00 20.34 21 ALA B CA 1
ATOM 2956 C C . ALA B 1 21 ? -4.618 -9.043 15.961 1.00 20.28 21 ALA B C 1
ATOM 2957 O O . ALA B 1 21 ? -5.191 -7.940 16.062 1.00 21.34 21 ALA B O 1
ATOM 2959 N N . LEU B 1 22 ? -3.601 -9.291 15.143 1.00 18.49 22 LEU B N 1
ATOM 2960 C CA . LEU B 1 22 ? -2.986 -8.239 14.289 1.00 20.19 22 LEU B CA 1
ATOM 2961 C C . LEU B 1 22 ? -3.841 -7.918 13.068 1.00 20.68 22 LEU B C 1
ATOM 2962 O O . LEU B 1 22 ? -3.450 -6.983 12.319 1.00 21.62 22 LEU B O 1
ATOM 2967 N N . CYS B 1 23 ? -4.894 -8.678 12.801 1.00 23.05 23 CYS B N 1
ATOM 2968 C CA . CYS B 1 23 ? -5.605 -8.593 11.500 1.00 24.83 23 CYS B CA 1
ATOM 2969 C C . CYS B 1 23 ? -7.070 -8.322 11.671 1.00 22.72 23 CYS B C 1
ATOM 2970 O O . CYS B 1 23 ? -7.854 -9.040 11.000 1.00 19.98 23 CYS B O 1
ATOM 2973 N N . SER B 1 24 ? -7.416 -7.318 12.459 1.00 22.50 24 SER B N 1
ATOM 2974 C CA . SER B 1 24 ? -8.821 -6.909 12.700 1.00 23.78 24 SER B CA 1
ATOM 2975 C C . SER B 1 24 ? -9.606 -8.094 13.286 1.00 22.15 24 SER B C 1
ATOM 2976 O O . SER B 1 24 ? -10.811 -8.246 12.979 1.00 22.85 24 SER B O 1
ATOM 2979 N N . ASP B 1 25 ? -8.991 -8.821 14.203 1.00 22.12 25 ASP B N 1
ATOM 2980 C CA . ASP B 1 25 ? -9.558 -10.049 14.819 1.00 22.25 25 ASP B CA 1
ATOM 2981 C C . ASP B 1 25 ? -10.309 -9.738 16.113 1.00 20.35 25 ASP B C 1
ATOM 2982 O O . ASP B 1 25 ? -10.971 -10.664 16.570 1.00 22.80 25 ASP B O 1
ATOM 2987 N N . ASP B 1 26 ? -10.145 -8.563 16.736 1.00 19.69 26 ASP B N 1
ATOM 2988 C CA . ASP B 1 26 ? -10.655 -8.340 18.107 1.00 20.39 26 ASP B CA 1
ATOM 2989 C C . ASP B 1 26 ? -12.080 -7.786 18.031 1.00 21.83 26 ASP B C 1
ATOM 2990 O O . ASP B 1 26 ? -12.357 -6.940 17.145 1.00 20.53 26 ASP B O 1
ATOM 2995 N N . TYR B 1 27 ? -12.946 -8.308 18.912 1.00 21.75 27 TYR B N 1
ATOM 2996 C CA . TYR B 1 27 ? -14.399 -8.017 19.013 1.00 20.13 27 TYR B CA 1
ATOM 2997 C C . TYR B 1 27 ? -14.849 -8.203 20.459 1.00 25.03 27 TYR B C 1
ATOM 2998 O O . TYR B 1 27 ? -14.247 -9.030 21.202 1.00 23.56 27 TYR B O 1
ATOM 3007 N N . ALA B 1 28 ? -15.865 -7.442 20.869 1.00 22.64 28 ALA B N 1
ATOM 3008 C CA . ALA B 1 28 ? -16.654 -7.680 22.098 1.00 25.59 28 ALA B CA 1
ATOM 3009 C C . ALA B 1 28 ? -17.882 -8.515 21.710 1.00 23.89 28 ALA B C 1
ATOM 3010 O O . ALA B 1 28 ? -18.207 -9.484 22.417 1.00 21.24 28 ALA B O 1
ATOM 3012 N N . TYR B 1 29 ? -18.514 -8.209 20.582 1.00 24.48 29 TYR B N 1
ATOM 3013 C CA . TYR B 1 29 ? -19.576 -9.050 19.984 1.00 25.08 29 TYR B CA 1
ATOM 3014 C C . TYR B 1 29 ? -19.123 -9.401 18.575 1.00 28.32 29 TYR B C 1
ATOM 3015 O O . TYR B 1 29 ? -18.768 -8.468 17.822 1.00 23.85 29 TYR B O 1
ATOM 3024 N N . LEU B 1 30 ? -19.196 -10.684 18.220 1.00 27.12 30 LEU B N 1
ATOM 3025 C CA . LEU B 1 30 ? -18.780 -11.165 16.902 1.00 29.59 30 LEU B CA 1
ATOM 3026 C C . LEU B 1 30 ? -19.653 -10.478 15.848 1.00 29.76 30 LEU B C 1
ATOM 3027 O O . LEU B 1 30 ? -20.859 -10.294 16.077 1.00 27.06 30 LEU B O 1
ATOM 3032 N N . GLY B 1 31 ? -19.015 -10.045 14.763 1.00 28.01 31 GLY B N 1
ATOM 3033 C CA . GLY B 1 31 ? -19.696 -9.359 13.654 1.00 28.92 31 GLY B CA 1
ATOM 3034 C C . GLY B 1 31 ? -19.934 -7.890 13.961 1.00 29.85 31 GLY B C 1
ATOM 3035 O O . GLY B 1 31 ? -20.515 -7.235 13.109 1.00 38.80 31 GLY B O 1
ATOM 3036 N N . VAL B 1 32 ? -19.498 -7.357 15.105 1.00 26.54 32 VAL B N 1
ATOM 3037 C CA . VAL B 1 32 ? -19.717 -5.921 15.434 1.00 27.18 32 VAL B CA 1
ATOM 3038 C C . VAL B 1 32 ? -18.378 -5.191 15.512 1.00 28.34 32 VAL B C 1
ATOM 3039 O O . VAL B 1 32 ? -17.679 -5.248 16.529 1.00 25.94 32 VAL B O 1
ATOM 3043 N N . PRO B 1 33 ? -18.051 -4.374 14.484 1.00 30.71 33 PRO B N 1
ATOM 3044 C CA . PRO B 1 33 ? -16.776 -3.652 14.458 1.00 30.78 33 PRO B CA 1
ATOM 3045 C C . PRO B 1 33 ? -16.765 -2.660 15.628 1.00 34.28 33 PRO B C 1
ATOM 3046 O O . PRO B 1 33 ? -17.759 -2.019 15.897 1.00 36.88 33 PRO B O 1
ATOM 3050 N N . ASP B 1 34 ? -15.678 -2.644 16.373 1.00 27.84 34 ASP B N 1
ATOM 3051 C CA . ASP B 1 34 ? -15.485 -1.767 17.550 1.00 28.17 34 ASP B CA 1
ATOM 3052 C C . ASP B 1 34 ? -14.147 -1.039 17.362 1.00 28.18 34 ASP B C 1
ATOM 3053 O O . ASP B 1 34 ? -13.080 -1.726 17.418 1.00 29.71 34 ASP B O 1
ATOM 3058 N N . ASP B 1 35 ? -14.190 0.290 17.234 1.00 28.47 35 ASP B N 1
ATOM 3059 C CA . ASP B 1 35 ? -12.996 1.152 17.038 1.00 31.70 35 ASP B CA 1
ATOM 3060 C C . ASP B 1 35 ? -11.978 0.939 18.160 1.00 30.71 35 ASP B C 1
ATOM 3061 O O . ASP B 1 35 ? -10.799 0.936 17.856 1.00 31.27 35 ASP B O 1
ATOM 3066 N N . ALA B 1 36 ? -12.410 0.756 19.409 1.00 29.39 36 ALA B N 1
ATOM 3067 C CA . ALA B 1 36 ? -11.498 0.640 20.569 1.00 28.07 36 ALA B CA 1
ATOM 3068 C C . ALA B 1 36 ? -10.791 -0.732 20.530 1.00 24.95 36 ALA B C 1
ATOM 3069 O O . ALA B 1 36 ? -9.819 -0.907 21.241 1.00 22.35 36 ALA B O 1
ATOM 3071 N N . LEU B 1 37 ? -11.232 -1.676 19.696 1.00 22.65 37 LEU B N 1
ATOM 3072 C CA . LEU B 1 37 ? -10.589 -3.019 19.602 1.00 23.54 37 LEU B CA 1
ATOM 3073 C C . LEU B 1 37 ? -9.892 -3.185 18.241 1.00 22.20 37 LEU B C 1
ATOM 3074 O O . LEU B 1 37 ? -9.501 -4.299 17.940 1.00 23.18 37 LEU B O 1
ATOM 3079 N N . LYS B 1 38 ? -9.683 -2.102 17.483 1.00 21.60 38 LYS B N 1
ATOM 3080 C CA . LYS B 1 38 ? -8.968 -2.181 16.184 1.00 22.05 38 LYS B CA 1
ATOM 3081 C C . LYS B 1 38 ? -7.528 -2.640 16.411 1.00 19.15 38 LYS B C 1
ATOM 3082 O O . LYS B 1 38 ? -6.966 -2.461 17.522 1.00 19.97 38 LYS B O 1
ATOM 3088 N N . SER B 1 39 ? -6.938 -3.230 15.377 1.00 20.88 39 SER B N 1
ATOM 3089 C CA . SER B 1 39 ? -5.566 -3.784 15.397 1.00 21.6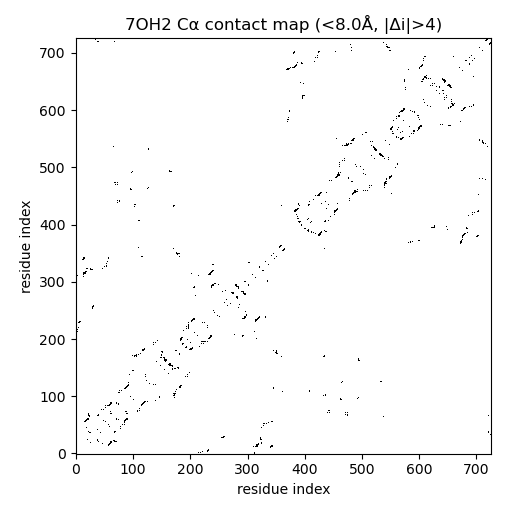5 39 SER B CA 1
ATOM 3090 C C . SER B 1 39 ? -4.527 -2.666 15.212 1.00 21.80 39 SER B C 1
ATOM 3091 O O . SER B 1 39 ? -3.700 -2.720 14.285 1.00 21.66 39 SER B O 1
ATOM 3094 N N . SER B 1 40 ? -4.575 -1.659 16.069 1.00 22.51 40 SER B N 1
ATOM 3095 C CA . SER B 1 40 ? -3.574 -0.565 16.139 1.00 23.11 40 SER B CA 1
ATOM 3096 C C . SER B 1 40 ? -2.359 -1.117 16.867 1.00 22.53 40 SER B C 1
ATOM 3097 O O . SER B 1 40 ? -2.494 -2.118 17.614 1.00 21.81 40 SER B O 1
ATOM 3100 N N . PHE B 1 41 ? -1.199 -0.497 16.703 1.00 20.60 41 PHE B N 1
ATOM 3101 C CA . PHE B 1 41 ? -0.004 -0.960 17.429 1.00 21.00 41 PHE B CA 1
ATOM 3102 C C . PHE B 1 41 ? -0.277 -0.861 18.940 1.00 20.12 41 PHE B C 1
ATOM 3103 O O . PHE B 1 41 ? 0.131 -1.740 19.661 1.00 22.12 41 PHE B O 1
ATOM 3111 N N . GLU B 1 42 ? -0.899 0.211 19.405 1.00 21.86 42 GLU B N 1
ATOM 3112 C CA . GLU B 1 42 ? -1.199 0.426 20.853 1.00 24.55 42 GLU B CA 1
ATOM 3113 C C . GLU B 1 42 ? -1.992 -0.788 21.402 1.00 22.23 42 GLU B C 1
ATOM 3114 O O . GLU B 1 42 ? -1.603 -1.378 22.419 1.00 21.90 42 GLU B O 1
ATOM 3120 N N . HIS B 1 43 ? -3.023 -1.201 20.678 1.00 20.93 43 HIS B N 1
ATOM 3121 C CA . HIS B 1 43 ? -3.944 -2.253 21.171 1.00 21.50 43 HIS B CA 1
ATOM 3122 C C . HIS B 1 43 ? -3.236 -3.605 21.094 1.00 22.25 43 HIS B C 1
ATOM 3123 O O . HIS B 1 43 ? -3.266 -4.342 22.099 1.00 19.63 43 HIS B O 1
ATOM 3130 N N . CYS B 1 44 ? -2.640 -3.941 19.945 1.00 20.10 44 CYS B N 1
ATOM 3131 C CA . CYS B 1 44 ? -2.047 -5.273 19.725 1.00 20.21 44 CYS B CA 1
ATOM 3132 C C . CYS B 1 44 ? -0.821 -5.448 20.627 1.00 20.24 44 CYS B C 1
ATOM 3133 O O . CYS B 1 44 ? -0.643 -6.536 21.222 1.00 17.96 44 CYS B O 1
ATOM 3136 N N . SER B 1 45 ? -0.003 -4.407 20.799 1.00 20.22 45 SER B N 1
ATOM 3137 C CA . SER B 1 45 ? 1.154 -4.493 21.715 1.00 21.09 45 SER B CA 1
ATOM 3138 C C . SER B 1 45 ? 0.670 -4.662 23.172 1.00 21.06 45 SER B C 1
ATOM 3139 O O . SER B 1 45 ? 1.363 -5.325 23.949 1.00 19.67 45 SER B O 1
ATOM 3142 N N . GLU B 1 46 ? -0.468 -4.067 23.533 1.00 21.30 46 GLU B N 1
ATOM 3143 C CA . GLU B 1 46 ? -1.053 -4.287 24.878 1.00 23.28 46 GLU B CA 1
ATOM 3144 C C . GLU B 1 46 ? -1.431 -5.776 25.056 1.00 22.42 46 GLU B C 1
ATOM 3145 O O . GLU B 1 46 ? -1.140 -6.354 26.132 1.00 19.87 46 GLU B O 1
ATOM 3151 N N . ILE B 1 47 ? -1.954 -6.432 24.015 1.00 22.33 47 ILE B N 1
ATOM 3152 C CA . ILE B 1 47 ? -2.296 -7.880 24.131 1.00 22.23 47 ILE B CA 1
ATOM 3153 C C . ILE B 1 47 ? -0.985 -8.619 24.447 1.00 24.73 47 ILE B C 1
ATOM 3154 O O . ILE B 1 47 ? -0.980 -9.503 25.327 1.00 20.30 47 ILE B O 1
ATOM 3159 N N . VAL B 1 48 ? 0.110 -8.272 23.751 1.00 20.23 48 VAL B N 1
ATOM 3160 C CA . VAL B 1 48 ? 1.396 -8.992 23.901 1.00 21.28 48 VAL B CA 1
ATOM 3161 C C . VAL B 1 48 ? 1.926 -8.749 25.323 1.00 20.94 48 VAL B C 1
ATOM 3162 O O . VAL B 1 48 ? 2.358 -9.747 25.958 1.00 18.68 48 VAL B O 1
ATOM 3166 N N . THR B 1 49 ? 1.949 -7.491 25.794 1.00 19.76 49 THR B N 1
ATOM 3167 C CA . THR B 1 49 ? 2.587 -7.166 27.096 1.00 23.36 49 THR B CA 1
ATOM 3168 C C . THR B 1 49 ? 1.749 -7.758 28.233 1.00 21.24 49 THR B C 1
ATOM 3169 O O . THR B 1 49 ? 2.334 -8.331 29.165 1.00 23.15 49 THR B O 1
ATOM 3173 N N . ARG B 1 50 ? 0.445 -7.718 28.096 1.00 22.21 50 ARG B N 1
ATOM 3174 C CA . ARG B 1 50 ? -0.488 -8.326 29.074 1.00 23.19 50 ARG B CA 1
ATOM 3175 C C . ARG B 1 50 ? -0.322 -9.849 29.101 1.00 23.29 50 ARG B C 1
ATOM 3176 O O . ARG B 1 50 ? -0.145 -10.434 30.208 1.00 21.97 50 ARG B O 1
ATOM 3184 N N . ALA B 1 51 ? -0.286 -10.483 27.923 1.00 22.51 51 ALA B N 1
ATOM 3185 C CA . ALA B 1 51 ? -0.060 -11.944 27.808 1.00 22.20 51 ALA B CA 1
ATOM 3186 C C . ALA B 1 51 ? 1.243 -12.298 28.529 1.00 22.73 51 ALA B C 1
ATOM 3187 O O . ALA B 1 51 ? 1.264 -13.317 29.281 1.00 22.34 51 ALA B O 1
ATOM 3189 N N . GLU B 1 52 ? 2.294 -11.486 28.342 1.00 21.11 52 GLU B N 1
ATOM 3190 C CA . GLU B 1 52 ? 3.605 -11.742 28.962 1.00 22.90 52 GLU B CA 1
ATOM 3191 C C . GLU B 1 52 ? 3.478 -11.700 30.494 1.00 21.09 52 GLU B C 1
ATOM 3192 O O . GLU B 1 52 ? 3.911 -12.669 31.159 1.00 22.73 52 GLU B O 1
ATOM 3198 N N . THR B 1 53 ? 2.904 -10.637 31.021 1.00 23.37 53 THR B N 1
ATOM 3199 C CA . THR B 1 53 ? 2.724 -10.450 32.497 1.00 24.48 53 THR B CA 1
ATOM 3200 C C . THR B 1 53 ? 1.918 -11.624 33.083 1.00 24.24 53 THR B C 1
ATOM 3201 O O . THR B 1 53 ? 2.298 -12.158 34.109 1.00 23.75 53 THR B O 1
ATOM 3205 N N . LEU B 1 54 ? 0.904 -12.094 32.367 1.00 23.91 54 LEU B N 1
ATOM 3206 C CA . LEU B 1 54 ? 0.001 -13.158 32.840 1.00 23.11 54 LEU B CA 1
ATOM 3207 C C . LEU B 1 54 ? 0.714 -14.505 32.831 1.00 25.01 54 LEU B C 1
ATOM 3208 O O . LEU B 1 54 ? 0.269 -15.413 33.544 1.00 25.61 54 LEU B O 1
ATOM 3213 N N . GLY B 1 55 ? 1.812 -14.630 32.078 1.00 22.92 55 GLY B N 1
ATOM 3214 C CA . GLY B 1 55 ? 2.642 -15.840 32.077 1.00 21.66 55 GLY B CA 1
ATOM 3215 C C . GLY B 1 55 ? 2.428 -16.687 30.827 1.00 21.31 55 GLY B C 1
ATOM 3216 O O . GLY B 1 55 ? 2.870 -17.826 30.821 1.00 21.04 55 GLY B O 1
ATOM 3217 N N . PHE B 1 56 ? 1.762 -16.187 29.790 1.00 20.23 56 PHE B N 1
ATOM 3218 C CA . PHE B 1 56 ? 1.727 -16.914 28.492 1.00 18.61 56 PHE B CA 1
ATOM 3219 C C . PHE B 1 56 ? 3.150 -17.070 27.986 1.00 17.90 56 PHE B C 1
ATOM 3220 O O . PHE B 1 56 ? 3.953 -16.196 28.250 1.00 19.44 56 PHE B O 1
ATOM 3228 N N . ARG B 1 57 ? 3.451 -18.161 27.304 1.00 18.12 57 ARG B N 1
ATOM 3229 C CA . ARG B 1 57 ? 4.843 -18.500 26.935 1.00 19.31 57 ARG B CA 1
ATOM 3230 C C . ARG B 1 57 ? 5.119 -18.192 25.457 1.00 19.38 57 ARG B C 1
ATOM 3231 O O . ARG B 1 57 ? 6.296 -18.146 25.064 1.00 18.37 57 ARG B O 1
ATOM 3239 N N . ASN B 1 58 ? 4.088 -17.968 24.673 1.00 19.05 58 ASN B N 1
ATOM 3240 C CA . ASN B 1 58 ? 4.244 -17.605 23.244 1.00 17.77 58 ASN B CA 1
ATOM 3241 C C . ASN B 1 58 ? 2.964 -16.883 22.853 1.00 19.45 58 ASN B C 1
ATOM 3242 O O . ASN B 1 58 ? 2.043 -16.810 23.668 1.00 18.67 58 ASN B O 1
ATOM 3247 N N . ILE B 1 59 ? 2.945 -16.288 21.661 1.00 18.86 59 ILE B N 1
ATOM 3248 C CA . ILE B 1 59 ? 1.775 -15.550 21.160 1.00 17.73 59 ILE B CA 1
ATOM 3249 C C . ILE B 1 59 ? 1.823 -15.550 19.642 1.00 18.19 59 ILE B C 1
ATOM 3250 O O . ILE B 1 59 ? 2.845 -15.169 19.079 1.00 15.86 59 ILE B O 1
ATOM 3255 N N . LEU B 1 60 ? 0.760 -16.070 19.044 1.00 19.25 60 LEU B N 1
ATOM 3256 C CA . LEU B 1 60 ? 0.643 -16.146 17.564 1.00 18.85 60 LEU B CA 1
ATOM 3257 C C . LEU B 1 60 ? 0.338 -14.755 17.015 1.00 18.57 60 LEU B C 1
ATOM 3258 O O . LEU B 1 60 ? -0.630 -14.101 17.437 1.00 17.62 60 LEU B O 1
ATOM 3263 N N . CYS B 1 61 ? 1.197 -14.306 16.104 1.00 18.38 61 CYS B N 1
ATOM 3264 C CA . CYS B 1 61 ? 1.096 -13.007 15.401 1.00 17.99 61 CYS B CA 1
ATOM 3265 C C . CYS B 1 61 ? 0.723 -13.268 13.956 1.00 17.70 61 CYS B C 1
ATOM 3266 O O . CYS B 1 61 ? 1.604 -13.558 13.161 1.00 19.56 61 CYS B O 1
ATOM 3269 N N . PRO B 1 62 ? -0.574 -13.216 13.599 1.00 18.66 62 PRO B N 1
ATOM 3270 C CA . PRO B 1 62 ? -1.031 -13.628 12.274 1.00 18.17 62 PRO B CA 1
ATOM 3271 C C . PRO B 1 62 ? -0.588 -12.627 11.201 1.00 19.56 62 PRO B C 1
ATOM 3272 O O . PRO B 1 62 ? -0.202 -11.492 11.501 1.00 19.81 62 PRO B O 1
ATOM 3276 N N . SER B 1 63 ? -0.652 -13.069 9.959 1.00 19.66 63 SER B N 1
ATOM 3277 C CA . SER B 1 63 ? -0.251 -12.268 8.789 1.00 21.42 63 SER B CA 1
ATOM 3278 C C . SER B 1 63 ? -1.355 -12.344 7.760 1.00 20.75 63 SER B C 1
ATOM 3279 O O . SER B 1 63 ? -1.562 -13.414 7.195 1.00 20.07 63 SER B O 1
ATOM 3282 N N . SER B 1 64 ? -2.018 -11.235 7.481 1.00 23.51 64 SER B N 1
ATOM 3283 C CA . SER B 1 64 ? -2.914 -11.172 6.300 1.00 21.67 64 SER B CA 1
ATOM 3284 C C . SER B 1 64 ? -3.127 -9.726 5.911 1.00 21.76 64 SER B C 1
ATOM 3285 O O . SER B 1 64 ? -2.849 -8.826 6.720 1.00 20.91 64 SER B O 1
ATOM 3288 N N . TYR B 1 65 ? -3.622 -9.524 4.697 1.00 22.69 65 TYR B N 1
ATOM 3289 C CA . TYR B 1 65 ? -3.839 -8.180 4.130 1.00 22.00 65 TYR B CA 1
ATOM 3290 C C . TYR B 1 65 ? -5.200 -7.695 4.639 1.00 24.11 65 TYR B C 1
ATOM 3291 O O . TYR B 1 65 ? -6.190 -7.691 3.946 1.00 21.75 65 TYR B O 1
ATOM 3300 N N . GLN B 1 66 ? -5.211 -7.319 5.898 1.00 22.72 66 GLN B N 1
ATOM 3301 C CA . GLN B 1 66 ? -6.367 -6.774 6.627 1.00 25.63 66 GLN B CA 1
ATOM 3302 C C . GLN B 1 66 ? -5.843 -5.588 7.415 1.00 21.04 66 GLN B C 1
ATOM 3303 O O . GLN B 1 66 ? -4.641 -5.566 7.712 1.00 20.33 66 GLN B O 1
ATOM 3309 N N . VAL B 1 67 ? -6.703 -4.663 7.779 1.00 19.10 67 VAL B N 1
ATOM 3310 C CA . VAL B 1 67 ? -6.298 -3.534 8.639 1.00 20.63 67 VAL B CA 1
ATOM 3311 C C . VAL B 1 67 ? -5.636 -4.123 9.890 1.00 20.08 67 VAL B C 1
ATOM 3312 O O . VAL B 1 67 ? -6.248 -4.968 10.599 1.00 19.78 67 VAL B O 1
ATOM 3316 N N . GLY B 1 68 ? -4.416 -3.690 10.134 1.00 19.83 68 GLY B N 1
ATOM 3317 C CA . GLY B 1 68 ? -3.644 -4.092 11.311 1.00 20.51 68 GLY B CA 1
ATOM 3318 C C . GLY B 1 68 ? -2.161 -3.990 11.065 1.00 20.33 68 GLY B C 1
ATOM 3319 O O . GLY B 1 68 ? -1.724 -3.169 10.232 1.00 18.48 68 GLY B O 1
ATOM 3320 N N . GLN B 1 69 ? -1.409 -4.795 11.791 1.00 19.64 69 GLN B N 1
ATOM 3321 C CA . GLN B 1 69 ? 0.058 -4.636 11.913 1.00 19.55 69 GLN B CA 1
ATOM 3322 C C . GLN B 1 69 ? 0.734 -5.684 11.045 1.00 18.87 69 GLN B C 1
ATOM 3323 O O . GLN B 1 69 ? 0.494 -6.888 11.242 1.00 18.02 69 GLN B O 1
ATOM 3329 N N . ASP B 1 70 ? 1.576 -5.222 10.130 1.00 20.04 70 ASP B N 1
ATOM 3330 C CA . ASP B 1 70 ? 2.567 -6.087 9.454 1.00 19.75 70 ASP B CA 1
ATOM 3331 C C . ASP B 1 70 ? 3.266 -6.936 10.516 1.00 18.35 70 ASP B C 1
ATOM 3332 O O . ASP B 1 70 ? 3.782 -6.367 11.518 1.00 17.92 70 ASP B O 1
ATOM 3337 N N . THR B 1 71 ? 3.250 -8.253 10.328 1.00 17.44 71 THR B N 1
ATOM 3338 C CA . THR B 1 71 ? 3.708 -9.222 11.360 1.00 18.51 71 THR B CA 1
ATOM 3339 C C . THR B 1 71 ? 5.171 -8.952 11.737 1.00 19.99 71 THR B C 1
ATOM 3340 O O . THR B 1 71 ? 5.486 -8.798 12.950 1.00 17.15 71 THR B O 1
ATOM 3344 N N . LEU B 1 72 ? 6.081 -8.911 10.767 1.00 18.68 72 LEU B N 1
ATOM 3345 C CA . LEU B 1 72 ? 7.514 -8.844 11.148 1.00 20.25 72 LEU B CA 1
ATOM 3346 C C . LEU B 1 72 ? 7.836 -7.467 11.722 1.00 19.03 72 LEU B C 1
ATOM 3347 O O . LEU B 1 72 ? 8.611 -7.453 12.689 1.00 17.89 72 LEU B O 1
ATOM 3352 N N . SER B 1 73 ? 7.240 -6.376 11.226 1.00 20.12 73 SER B N 1
ATOM 3353 C CA . SER B 1 73 ? 7.341 -5.026 11.867 1.00 19.01 73 SER B CA 1
ATOM 3354 C C . SER B 1 73 ? 6.843 -5.113 13.323 1.00 19.96 73 SER B C 1
ATOM 3355 O O . SER B 1 73 ? 7.490 -4.598 14.229 1.00 17.98 73 SER B O 1
ATOM 3358 N N . PHE B 1 74 ? 5.689 -5.728 13.526 1.00 19.50 74 PHE B N 1
ATOM 3359 C CA . PHE B 1 74 ? 5.073 -5.835 14.859 1.00 19.08 74 PHE B CA 1
ATOM 3360 C C . PHE B 1 74 ? 6.026 -6.566 15.797 1.00 19.72 74 PHE B C 1
ATOM 3361 O O . PHE B 1 74 ? 6.236 -6.113 16.949 1.00 21.23 74 PHE B O 1
ATOM 3369 N N . VAL B 1 75 ? 6.541 -7.709 15.363 1.00 19.42 75 VAL B N 1
ATOM 3370 C CA . VAL B 1 75 ? 7.507 -8.504 16.178 1.00 19.98 75 VAL B CA 1
ATOM 3371 C C . VAL B 1 75 ? 8.731 -7.651 16.504 1.00 20.38 75 VAL B C 1
ATOM 3372 O O . VAL B 1 75 ? 9.127 -7.676 17.661 1.00 18.82 75 VAL B O 1
ATOM 3376 N N . ALA B 1 76 ? 9.311 -6.946 15.525 1.00 17.71 76 ALA B N 1
ATOM 3377 C CA . ALA B 1 76 ? 10.478 -6.058 15.778 1.00 18.80 76 ALA B CA 1
ATOM 3378 C C . ALA B 1 76 ? 10.137 -5.021 16.867 1.00 19.87 76 ALA B C 1
ATOM 3379 O O . ALA B 1 76 ? 10.949 -4.824 17.798 1.00 20.75 76 ALA B O 1
ATOM 3381 N N . ALA B 1 77 ? 9.027 -4.307 16.706 1.00 19.24 77 ALA B N 1
ATOM 3382 C CA . ALA B 1 77 ? 8.599 -3.276 17.677 1.00 19.08 77 ALA B CA 1
ATOM 3383 C C . ALA B 1 77 ? 8.387 -3.941 19.047 1.00 19.66 77 ALA B C 1
ATOM 3384 O O . ALA B 1 77 ? 8.899 -3.410 20.045 1.00 18.92 77 ALA B O 1
ATOM 3386 N N . CYS B 1 78 ? 7.758 -5.120 19.106 1.00 20.40 78 CYS B N 1
ATOM 3387 C CA . CYS B 1 78 ? 7.505 -5.797 20.405 1.00 21.51 78 CYS B CA 1
ATOM 3388 C C . CYS B 1 78 ? 8.816 -6.238 21.063 1.00 20.62 78 CYS B C 1
ATOM 3389 O O . CYS B 1 78 ? 8.822 -6.370 22.298 1.00 19.77 78 CYS B O 1
ATOM 3392 N N . SER B 1 79 ? 9.879 -6.504 20.297 1.00 20.61 79 SER B N 1
ATOM 3393 C CA . SER B 1 79 ? 11.175 -6.943 20.874 1.00 20.73 79 SER B CA 1
ATOM 3394 C C . SER B 1 79 ? 11.617 -5.904 21.914 1.00 22.91 79 SER B C 1
ATOM 3395 O O . SER B 1 79 ? 12.296 -6.271 22.853 1.00 20.97 79 SER B O 1
ATOM 3398 N N . GLN B 1 80 ? 11.261 -4.649 21.733 1.00 25.64 80 GLN B N 1
ATOM 3399 C CA . GLN B 1 80 ? 11.775 -3.531 22.573 1.00 26.16 80 GLN B CA 1
ATOM 3400 C C . GLN B 1 80 ? 10.923 -3.354 23.837 1.00 26.64 80 GLN B C 1
ATOM 3401 O O . GLN B 1 80 ? 11.327 -2.530 24.641 1.00 25.64 80 GLN B O 1
ATOM 3407 N N . ILE B 1 81 ? 9.805 -4.078 23.994 1.00 26.59 81 ILE B N 1
ATOM 3408 C CA . ILE B 1 81 ? 8.850 -3.874 25.137 1.00 26.78 81 ILE B CA 1
ATOM 3409 C C . ILE B 1 81 ? 8.465 -5.223 25.757 1.00 27.29 81 ILE B C 1
ATOM 3410 O O . ILE B 1 81 ? 7.452 -5.262 26.488 1.00 27.66 81 ILE B O 1
ATOM 3415 N N . THR B 1 82 ? 9.194 -6.286 25.435 1.00 25.09 82 THR B N 1
ATOM 3416 C CA . THR B 1 82 ? 9.047 -7.649 26.006 1.00 25.42 82 THR B CA 1
ATOM 3417 C C . THR B 1 82 ? 10.421 -8.145 26.443 1.00 27.38 82 THR B C 1
ATOM 3418 O O . THR B 1 82 ? 11.431 -7.644 25.928 1.00 28.01 82 THR B O 1
ATOM 3422 N N . GLU B 1 83 ? 10.436 -9.154 27.315 1.00 27.91 83 GLU B N 1
ATOM 3423 C CA . GLU B 1 83 ? 11.660 -9.691 27.934 1.00 30.41 83 GLU B CA 1
ATOM 3424 C C . GLU B 1 83 ? 11.567 -11.216 28.024 1.00 27.87 83 GLU B C 1
ATOM 3425 O O . GLU B 1 83 ? 12.615 -11.838 28.147 1.00 29.15 83 GLU B O 1
ATOM 3429 N N . ARG B 1 84 ? 10.386 -11.820 28.006 1.00 24.15 84 ARG B N 1
ATOM 3430 C CA . ARG B 1 84 ? 10.237 -13.256 28.370 1.00 27.04 84 ARG B CA 1
ATOM 3431 C C . ARG B 1 84 ? 9.411 -14.045 27.346 1.00 22.48 84 ARG B C 1
ATOM 3432 O O . ARG B 1 84 ? 9.750 -15.207 27.066 1.00 24.03 84 ARG B O 1
ATOM 3434 N N . ILE B 1 85 ? 8.286 -13.496 26.916 1.00 21.23 85 ILE B N 1
ATOM 3435 C CA . ILE B 1 85 ? 7.334 -14.243 26.048 1.00 22.60 85 ILE B CA 1
ATOM 3436 C C . ILE B 1 85 ? 8.010 -14.514 24.693 1.00 19.65 85 ILE B C 1
ATOM 3437 O O . ILE B 1 85 ? 8.746 -13.649 24.167 1.00 20.88 85 ILE B O 1
ATOM 3442 N N . ASN B 1 86 ? 7.780 -15.696 24.149 1.00 21.04 86 ASN B N 1
ATOM 3443 C CA . ASN B 1 86 ? 8.147 -16.009 22.754 1.00 17.18 86 ASN B CA 1
ATOM 3444 C C . ASN B 1 86 ? 7.153 -15.292 21.844 1.00 18.18 86 ASN B C 1
ATOM 3445 O O . ASN B 1 86 ? 6.034 -15.000 22.289 1.00 17.61 86 ASN B O 1
ATOM 3450 N N . LEU B 1 87 ? 7.529 -15.030 20.604 1.00 18.55 87 LEU B N 1
ATOM 3451 C CA . LEU B 1 87 ? 6.565 -14.562 19.591 1.00 18.53 87 LEU B CA 1
ATOM 3452 C C . LEU B 1 87 ? 6.564 -15.553 18.445 1.00 19.64 87 LEU B C 1
ATOM 3453 O O . LEU B 1 87 ? 7.650 -16.092 18.128 1.00 18.34 87 LEU B O 1
ATOM 3458 N N . LEU B 1 88 ? 5.365 -15.836 17.929 1.00 17.08 88 LEU B N 1
ATOM 3459 C CA . LEU B 1 88 ? 5.179 -16.803 16.853 1.00 19.50 88 LEU B CA 1
ATOM 3460 C C . LEU B 1 88 ? 4.738 -15.982 15.640 1.00 18.55 88 LEU B C 1
ATOM 3461 O O . LEU B 1 88 ? 3.565 -15.528 15.575 1.00 18.55 88 LEU B O 1
ATOM 3466 N N . ALA B 1 89 ? 5.659 -15.791 14.717 1.00 18.99 89 ALA B N 1
ATOM 3467 C CA . ALA B 1 89 ? 5.469 -14.823 13.619 1.00 18.09 89 ALA B CA 1
ATOM 3468 C C . ALA B 1 89 ? 5.039 -15.590 12.386 1.00 18.11 89 ALA B C 1
ATOM 3469 O O . ALA B 1 89 ? 5.843 -16.400 11.886 1.00 17.84 89 ALA B O 1
ATOM 3471 N N . ALA B 1 90 ? 3.840 -15.302 11.898 1.00 18.37 90 ALA B N 1
ATOM 3472 C CA . ALA B 1 90 ? 3.345 -15.804 10.612 1.00 18.99 90 ALA B CA 1
ATOM 3473 C C . ALA B 1 90 ? 4.198 -15.192 9.505 1.00 19.76 90 ALA B C 1
ATOM 3474 O O . ALA B 1 90 ? 4.300 -13.943 9.428 1.00 20.28 90 ALA B O 1
ATOM 3476 N N . ILE B 1 91 ? 4.778 -16.048 8.673 1.00 20.38 91 ILE B N 1
ATOM 3477 C CA . ILE B 1 91 ? 5.557 -15.635 7.490 1.00 19.93 91 ILE B CA 1
ATOM 3478 C C . ILE B 1 91 ? 5.034 -16.411 6.290 1.00 20.31 91 ILE B C 1
ATOM 3479 O O . ILE B 1 91 ? 4.915 -17.652 6.361 1.00 18.41 91 ILE B O 1
ATOM 3484 N N . ARG B 1 92 ? 4.720 -15.685 5.224 1.00 18.67 92 ARG B N 1
ATOM 3485 C CA . ARG B 1 92 ? 4.109 -16.275 4.010 1.00 19.29 92 ARG B CA 1
ATOM 3486 C C . ARG B 1 92 ? 5.228 -16.487 2.998 1.00 19.11 92 ARG B C 1
ATOM 3487 O O . ARG B 1 92 ? 5.904 -15.520 2.614 1.00 20.17 92 ARG B O 1
ATOM 3495 N N . CYS B 1 93 ? 5.457 -17.743 2.638 1.00 19.43 93 CYS B N 1
ATOM 3496 C CA . CYS B 1 93 ? 6.566 -18.135 1.755 1.00 21.08 93 CYS B CA 1
ATOM 3497 C C . CYS B 1 93 ? 6.489 -17.358 0.439 1.00 21.01 93 CYS B C 1
ATOM 3498 O O . CYS B 1 93 ? 5.444 -17.327 -0.153 1.00 20.58 93 CYS B O 1
ATOM 3501 N N . GLY B 1 94 ? 7.592 -16.716 0.076 1.00 22.14 94 GLY B N 1
ATOM 3502 C CA . GLY B 1 94 ? 7.747 -15.988 -1.192 1.00 20.75 94 GLY B CA 1
ATOM 3503 C C . GLY B 1 94 ? 7.377 -14.531 -1.091 1.00 19.96 94 GLY B C 1
ATOM 3504 O O . GLY B 1 94 ? 7.765 -13.788 -1.982 1.00 21.63 94 GLY B O 1
ATOM 3505 N N . GLU B 1 95 ? 6.697 -14.096 -0.033 1.00 19.43 95 GLU B N 1
ATOM 3506 C CA . GLU B 1 95 ? 6.234 -12.697 0.095 1.00 21.06 95 GLU B CA 1
ATOM 3507 C C . GLU B 1 95 ? 7.429 -11.748 0.229 1.00 21.09 95 GLU B C 1
ATOM 3508 O O . GLU B 1 95 ? 7.305 -10.571 -0.148 1.00 23.18 95 GLU B O 1
ATOM 3514 N N . MET B 1 96 ? 8.536 -12.226 0.770 1.00 19.51 96 MET B N 1
ATOM 3515 C CA . MET B 1 96 ? 9.819 -11.493 0.834 1.00 19.62 96 MET B CA 1
ATOM 3516 C C . MET B 1 96 ? 10.870 -12.387 0.173 1.00 19.69 96 MET B C 1
ATOM 3517 O O . MET B 1 96 ? 10.815 -13.623 0.360 1.00 20.36 96 MET B O 1
ATOM 3522 N N . GLN B 1 97 ? 11.787 -11.792 -0.582 1.00 21.12 97 GLN B N 1
ATOM 3523 C CA . GLN B 1 97 ? 12.911 -12.522 -1.202 1.00 19.36 97 GLN B CA 1
ATOM 3524 C C . GLN B 1 97 ? 13.580 -13.315 -0.072 1.00 18.53 97 GLN B C 1
ATOM 3525 O O . GLN B 1 97 ? 13.835 -12.757 1.013 1.00 16.95 97 GLN B O 1
ATOM 3531 N N . PRO B 1 98 ? 13.748 -14.648 -0.255 1.00 18.94 98 PRO B N 1
ATOM 3532 C CA . PRO B 1 98 ? 14.056 -15.542 0.861 1.00 19.93 98 PRO B CA 1
ATOM 3533 C C . PRO B 1 98 ? 15.402 -15.321 1.556 1.00 18.70 98 PRO B C 1
ATOM 3534 O O . PRO B 1 98 ? 15.481 -15.558 2.782 1.00 18.48 98 PRO B O 1
ATOM 3538 N N . ILE B 1 99 ? 16.398 -14.804 0.836 1.00 18.72 99 ILE B N 1
ATOM 3539 C CA . ILE B 1 99 ? 17.705 -14.477 1.451 1.00 20.40 99 ILE B CA 1
ATOM 3540 C C . ILE B 1 99 ? 17.473 -13.302 2.418 1.00 18.98 99 ILE B C 1
ATOM 3541 O O . ILE B 1 99 ? 17.985 -13.321 3.548 1.00 18.92 99 ILE B O 1
ATOM 3546 N N . MET B 1 100 ? 16.757 -12.288 1.982 1.00 19.55 100 MET B N 1
ATOM 3547 C CA . MET B 1 100 ? 16.455 -11.143 2.863 1.00 18.61 100 MET B CA 1
ATOM 3548 C C . MET B 1 100 ? 15.482 -11.583 3.964 1.00 18.89 100 MET B C 1
ATOM 3549 O O . MET B 1 100 ? 15.594 -11.012 5.074 1.00 16.52 100 MET B O 1
ATOM 3554 N N . LEU B 1 101 ? 14.596 -12.560 3.707 1.00 18.83 101 LEU B N 1
ATOM 3555 C CA . LEU B 1 101 ? 13.797 -13.143 4.825 1.00 18.58 101 LEU B CA 1
ATOM 3556 C C . LEU B 1 101 ? 14.765 -13.741 5.874 1.00 18.88 101 LEU B C 1
ATOM 3557 O O . LEU B 1 101 ? 14.574 -13.514 7.074 1.00 18.99 101 LEU B O 1
ATOM 3562 N N . ALA B 1 102 ? 15.766 -14.497 5.438 1.00 16.45 102 ALA B N 1
ATOM 3563 C CA . ALA B 1 102 ? 16.757 -15.097 6.354 1.00 17.68 102 ALA B CA 1
ATOM 3564 C C . ALA B 1 102 ? 17.459 -13.986 7.158 1.00 17.82 102 ALA B C 1
ATOM 3565 O O . ALA B 1 102 ? 17.609 -14.152 8.381 1.00 17.21 102 ALA B O 1
ATOM 3567 N N . ARG B 1 103 ? 17.817 -12.875 6.520 1.00 17.41 103 ARG B N 1
ATOM 3568 C CA . ARG B 1 103 ? 18.503 -11.750 7.215 1.00 18.14 103 ARG B CA 1
ATOM 3569 C C . ARG B 1 103 ? 17.544 -11.109 8.214 1.00 15.69 103 ARG B C 1
ATOM 3570 O O . ARG B 1 103 ? 17.992 -10.731 9.324 1.00 16.54 103 ARG B O 1
ATOM 3578 N N . THR B 1 104 ? 16.268 -11.016 7.848 1.00 17.10 104 THR B N 1
ATOM 3579 C CA . THR B 1 104 ? 15.213 -10.431 8.720 1.00 17.81 104 THR B CA 1
ATOM 3580 C C . THR B 1 104 ? 15.049 -11.356 9.929 1.00 17.71 104 THR B C 1
ATOM 3581 O O . THR B 1 104 ? 15.011 -10.889 11.075 1.00 18.61 104 THR B O 1
ATOM 3585 N N . VAL B 1 105 ? 15.011 -12.654 9.690 1.00 19.07 105 VAL B N 1
ATOM 3586 C CA . VAL B 1 105 ? 14.896 -13.641 10.794 1.00 17.81 105 VAL B CA 1
ATOM 3587 C C . VAL B 1 105 ? 16.101 -13.513 11.733 1.00 17.77 105 VAL B C 1
ATOM 3588 O O . VAL B 1 105 ? 15.898 -13.474 12.978 1.00 18.16 105 VAL B O 1
ATOM 3592 N N . ALA B 1 106 ? 17.313 -13.358 11.200 1.00 18.16 106 ALA B N 1
ATOM 3593 C CA . ALA B 1 106 ? 18.518 -13.210 12.047 1.00 19.28 106 ALA B CA 1
ATOM 3594 C C . ALA B 1 106 ? 18.424 -11.911 12.861 1.00 17.23 106 ALA B C 1
ATOM 3595 O O . ALA B 1 106 ? 18.738 -11.915 14.060 1.00 17.43 106 ALA B O 1
ATOM 3597 N N . THR B 1 107 ? 17.954 -10.835 12.240 1.00 18.02 107 THR B N 1
ATOM 3598 C CA . THR B 1 107 ? 17.790 -9.500 12.889 1.00 17.36 107 THR B CA 1
ATOM 3599 C C . THR B 1 107 ? 16.800 -9.633 14.056 1.00 17.86 107 THR B C 1
ATOM 3600 O O . THR B 1 107 ? 17.144 -9.270 15.198 1.00 17.91 107 THR B O 1
ATOM 3604 N N . LEU B 1 108 ? 15.623 -10.168 13.790 1.00 17.12 108 LEU B N 1
ATOM 3605 C CA . LEU B 1 108 ? 14.570 -10.323 14.836 1.00 18.96 108 LEU B CA 1
ATOM 3606 C C . LEU B 1 108 ? 15.058 -11.258 15.933 1.00 19.08 108 LEU B C 1
ATOM 3607 O O . LEU B 1 108 ? 14.840 -10.944 17.121 1.00 18.87 108 LEU B O 1
ATOM 3612 N N . ASP B 1 109 ? 15.734 -12.340 15.554 1.00 18.16 109 ASP B N 1
ATOM 3613 C CA . ASP B 1 109 ? 16.158 -13.375 16.526 1.00 18.75 109 ASP B CA 1
ATOM 3614 C C . ASP B 1 109 ? 17.154 -12.747 17.497 1.00 19.64 109 ASP B C 1
ATOM 3615 O O . ASP B 1 109 ? 17.066 -13.029 18.683 1.00 18.61 109 ASP B O 1
ATOM 3620 N N . HIS B 1 110 ? 18.029 -11.869 17.023 1.00 19.19 110 HIS B N 1
ATOM 3621 C CA . HIS B 1 110 ? 19.010 -11.197 17.916 1.00 21.71 110 HIS B CA 1
ATOM 3622 C C . HIS B 1 110 ? 18.283 -10.114 18.719 1.00 22.27 110 HIS B C 1
ATOM 3623 O O . HIS B 1 110 ? 18.596 -9.981 19.900 1.00 22.29 110 HIS B O 1
ATOM 3630 N N . MET B 1 111 ? 17.334 -9.388 18.114 1.00 21.42 111 MET B N 1
ATOM 3631 C CA . MET B 1 111 ? 16.544 -8.394 18.883 1.00 21.73 111 MET B CA 1
ATOM 3632 C C . MET B 1 111 ? 15.839 -9.106 20.052 1.00 23.20 111 MET B C 1
ATOM 3633 O O . MET B 1 111 ? 15.670 -8.463 21.068 1.00 19.73 111 MET B O 1
ATOM 3638 N N . LEU B 1 112 ? 15.363 -10.341 19.847 1.00 20.52 112 LEU B N 1
ATOM 3639 C CA . LEU B 1 112 ? 14.533 -11.081 20.830 1.00 20.91 112 LEU B CA 1
ATOM 3640 C C . LEU B 1 112 ? 15.369 -11.997 21.730 1.00 22.09 112 LEU B C 1
ATOM 3641 O O . LEU B 1 112 ? 14.738 -12.663 22.615 1.00 20.88 112 LEU B O 1
ATOM 3646 N N . LYS B 1 113 ? 16.688 -12.115 21.487 1.00 20.42 113 LYS B N 1
ATOM 3647 C CA . LYS B 1 113 ? 17.590 -13.080 22.173 1.00 20.45 113 LYS B CA 1
ATOM 3648 C C . LYS B 1 113 ? 16.956 -14.476 22.096 1.00 21.08 113 LYS B C 1
ATOM 3649 O O . LYS B 1 113 ? 16.901 -15.202 23.102 1.00 19.14 113 LYS B O 1
ATOM 3652 N N . GLY B 1 114 ? 16.466 -14.854 20.923 1.00 20.36 114 GLY B N 1
ATOM 3653 C CA . GLY B 1 114 ? 16.014 -16.230 20.675 1.00 18.84 114 GLY B CA 1
ATOM 3654 C C . GLY B 1 114 ? 14.547 -16.462 21.028 1.00 18.47 114 GLY B C 1
ATOM 3655 O O . GLY B 1 114 ? 14.154 -17.629 20.948 1.00 18.71 114 GLY B O 1
ATOM 3656 N N . ARG B 1 115 ? 13.759 -15.447 21.395 1.00 20.35 115 ARG B N 1
ATOM 3657 C CA . ARG B 1 115 ? 12.298 -15.567 21.691 1.00 21.42 115 ARG B CA 1
ATOM 3658 C C . ARG B 1 115 ? 11.449 -15.542 20.408 1.00 22.26 115 ARG B C 1
ATOM 3659 O O . ARG B 1 115 ? 10.453 -14.847 20.383 1.00 24.24 115 ARG B O 1
ATOM 3667 N N . LEU B 1 116 ? 11.913 -16.176 19.341 1.00 21.67 116 LEU B N 1
ATOM 3668 C CA . LEU B 1 116 ? 11.274 -16.139 18.009 1.00 20.27 116 LEU B CA 1
ATOM 3669 C C . LEU B 1 116 ? 10.927 -17.568 17.598 1.00 18.12 116 LEU B C 1
ATOM 3670 O O . LEU B 1 116 ? 11.788 -18.451 17.630 1.00 19.06 116 LEU B O 1
ATOM 3675 N N . THR B 1 117 ? 9.703 -17.752 17.155 1.00 16.65 117 THR B N 1
ATOM 3676 C CA . THR B 1 117 ? 9.211 -18.976 16.521 1.00 16.88 117 THR B CA 1
ATOM 3677 C C . THR B 1 117 ? 8.521 -18.505 15.251 1.00 16.92 117 THR B C 1
ATOM 3678 O O . THR B 1 117 ? 8.101 -17.339 15.205 1.00 18.01 117 THR B O 1
ATOM 3682 N N . LEU B 1 118 ? 8.509 -19.335 14.235 1.00 17.21 118 LEU B N 1
ATOM 3683 C CA . LEU B 1 118 ? 7.971 -18.940 12.915 1.00 16.40 118 LEU B CA 1
ATOM 3684 C C . LEU B 1 118 ? 6.793 -19.844 12.531 1.00 17.04 118 LEU B C 1
ATOM 3685 O O . LEU B 1 118 ? 6.916 -21.082 12.576 1.00 16.49 118 LEU B O 1
ATOM 3690 N N . ASN B 1 119 ? 5.723 -19.225 12.085 1.00 17.55 119 ASN B N 1
ATOM 3691 C CA . ASN B 1 119 ? 4.510 -19.897 11.596 1.00 17.17 119 ASN B CA 1
ATOM 3692 C C . ASN B 1 119 ? 4.519 -19.774 10.072 1.00 17.74 119 ASN B C 1
ATOM 3693 O O . ASN B 1 119 ? 4.136 -18.722 9.530 1.00 18.07 119 ASN B O 1
ATOM 3698 N N . VAL B 1 120 ? 4.988 -20.812 9.410 1.00 19.06 120 VAL B N 1
ATOM 3699 C CA . VAL B 1 120 ? 5.159 -20.810 7.939 1.00 20.72 120 VAL B CA 1
ATOM 3700 C C . VAL B 1 120 ? 3.792 -21.012 7.280 1.00 21.92 120 VAL B C 1
ATOM 3701 O O . VAL B 1 120 ? 3.170 -22.062 7.489 1.00 20.80 120 VAL B O 1
ATOM 3705 N N . ILE B 1 121 ? 3.360 -20.057 6.473 1.00 20.23 121 ILE B N 1
ATOM 3706 C CA . ILE B 1 121 ? 2.060 -20.168 5.767 1.00 21.61 121 ILE B CA 1
ATOM 3707 C C . ILE B 1 121 ? 2.303 -20.074 4.270 1.00 23.27 121 ILE B C 1
ATOM 3708 O O . ILE B 1 121 ? 3.382 -19.565 3.825 1.00 19.57 121 ILE B O 1
ATOM 3713 N N . SER B 1 122 ? 1.375 -20.653 3.518 1.00 20.64 122 SER B N 1
ATOM 3714 C CA . SER B 1 122 ? 1.611 -20.979 2.092 1.00 21.67 122 SER B CA 1
ATOM 3715 C C . SER B 1 122 ? 0.504 -20.404 1.211 1.00 20.98 122 SER B C 1
ATOM 3716 O O . SER B 1 122 ? 0.438 -20.776 0.025 1.00 21.58 122 SER B O 1
ATOM 3719 N N . SER B 1 123 ? -0.302 -19.506 1.771 1.00 20.99 123 SER B N 1
ATOM 3720 C CA . SER B 1 123 ? -1.455 -18.875 1.087 1.00 24.54 123 SER B CA 1
ATOM 3721 C C . SER B 1 123 ? -0.974 -17.828 0.075 1.00 22.73 123 SER B C 1
ATOM 3722 O O . SER B 1 123 ? 0.243 -17.468 0.029 1.00 20.36 123 SER B O 1
ATOM 3725 N N . ASP B 1 124 ? -1.897 -17.381 -0.761 1.00 25.33 124 ASP B N 1
ATOM 3726 C CA . ASP B 1 124 ? -1.627 -16.377 -1.830 1.00 25.86 124 ASP B CA 1
ATOM 3727 C C . ASP B 1 124 ? -1.143 -15.044 -1.247 1.00 24.88 124 ASP B C 1
ATOM 3728 O O . ASP B 1 124 ? -1.572 -14.645 -0.118 1.00 23.10 124 ASP B O 1
ATOM 3733 N N . PHE B 1 125 ? -0.317 -14.353 -2.018 1.00 24.75 125 PHE B N 1
ATOM 3734 C CA . PHE B 1 125 ? -0.014 -12.916 -1.828 1.00 24.91 125 PHE B CA 1
ATOM 3735 C C . PHE B 1 125 ? -1.311 -12.130 -2.021 1.00 26.14 125 PHE B C 1
ATOM 3736 O O . PHE B 1 125 ? -2.197 -12.528 -2.795 1.00 25.87 125 PHE B O 1
ATOM 3744 N N . PRO B 1 126 ? -1.438 -10.947 -1.392 1.00 25.32 126 PRO B N 1
ATOM 3745 C CA . PRO B 1 126 ? -2.607 -10.101 -1.596 1.00 26.45 126 PRO B CA 1
ATOM 3746 C C . PRO B 1 126 ? -2.707 -9.657 -3.057 1.00 26.81 126 PRO B C 1
ATOM 3747 O O . PRO B 1 126 ? -1.707 -9.238 -3.656 1.00 26.90 126 PRO B O 1
ATOM 3751 N N . GLY B 1 127 ? -3.904 -9.797 -3.610 1.00 24.83 127 GLY B N 1
ATOM 3752 C CA . GLY B 1 127 ? -4.216 -9.376 -4.984 1.00 29.58 127 GLY B CA 1
ATOM 3753 C C . GLY B 1 127 ? -3.681 -10.338 -6.012 1.00 27.58 127 GLY B C 1
ATOM 3754 O O . GLY B 1 127 ? -3.715 -9.983 -7.182 1.00 32.01 127 GLY B O 1
ATOM 3755 N N . GLU B 1 128 ? -3.244 -11.521 -5.607 1.00 27.68 128 GLU B N 1
ATOM 3756 C CA . GLU B 1 128 ? -2.659 -12.527 -6.533 1.00 27.28 128 GLU B CA 1
ATOM 3757 C C . GLU B 1 128 ? -3.308 -13.888 -6.296 1.00 28.56 128 GLU B C 1
ATOM 3758 O O . GLU B 1 128 ? -3.741 -14.194 -5.159 1.00 28.42 128 GLU B O 1
ATOM 3764 N N . VAL B 1 129 ? -3.320 -14.713 -7.327 1.00 28.01 129 VAL B N 1
ATOM 3765 C CA . VAL B 1 129 ? -3.852 -16.101 -7.241 1.00 31.67 129 VAL B CA 1
ATOM 3766 C C . VAL B 1 129 ? -2.836 -17.014 -7.912 1.00 30.16 129 VAL B C 1
ATOM 3767 O O . VAL B 1 129 ? -2.537 -16.838 -9.113 1.00 33.24 129 VAL B O 1
ATOM 3771 N N . ALA B 1 130 ? -2.268 -17.923 -7.134 1.00 27.94 130 ALA B N 1
ATOM 3772 C CA . ALA B 1 130 ? -1.324 -18.938 -7.633 1.00 28.01 130 ALA B CA 1
ATOM 3773 C C . ALA B 1 130 ? -1.865 -20.306 -7.226 1.00 26.22 130 ALA B C 1
ATOM 3774 O O . ALA B 1 130 ? -2.419 -20.436 -6.117 1.00 27.89 130 ALA B O 1
ATOM 3776 N N . ASP B 1 131 ? -1.681 -21.294 -8.077 1.00 27.23 131 ASP B N 1
ATOM 3777 C CA . ASP B 1 131 ? -2.260 -22.624 -7.787 1.00 32.23 131 ASP B CA 1
ATOM 3778 C C . ASP B 1 131 ? -1.577 -23.186 -6.542 1.00 30.92 131 ASP B C 1
ATOM 3779 O O . ASP B 1 131 ? -0.361 -22.938 -6.303 1.00 28.11 131 ASP B O 1
ATOM 3784 N N . SER B 1 132 ? -2.354 -23.946 -5.790 1.00 30.07 132 SER B N 1
ATOM 3785 C CA . SER B 1 132 ? -1.980 -24.588 -4.521 1.00 32.48 132 SER B CA 1
ATOM 3786 C C . SER B 1 132 ? -0.680 -25.369 -4.697 1.00 30.65 132 SER B C 1
ATOM 3787 O O . SER B 1 132 ? 0.221 -25.236 -3.874 1.00 24.99 132 SER B O 1
ATOM 3790 N N . ALA B 1 133 ? -0.592 -26.207 -5.729 1.00 30.02 133 ALA B N 1
ATOM 3791 C CA . ALA B 1 133 ? 0.555 -27.111 -5.932 1.00 32.80 133 ALA B CA 1
ATOM 3792 C C . ALA B 1 133 ? 1.834 -26.264 -5.991 1.00 30.10 133 ALA B C 1
ATOM 3793 O O . ALA B 1 133 ? 2.841 -26.621 -5.342 1.00 25.45 133 ALA B O 1
ATOM 3795 N N . PHE B 1 134 ? 1.787 -25.168 -6.736 1.00 26.68 134 PHE B N 1
ATOM 3796 C CA . PHE B 1 134 ? 2.934 -24.264 -6.935 1.00 25.21 134 PHE B CA 1
ATOM 3797 C C . PHE B 1 134 ? 3.299 -23.593 -5.608 1.00 24.91 134 PHE B C 1
ATOM 3798 O O . PHE B 1 134 ? 4.502 -23.483 -5.296 1.00 24.62 134 PHE B O 1
ATOM 3806 N N . ARG B 1 135 ? 2.290 -23.150 -4.857 1.00 22.22 135 ARG B N 1
ATOM 3807 C CA . ARG B 1 135 ? 2.515 -22.465 -3.567 1.00 22.71 135 ARG B CA 1
ATOM 3808 C C . ARG B 1 135 ? 3.227 -23.398 -2.603 1.00 22.89 135 ARG B C 1
ATOM 3809 O O . ARG B 1 135 ? 4.133 -22.902 -1.883 1.00 21.07 135 ARG B O 1
ATOM 3817 N N . TYR B 1 136 ? 2.868 -24.682 -2.583 1.00 21.08 136 TYR B N 1
ATOM 3818 C CA . TYR B 1 136 ? 3.498 -25.641 -1.644 1.00 20.36 136 TYR B CA 1
ATOM 3819 C C . TYR B 1 136 ? 4.920 -25.947 -2.108 1.00 22.22 136 TYR B C 1
ATOM 3820 O O . TYR B 1 136 ? 5.807 -26.026 -1.231 1.00 19.78 136 TYR B O 1
ATOM 3829 N N . ARG B 1 137 ? 5.181 -26.041 -3.421 1.00 22.69 137 ARG B N 1
ATOM 3830 C CA . ARG B 1 137 ? 6.560 -26.269 -3.939 1.00 23.42 137 ARG B CA 1
ATOM 3831 C C . ARG B 1 137 ? 7.436 -25.078 -3.560 1.00 23.35 137 ARG B C 1
ATOM 3832 O O . ARG B 1 137 ? 8.569 -25.309 -3.086 1.00 22.15 137 ARG B O 1
ATOM 3840 N N . ARG B 1 138 ? 6.910 -23.855 -3.687 1.00 22.69 138 ARG B N 1
ATOM 3841 C CA . ARG B 1 138 ? 7.630 -22.611 -3.315 1.00 22.55 138 ARG B CA 1
ATOM 3842 C C . ARG B 1 138 ? 7.897 -22.627 -1.794 1.00 20.70 138 ARG B C 1
ATOM 3843 O O . ARG B 1 138 ? 9.012 -22.227 -1.403 1.00 19.87 138 ARG B O 1
ATOM 3851 N N . SER B 1 139 ? 6.940 -23.069 -0.980 1.00 19.54 139 SER B N 1
ATOM 3852 C CA . SER B 1 139 ? 7.113 -23.145 0.501 1.00 19.57 139 SER B CA 1
ATOM 3853 C C . SER B 1 139 ? 8.279 -24.078 0.852 1.00 20.71 139 SER B C 1
ATOM 3854 O O . SER B 1 139 ? 9.118 -23.670 1.646 1.00 20.35 139 SER B O 1
ATOM 3857 N N . HIS B 1 140 ? 8.352 -25.286 0.270 1.00 24.28 140 HIS B N 1
ATOM 3858 C CA . HIS B 1 140 ? 9.517 -26.204 0.420 1.00 20.64 140 HIS B CA 1
ATOM 3859 C C . HIS B 1 140 ? 10.843 -25.484 0.141 1.00 23.62 140 HIS B C 1
ATOM 3860 O O . HIS B 1 140 ? 11.752 -25.605 0.990 1.00 19.42 140 HIS B O 1
ATOM 3867 N N . GLU B 1 141 ? 10.926 -24.706 -0.958 1.00 18.68 141 GLU B N 1
ATOM 3868 C CA . GLU B 1 141 ? 12.189 -24.000 -1.300 1.00 19.06 141 GLU B CA 1
ATOM 3869 C C . GLU B 1 141 ? 12.479 -22.969 -0.218 1.00 19.25 141 GLU B C 1
ATOM 3870 O O . GLU B 1 141 ? 13.620 -22.926 0.247 1.00 19.61 141 GLU B O 1
ATOM 3876 N N . VAL B 1 142 ? 11.494 -22.167 0.178 1.00 17.10 142 VAL B N 1
ATOM 3877 C CA . VAL B 1 142 ? 11.754 -21.074 1.146 1.00 19.93 142 VAL B CA 1
ATOM 3878 C C . VAL B 1 142 ? 12.239 -21.688 2.461 1.00 19.45 142 VAL B C 1
ATOM 3879 O O . VAL B 1 142 ? 13.231 -21.207 3.042 1.00 18.48 142 VAL B O 1
ATOM 3883 N N . VAL B 1 143 ? 11.561 -22.727 2.930 1.00 19.58 143 VAL B N 1
ATOM 3884 C CA . VAL B 1 143 ? 11.967 -23.354 4.222 1.00 19.92 143 VAL B CA 1
ATOM 3885 C C . VAL B 1 143 ? 13.352 -23.987 4.081 1.00 19.25 143 VAL B C 1
ATOM 3886 O O . VAL B 1 143 ? 14.179 -23.852 5.016 1.00 19.18 143 VAL B O 1
ATOM 3890 N N . GLN B 1 144 ? 13.631 -24.653 2.958 1.00 18.45 144 GLN B N 1
ATOM 3891 C CA . GLN B 1 144 ? 14.977 -25.260 2.747 1.00 19.64 144 GLN B CA 1
ATOM 3892 C C . GLN B 1 144 ? 16.035 -24.151 2.809 1.00 19.30 144 GLN B C 1
ATOM 3893 O O . GLN B 1 144 ? 17.102 -24.364 3.425 1.00 19.38 144 GLN B O 1
ATOM 3899 N N . ILE B 1 145 ? 15.754 -23.005 2.204 1.00 18.37 145 ILE B N 1
ATOM 3900 C CA . ILE B 1 145 ? 16.726 -21.865 2.180 1.00 20.26 145 ILE B CA 1
ATOM 3901 C C . ILE B 1 145 ? 16.937 -21.380 3.623 1.00 19.10 145 ILE B C 1
ATOM 3902 O O . ILE B 1 145 ? 18.089 -21.141 4.009 1.00 17.62 145 ILE B O 1
ATOM 3907 N N . LEU B 1 146 ? 15.869 -21.207 4.379 1.00 18.42 146 LEU B N 1
ATOM 3908 C CA . LEU B 1 146 ? 15.979 -20.743 5.785 1.00 18.77 146 LEU B CA 1
ATOM 3909 C C . LEU B 1 146 ? 16.848 -21.718 6.588 1.00 17.56 146 LEU B C 1
ATOM 3910 O O . LEU B 1 146 ? 17.736 -21.262 7.332 1.00 18.12 146 LEU B O 1
ATOM 3915 N N . ARG B 1 147 ? 16.592 -23.009 6.458 1.00 18.38 147 ARG B N 1
ATOM 3916 C CA . ARG B 1 147 ? 17.288 -24.063 7.236 1.00 18.42 147 ARG B CA 1
ATOM 3917 C C . ARG B 1 147 ? 18.776 -24.090 6.827 1.00 20.78 147 ARG B C 1
ATOM 3918 O O . ARG B 1 147 ? 19.632 -24.265 7.736 1.00 17.88 147 ARG B O 1
ATOM 3926 N N . GLN B 1 148 ? 19.109 -23.830 5.554 1.00 19.66 148 GLN B N 1
ATOM 3927 C CA . GLN B 1 148 ? 20.535 -23.679 5.166 1.00 20.25 148 GLN B CA 1
ATOM 3928 C C . GLN B 1 148 ? 21.145 -22.457 5.856 1.00 19.40 148 GLN B C 1
ATOM 3929 O O . GLN B 1 148 ? 22.284 -22.568 6.330 1.00 19.39 148 GLN B O 1
ATOM 3935 N N . ALA B 1 149 ? 20.443 -21.316 5.880 1.00 19.99 149 ALA B N 1
ATOM 3936 C CA . ALA B 1 149 ? 20.956 -20.091 6.527 1.00 18.74 149 ALA B CA 1
ATOM 3937 C C . ALA B 1 149 ? 21.311 -20.431 7.971 1.00 18.88 149 ALA B C 1
ATOM 3938 O O . ALA B 1 149 ? 22.244 -19.840 8.480 1.00 20.17 149 ALA B O 1
ATOM 3940 N N . TRP B 1 150 ? 20.507 -21.278 8.620 1.00 17.59 150 TRP B N 1
ATOM 3941 C CA . TRP B 1 150 ? 20.612 -21.567 10.067 1.00 19.25 150 TRP B CA 1
ATOM 3942 C C . TRP B 1 150 ? 21.712 -22.572 10.374 1.00 21.10 150 TRP B C 1
ATOM 3943 O O . TRP B 1 150 ? 22.082 -22.666 11.577 1.00 24.67 150 TRP B O 1
ATOM 3954 N N . THR B 1 151 ? 22.151 -23.359 9.383 1.00 20.93 151 THR B N 1
ATOM 3955 C CA . THR B 1 151 ? 23.004 -24.547 9.643 1.00 21.92 151 THR B CA 1
ATOM 3956 C C . THR B 1 151 ? 24.277 -24.575 8.799 1.00 26.08 151 THR B C 1
ATOM 3957 O O . THR B 1 151 ? 25.139 -25.412 9.132 1.00 25.88 151 THR B O 1
ATOM 3961 N N . ARG B 1 152 ? 24.376 -23.822 7.693 1.00 25.24 152 ARG B N 1
ATOM 3962 C CA . ARG B 1 152 ? 25.498 -23.955 6.738 1.00 25.59 152 ARG B CA 1
ATOM 3963 C C . ARG B 1 152 ? 26.237 -22.627 6.608 1.00 25.48 152 ARG B C 1
ATOM 3964 O O . ARG B 1 152 ? 25.689 -21.592 7.008 1.00 24.04 152 ARG B O 1
ATOM 3972 N N . ASP B 1 153 ? 27.412 -22.653 5.976 1.00 23.49 153 ASP B N 1
ATOM 3973 C CA . ASP B 1 153 ? 28.242 -21.445 5.704 1.00 27.12 153 ASP B CA 1
ATOM 3974 C C . ASP B 1 153 ? 27.743 -20.731 4.450 1.00 24.31 153 ASP B C 1
ATOM 3975 O O . ASP B 1 153 ? 28.020 -19.551 4.313 1.00 21.08 153 ASP B O 1
ATOM 3980 N N . THR B 1 154 ? 27.085 -21.444 3.542 1.00 21.37 154 THR B N 1
ATOM 3981 C CA . THR B 1 154 ? 26.585 -20.857 2.289 1.00 24.49 154 THR B CA 1
ATOM 3982 C C . THR B 1 154 ? 25.241 -21.475 1.964 1.00 22.87 154 THR B C 1
ATOM 3983 O O . THR B 1 154 ? 24.986 -22.576 2.419 1.00 26.01 154 THR B O 1
ATOM 3987 N N . ILE B 1 155 ? 24.439 -20.730 1.228 1.00 23.17 155 ILE B N 1
ATOM 3988 C CA . ILE B 1 155 ? 23.164 -21.187 0.619 1.00 25.14 155 ILE B CA 1
ATOM 3989 C C . ILE B 1 155 ? 23.506 -21.691 -0.778 1.00 26.40 155 ILE B C 1
ATOM 3990 O O . ILE B 1 155 ? 24.033 -20.889 -1.580 1.00 24.56 155 ILE B O 1
ATOM 3995 N N . ASP B 1 156 ? 23.196 -22.957 -1.031 1.00 24.66 156 ASP B N 1
ATOM 3996 C CA . ASP B 1 156 ? 23.326 -23.629 -2.345 1.00 25.07 156 ASP B CA 1
ATOM 3997 C C . ASP B 1 156 ? 22.009 -24.336 -2.571 1.00 22.31 156 ASP B C 1
ATOM 3998 O O . ASP B 1 156 ? 21.735 -25.317 -1.882 1.00 22.10 156 ASP B O 1
ATOM 4003 N N . HIS B 1 157 ? 21.196 -23.768 -3.436 1.00 21.52 157 HIS B N 1
ATOM 4004 C CA . HIS B 1 157 ? 19.786 -24.175 -3.617 1.00 23.85 157 HIS B CA 1
ATOM 4005 C C . HIS B 1 157 ? 19.441 -24.047 -5.106 1.00 25.08 157 HIS B C 1
ATOM 4006 O O . HIS B 1 157 ? 19.458 -22.911 -5.597 1.00 20.68 157 HIS B O 1
ATOM 4013 N N . GLU B 1 158 ? 19.050 -25.140 -5.763 1.00 27.10 158 GLU B N 1
ATOM 4014 C CA . GLU B 1 158 ? 18.649 -25.106 -7.196 1.00 32.60 158 GLU B CA 1
ATOM 4015 C C . GLU B 1 158 ? 17.215 -25.590 -7.278 1.00 34.58 158 GLU B C 1
ATOM 4016 O O . GLU B 1 158 ? 17.006 -26.766 -7.146 1.00 36.19 158 GLU B O 1
ATOM 4022 N N . GLY B 1 159 ? 16.262 -24.678 -7.441 1.00 31.54 159 GLY B N 1
ATOM 4023 C CA . GLY B 1 159 ? 14.842 -25.049 -7.481 1.00 28.19 159 GLY B CA 1
ATOM 4024 C C . GLY B 1 159 ? 14.146 -24.430 -8.670 1.00 29.18 159 GLY B C 1
ATOM 4025 O O . GLY B 1 159 ? 14.794 -23.762 -9.487 1.00 30.38 159 GLY B O 1
ATOM 4026 N N . GLU B 1 160 ? 12.844 -24.616 -8.704 1.00 29.05 160 GLU B N 1
ATOM 4027 C CA . GLU B 1 160 ? 11.907 -24.058 -9.705 1.00 33.91 160 GLU B CA 1
ATOM 4028 C C . GLU B 1 160 ? 11.823 -22.532 -9.517 1.00 29.68 160 GLU B C 1
ATOM 4029 O O . GLU B 1 160 ? 11.848 -21.800 -10.515 1.00 26.45 160 GLU B O 1
ATOM 4035 N N . VAL B 1 161 ? 11.701 -22.038 -8.289 1.00 24.51 161 VAL B N 1
ATOM 4036 C CA . VAL B 1 161 ? 11.409 -20.589 -8.060 1.00 23.94 161 VAL B CA 1
ATOM 4037 C C . VAL B 1 161 ? 12.726 -19.844 -7.796 1.00 23.15 161 VAL B C 1
ATOM 4038 O O . VAL B 1 161 ? 12.889 -18.678 -8.188 1.00 21.91 161 VAL B O 1
ATOM 4042 N N . TYR B 1 162 ? 13.633 -20.453 -7.048 1.00 21.31 162 TYR B N 1
ATOM 4043 C CA . TYR B 1 162 ? 14.868 -19.791 -6.589 1.00 20.97 162 TYR B CA 1
ATOM 4044 C C . TYR B 1 162 ? 16.068 -20.641 -6.993 1.00 20.03 162 TYR B C 1
ATOM 4045 O O . TYR B 1 162 ? 16.028 -21.856 -6.915 1.00 22.51 162 TYR B O 1
ATOM 4054 N N . ASN B 1 163 ? 17.162 -19.972 -7.261 1.00 21.45 163 ASN B N 1
ATOM 4055 C CA . ASN B 1 163 ? 18.463 -20.590 -7.581 1.00 22.37 163 ASN B CA 1
ATOM 4056 C C . ASN B 1 163 ? 19.559 -19.730 -6.970 1.00 22.01 163 ASN B C 1
ATOM 4057 O O . ASN B 1 163 ? 19.689 -18.573 -7.412 1.00 20.66 163 ASN B O 1
ATOM 4062 N N . PHE B 1 164 ? 20.244 -20.223 -5.933 1.00 21.36 164 PHE B N 1
ATOM 4063 C CA . PHE B 1 164 ? 21.316 -19.502 -5.216 1.00 21.10 164 PHE B CA 1
ATOM 4064 C C . PHE B 1 164 ? 22.534 -20.418 -5.240 1.00 22.03 164 PHE B C 1
ATOM 4065 O O . PHE B 1 164 ? 22.390 -21.632 -5.003 1.00 21.99 164 PHE B O 1
ATOM 4073 N N . LYS B 1 165 ? 23.700 -19.847 -5.485 1.00 20.78 165 LYS B N 1
ATOM 4074 C CA . LYS B 1 165 ? 24.976 -20.586 -5.428 1.00 22.59 165 LYS B CA 1
ATOM 4075 C C . LYS B 1 165 ? 25.942 -19.798 -4.566 1.00 23.60 165 LYS B C 1
ATOM 4076 O O . LYS B 1 165 ? 26.201 -18.625 -4.899 1.00 22.47 165 LYS B O 1
ATOM 4082 N N . GLY B 1 166 ? 26.459 -20.441 -3.525 1.00 20.10 166 GLY B N 1
ATOM 4083 C CA . GLY B 1 166 ? 27.607 -19.918 -2.771 1.00 22.54 166 GLY B CA 1
ATOM 4084 C C . GLY B 1 166 ? 27.277 -18.615 -2.074 1.00 22.18 166 GLY B C 1
ATOM 4085 O O . GLY B 1 166 ? 28.183 -17.841 -1.830 1.00 22.24 166 GLY B O 1
ATOM 4086 N N . VAL B 1 167 ? 26.017 -18.363 -1.737 1.00 21.05 167 VAL B N 1
ATOM 4087 C CA . VAL B 1 167 ? 25.658 -17.121 -1.015 1.00 22.10 167 VAL B CA 1
ATOM 4088 C C . VAL B 1 167 ? 26.034 -17.291 0.462 1.00 19.05 167 VAL B C 1
ATOM 4089 O O . VAL B 1 167 ? 25.473 -18.184 1.128 1.00 19.46 167 VAL B O 1
ATOM 4093 N N . THR B 1 168 ? 26.895 -16.423 0.982 1.00 19.34 168 THR B N 1
ATOM 4094 C CA . THR B 1 168 ? 27.323 -16.460 2.399 1.00 21.36 168 THR B CA 1
ATOM 4095 C C . THR B 1 168 ? 26.066 -16.404 3.281 1.00 20.30 168 THR B C 1
ATOM 4096 O O . THR B 1 168 ? 25.123 -15.655 2.935 1.00 19.07 168 THR B O 1
ATOM 4100 N N . THR B 1 169 ? 26.076 -17.166 4.371 1.00 20.44 169 THR B N 1
ATOM 4101 C CA . THR B 1 169 ? 25.016 -17.129 5.397 1.00 20.71 169 THR B CA 1
ATOM 4102 C C . THR B 1 169 ? 25.359 -16.135 6.517 1.00 21.79 169 THR B C 1
ATOM 4103 O O . THR B 1 169 ? 24.511 -15.958 7.421 1.00 19.89 169 THR B O 1
ATOM 4107 N N . GLU B 1 170 ? 26.536 -15.515 6.473 1.00 21.62 170 GLU B N 1
ATOM 4108 C CA . GLU B 1 170 ? 27.013 -14.656 7.576 1.00 23.50 170 GLU B CA 1
ATOM 4109 C C . GLU B 1 170 ? 25.943 -13.620 7.921 1.00 20.94 170 GLU B C 1
ATOM 4110 O O . GLU B 1 170 ? 25.645 -13.457 9.102 1.00 20.76 170 GLU B O 1
ATOM 4116 N N . PRO B 1 171 ? 25.312 -12.910 6.964 1.00 18.03 171 PRO B N 1
ATOM 4117 C CA . PRO B 1 171 ? 24.318 -11.901 7.329 1.00 18.69 171 PRO B CA 1
ATOM 4118 C C . PRO B 1 171 ? 22.960 -12.477 7.779 1.00 18.49 171 PRO B C 1
ATOM 4119 O O . PRO B 1 171 ? 22.078 -11.679 8.065 1.00 23.09 171 PRO B O 1
ATOM 4123 N N . ALA B 1 172 ? 22.785 -13.798 7.766 1.00 18.33 172 ALA B N 1
ATOM 4124 C CA . ALA B 1 172 ? 21.523 -14.478 8.083 1.00 20.97 172 ALA B CA 1
ATOM 4125 C C . ALA B 1 172 ? 21.708 -15.474 9.235 1.00 21.50 172 ALA B C 1
ATOM 4126 O O . ALA B 1 172 ? 20.855 -16.326 9.367 1.00 21.51 172 ALA B O 1
ATOM 4128 N N . ARG B 1 173 ? 22.761 -15.378 10.050 1.00 19.94 173 ARG B N 1
ATOM 4129 C CA . ARG B 1 173 ? 22.996 -16.345 11.150 1.00 21.69 173 ARG B CA 1
ATOM 4130 C C . ARG B 1 173 ? 22.124 -15.981 12.328 1.00 21.11 173 ARG B C 1
ATOM 4131 O O . ARG B 1 173 ? 22.192 -14.861 12.824 1.00 20.27 173 ARG B O 1
ATOM 4139 N N . PRO B 1 174 ? 21.221 -16.891 12.745 1.00 20.37 174 PRO B N 1
ATOM 4140 C CA . PRO B 1 174 ? 20.278 -16.561 13.788 1.00 20.82 174 PRO B CA 1
ATOM 4141 C C . PRO B 1 174 ? 20.946 -16.657 15.161 1.00 20.81 174 PRO B C 1
ATOM 4142 O O . PRO B 1 174 ? 22.060 -17.098 15.312 1.00 19.32 174 PRO B O 1
ATOM 4146 N N . TYR B 1 175 ? 20.217 -16.191 16.147 1.00 19.86 175 TYR B N 1
ATOM 4147 C CA . TYR B 1 175 ? 20.657 -16.258 17.561 1.00 20.05 175 TYR B CA 1
ATOM 4148 C C . TYR B 1 175 ? 20.531 -17.692 18.039 1.00 18.59 175 TYR B C 1
ATOM 4149 O O . TYR B 1 175 ? 21.441 -18.234 18.699 1.00 19.41 175 TYR B O 1
ATOM 4158 N N . GLN B 1 176 ? 19.429 -18.326 17.654 1.00 18.00 176 GLN B N 1
ATOM 4159 C CA . GLN B 1 176 ? 19.148 -19.726 18.055 1.00 19.02 176 GLN B CA 1
ATOM 4160 C C . GLN B 1 176 ? 20.129 -20.669 17.376 1.00 21.42 176 GLN B C 1
ATOM 4161 O O . GLN B 1 176 ? 20.442 -20.461 16.207 1.00 20.73 176 GLN B O 1
ATOM 4167 N N . GLN B 1 177 ? 20.542 -21.714 18.092 1.00 19.97 177 GLN B N 1
ATOM 4168 C CA . GLN B 1 177 ? 21.552 -22.686 17.620 1.00 22.68 177 GLN B CA 1
ATOM 4169 C C . GLN B 1 177 ? 20.892 -24.046 17.453 1.00 22.43 177 GLN B C 1
ATOM 4170 O O . GLN B 1 177 ? 19.643 -24.125 17.581 1.00 21.36 177 GLN B O 1
ATOM 4176 N N . ASN B 1 178 ? 21.693 -25.083 17.208 1.00 18.65 178 ASN B N 1
ATOM 4177 C CA . ASN B 1 178 ? 21.219 -26.495 17.153 1.00 22.01 178 ASN B CA 1
ATOM 4178 C C . ASN B 1 178 ? 20.049 -26.616 16.180 1.00 19.58 178 ASN B C 1
ATOM 4179 O O . ASN B 1 178 ? 19.112 -27.351 16.475 1.00 20.78 178 ASN B O 1
ATOM 4184 N N . GLY B 1 179 ? 20.091 -25.889 15.062 1.00 22.67 179 GLY B N 1
ATOM 4185 C CA . GLY B 1 179 ? 19.090 -25.997 13.981 1.00 20.69 179 GLY B CA 1
ATOM 4186 C C . GLY B 1 179 ? 18.405 -24.669 13.720 1.00 23.71 179 GLY B C 1
ATOM 4187 O O . GLY B 1 179 ? 17.863 -24.503 12.633 1.00 21.56 179 GLY B O 1
ATOM 4188 N N . GLY B 1 180 ? 18.377 -23.780 14.714 1.00 21.62 180 GLY B N 1
ATOM 4189 C CA . GLY B 1 180 ? 17.764 -22.459 14.541 1.00 21.14 180 GLY B CA 1
ATOM 4190 C C . GLY B 1 180 ? 16.357 -22.396 15.123 1.00 19.46 180 GLY B C 1
ATOM 4191 O O . GLY B 1 180 ? 15.992 -23.204 15.976 1.00 18.39 180 GLY B O 1
ATOM 4192 N N . PRO B 1 181 ? 15.586 -21.336 14.782 1.00 19.41 181 PRO B N 1
ATOM 4193 C CA . PRO B 1 181 ? 14.236 -21.170 15.299 1.00 19.64 181 PRO B CA 1
ATOM 4194 C C . PRO B 1 181 ? 13.315 -22.329 14.911 1.00 19.81 181 PRO B C 1
ATOM 4195 O O . PRO B 1 181 ? 13.500 -22.960 13.863 1.00 20.96 181 PRO B O 1
ATOM 4199 N N . LEU B 1 182 ? 12.355 -22.612 15.774 1.00 19.45 182 LEU B N 1
ATOM 4200 C CA . LEU B 1 182 ? 11.316 -23.644 15.558 1.00 18.04 182 LEU B CA 1
ATOM 4201 C C . LEU B 1 182 ? 10.254 -23.142 14.588 1.00 18.79 182 LEU B C 1
ATOM 4202 O O . LEU B 1 182 ? 9.877 -21.964 14.655 1.00 17.54 182 LEU B O 1
ATOM 4207 N N . LEU B 1 183 ? 9.792 -24.041 13.730 1.00 18.68 183 LEU B N 1
ATOM 4208 C CA . LEU B 1 183 ? 8.658 -23.806 12.813 1.00 18.14 183 LEU B CA 1
ATOM 4209 C C . LEU B 1 183 ? 7.394 -24.476 13.336 1.00 18.65 183 LEU B C 1
ATOM 4210 O O . LEU B 1 183 ? 7.403 -25.708 13.536 1.00 18.39 183 LEU B O 1
ATOM 4215 N N . TYR B 1 184 ? 6.335 -23.693 13.543 1.00 18.38 184 TYR B N 1
ATOM 4216 C CA . TYR B 1 184 ? 4.997 -24.188 13.943 1.00 19.04 184 TYR B CA 1
ATOM 4217 C C . TYR B 1 184 ? 4.050 -23.914 12.786 1.00 20.19 184 TYR B C 1
ATOM 4218 O O . TYR B 1 184 ? 3.853 -22.752 12.429 1.00 20.01 184 TYR B O 1
ATOM 4227 N N . PHE B 1 185 ? 3.501 -24.935 12.161 1.00 19.20 185 PHE B N 1
ATOM 4228 C CA . PHE B 1 185 ? 2.455 -24.706 11.1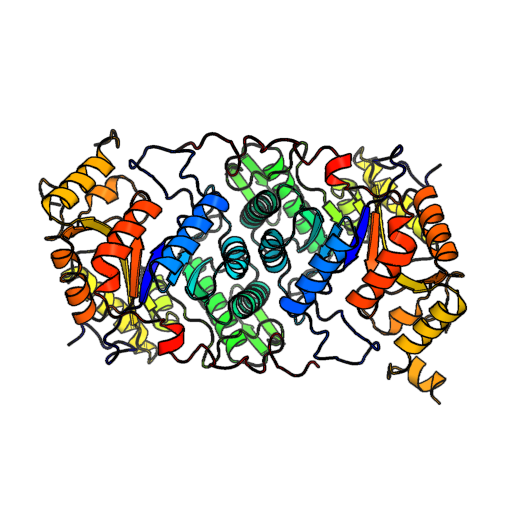41 1.00 19.66 185 PHE B CA 1
ATOM 4229 C C . PHE B 1 185 ? 1.611 -25.955 10.937 1.00 18.80 185 PHE B C 1
ATOM 4230 O O . PHE B 1 185 ? 1.947 -27.026 11.421 1.00 18.31 185 PHE B O 1
ATOM 4238 N N . GLY B 1 186 ? 0.504 -25.787 10.229 1.00 20.31 186 GLY B N 1
ATOM 4239 C CA . GLY B 1 186 ? -0.422 -26.894 9.996 1.00 21.44 186 GLY B CA 1
ATOM 4240 C C . GLY B 1 186 ? -0.860 -26.963 8.552 1.00 23.54 186 GLY B C 1
ATOM 4241 O O . GLY B 1 186 ? -0.114 -26.527 7.671 1.00 20.62 186 GLY B O 1
ATOM 4242 N N . GLY B 1 187 ? -2.092 -27.430 8.364 1.00 25.54 187 GLY B N 1
ATOM 4243 C CA . GLY B 1 187 ? -2.696 -27.631 7.044 1.00 27.48 187 GLY B CA 1
ATOM 4244 C C . GLY B 1 187 ? -3.045 -29.089 6.881 1.00 24.53 187 GLY B C 1
ATOM 4245 O O . GLY B 1 187 ? -2.524 -29.968 7.609 1.00 21.11 187 GLY B O 1
ATOM 4246 N N . TYR B 1 188 ? -3.992 -29.334 5.996 1.00 22.53 188 TYR B N 1
ATOM 4247 C CA . TYR B 1 188 ? -4.741 -30.609 5.984 1.00 22.39 188 TYR B CA 1
ATOM 4248 C C . TYR B 1 188 ? -4.645 -31.239 4.606 1.00 22.28 188 TYR B C 1
ATOM 4249 O O . TYR B 1 188 ? -4.823 -32.411 4.565 1.00 20.93 188 TYR B O 1
ATOM 4258 N N . SER B 1 189 ? -4.388 -30.467 3.562 1.00 21.34 189 SER B N 1
ATOM 4259 C CA . SER B 1 189 ? -4.273 -31.011 2.181 1.00 22.60 189 SER B CA 1
ATOM 4260 C C . SER B 1 189 ? -3.074 -31.944 2.091 1.00 23.56 189 SER B C 1
ATOM 4261 O O . SER B 1 189 ? -2.139 -31.844 2.873 1.00 25.15 189 SER B O 1
ATOM 4264 N N . PRO B 1 190 ? -3.045 -32.881 1.131 1.00 23.13 190 PRO B N 1
ATOM 4265 C CA . PRO B 1 190 ? -1.879 -33.739 0.952 1.00 24.87 190 PRO B CA 1
ATOM 4266 C C . PRO B 1 190 ? -0.563 -32.934 0.838 1.00 21.06 190 PRO B C 1
ATOM 4267 O O . PRO B 1 190 ? 0.428 -33.345 1.426 1.00 23.05 190 PRO B O 1
ATOM 4271 N N . ASP B 1 191 ? -0.559 -31.835 0.108 1.00 23.13 191 ASP B N 1
ATOM 4272 C CA . ASP B 1 191 ? 0.655 -30.999 -0.077 1.00 22.59 191 ASP B CA 1
ATOM 4273 C C . ASP B 1 191 ? 1.027 -30.365 1.275 1.00 22.11 191 ASP B C 1
ATOM 4274 O O . ASP B 1 191 ? 2.207 -30.329 1.577 1.00 22.72 191 ASP B O 1
ATOM 4279 N N . ALA B 1 192 ? 0.074 -29.868 2.066 1.00 22.98 192 ALA B N 1
ATOM 4280 C CA . ALA B 1 192 ? 0.389 -29.299 3.405 1.00 23.36 192 ALA B CA 1
ATOM 4281 C C . ALA B 1 192 ? 0.937 -30.395 4.318 1.00 24.39 192 ALA B C 1
ATOM 4282 O O . ALA B 1 192 ? 1.893 -30.115 5.073 1.00 20.75 192 ALA B O 1
ATOM 4284 N N . LEU B 1 193 ? 0.344 -31.599 4.283 1.00 22.00 193 LEU B N 1
ATOM 4285 C CA . LEU B 1 193 ? 0.807 -32.698 5.160 1.00 22.91 193 LEU B CA 1
ATOM 4286 C C . LEU B 1 193 ? 2.260 -33.026 4.820 1.00 21.39 193 LEU B C 1
ATOM 4287 O O . LEU B 1 193 ? 3.029 -33.308 5.751 1.00 22.26 193 LEU B O 1
ATOM 4292 N N . GLU B 1 194 ? 2.622 -32.985 3.535 1.00 19.86 194 GLU B N 1
ATOM 4293 C CA . GLU B 1 194 ? 3.984 -33.345 3.082 1.00 22.17 194 GLU B CA 1
ATOM 4294 C C . GLU B 1 194 ? 4.954 -32.254 3.561 1.00 20.96 194 GLU B C 1
ATOM 4295 O O . GLU B 1 194 ? 6.028 -32.606 4.071 1.00 22.39 194 GLU B O 1
ATOM 4301 N N . LEU B 1 195 ? 4.569 -30.985 3.433 1.00 18.89 195 LEU B N 1
ATOM 4302 C CA . LEU B 1 195 ? 5.411 -29.870 3.906 1.00 19.69 195 LEU B CA 1
ATOM 4303 C C . LEU B 1 195 ? 5.549 -29.963 5.436 1.00 19.14 195 LEU B C 1
ATOM 4304 O O . LEU B 1 195 ? 6.679 -29.829 5.952 1.00 19.54 195 LEU B O 1
ATOM 4309 N N . CYS B 1 196 ? 4.469 -30.262 6.151 1.00 20.84 196 CYS B N 1
ATOM 4310 C CA . CYS B 1 196 ? 4.531 -30.389 7.629 1.00 19.91 196 CYS B CA 1
ATOM 4311 C C . CYS B 1 196 ? 5.421 -31.580 7.992 1.00 19.55 196 CYS B C 1
ATOM 4312 O O . CYS B 1 196 ? 6.304 -31.391 8.824 1.00 19.40 196 CYS B O 1
ATOM 4315 N N . GLY B 1 197 ? 5.220 -32.750 7.376 1.00 19.99 197 GLY B N 1
ATOM 4316 C CA . GLY B 1 197 ? 6.012 -33.952 7.709 1.00 22.54 197 GLY B CA 1
ATOM 4317 C C . GLY B 1 197 ? 7.501 -33.755 7.447 1.00 23.68 197 GLY B C 1
ATOM 4318 O O . GLY B 1 197 ? 8.314 -34.202 8.252 1.00 23.65 197 GLY B O 1
ATOM 4319 N N . ALA B 1 198 ? 7.842 -33.042 6.373 1.00 24.23 198 ALA B N 1
ATOM 4320 C CA . ALA B 1 198 ? 9.236 -32.809 5.948 1.00 23.44 198 ALA B CA 1
ATOM 4321 C C . ALA B 1 198 ? 9.871 -31.701 6.805 1.00 24.15 198 ALA B C 1
ATOM 4322 O O . ALA B 1 198 ? 11.049 -31.816 7.059 1.00 19.77 198 ALA B O 1
ATOM 4324 N N . GLN B 1 199 ? 9.123 -30.673 7.236 1.00 19.78 199 GLN B N 1
ATOM 4325 C CA . GLN B 1 199 ? 9.737 -29.397 7.680 1.00 19.37 199 GLN B CA 1
ATOM 4326 C C . GLN B 1 199 ? 9.184 -28.843 8.987 1.00 20.65 199 GLN B C 1
ATOM 4327 O O . GLN B 1 199 ? 9.881 -28.022 9.571 1.00 21.25 199 GLN B O 1
ATOM 4333 N N . CYS B 1 200 ? 7.983 -29.184 9.435 1.00 21.36 200 CYS B N 1
ATOM 4334 C CA . CYS B 1 200 ? 7.478 -28.488 10.649 1.00 20.94 200 CYS B CA 1
ATOM 4335 C C . CYS B 1 200 ? 8.154 -29.117 11.873 1.00 18.59 200 CYS B C 1
ATOM 4336 O O . CYS B 1 200 ? 8.568 -30.257 11.830 1.00 17.69 200 CYS B O 1
ATOM 4339 N N . ASP B 1 201 ? 8.274 -28.336 12.930 1.00 18.33 201 ASP B N 1
ATOM 4340 C CA . ASP B 1 201 ? 8.688 -28.847 14.262 1.00 18.62 201 ASP B CA 1
ATOM 4341 C C . ASP B 1 201 ? 7.412 -29.109 15.057 1.00 18.96 201 ASP B C 1
ATOM 4342 O O . ASP B 1 201 ? 7.303 -30.158 15.674 1.00 20.84 201 ASP B O 1
ATOM 4347 N N . VAL B 1 202 ? 6.509 -28.144 15.057 1.00 17.75 202 VAL B N 1
ATOM 4348 C CA . VAL B 1 202 ? 5.197 -28.260 15.723 1.00 18.68 202 VAL B CA 1
ATOM 4349 C C . VAL B 1 202 ? 4.134 -28.215 14.625 1.00 17.40 202 VAL B C 1
ATOM 4350 O O . VAL B 1 202 ? 4.088 -27.222 13.872 1.00 19.79 202 VAL B O 1
ATOM 4354 N N . TYR B 1 203 ? 3.283 -29.223 14.615 1.00 16.32 203 TYR B N 1
ATOM 4355 C CA . TYR B 1 203 ? 2.104 -29.334 13.734 1.00 18.02 203 TYR B CA 1
ATOM 4356 C C . TYR B 1 203 ? 0.914 -28.712 14.452 1.00 18.87 203 TYR B C 1
ATOM 4357 O O . TYR B 1 203 ? 0.469 -29.235 15.469 1.00 19.29 203 TYR B O 1
ATOM 4366 N N . LEU B 1 204 ? 0.416 -27.617 13.906 1.00 19.12 204 LEU B N 1
ATOM 4367 C CA . LEU B 1 204 ? -0.736 -26.872 14.469 1.00 22.10 204 LEU B CA 1
ATOM 4368 C C . LEU B 1 204 ? -2.037 -27.417 13.905 1.00 24.00 204 LEU B C 1
ATOM 4369 O O . LEU B 1 204 ? -2.198 -27.525 12.643 1.00 25.51 204 LEU B O 1
ATOM 4374 N N . MET B 1 205 ? -2.925 -27.785 14.812 1.00 20.87 205 MET B N 1
ATOM 4375 C CA . MET B 1 205 ? -4.247 -28.365 14.463 1.00 20.80 205 MET B CA 1
ATOM 4376 C C . MET B 1 205 ? -5.333 -27.410 14.920 1.00 20.54 205 MET B C 1
ATOM 4377 O O . MET B 1 205 ? -5.288 -26.905 16.040 1.00 18.90 205 MET B O 1
ATOM 4382 N N . TRP B 1 206 ? -6.268 -27.155 14.022 1.00 21.88 206 TRP B N 1
ATOM 4383 C CA . TRP B 1 206 ? -7.474 -26.361 14.305 1.00 22.81 206 TRP B CA 1
ATOM 4384 C C . TRP B 1 206 ? -8.464 -27.285 15.002 1.00 23.02 206 TRP B C 1
ATOM 4385 O O . TRP B 1 206 ? -8.309 -28.515 15.026 1.00 24.26 206 TRP B O 1
ATOM 4396 N N . PRO B 1 207 ? -9.469 -26.722 15.693 1.00 22.73 207 PRO B N 1
ATOM 4397 C CA . PRO B 1 207 ? -10.253 -27.505 16.646 1.00 23.15 207 PRO B CA 1
ATOM 4398 C C . PRO B 1 207 ? -11.277 -28.427 15.967 1.00 23.86 207 PRO B C 1
ATOM 4399 O O . PRO B 1 207 ? -11.961 -27.999 15.024 1.00 24.05 207 PRO B O 1
ATOM 4403 N N . GLU B 1 208 ? -11.255 -29.697 16.341 1.00 19.98 208 GLU B N 1
ATOM 4404 C CA . GLU B 1 208 ? -12.154 -30.750 15.810 1.00 21.44 208 GLU B CA 1
ATOM 4405 C C . GLU B 1 208 ? -12.407 -31.705 16.965 1.00 23.75 208 GLU B C 1
ATOM 4406 O O . GLU B 1 208 ? -11.645 -31.687 17.938 1.00 20.20 208 GLU B O 1
ATOM 4412 N N . PRO B 1 209 ? -13.459 -32.559 16.932 1.00 23.85 209 PRO B N 1
ATOM 4413 C CA . PRO B 1 209 ? -13.631 -33.559 17.996 1.00 23.31 209 PRO B CA 1
ATOM 4414 C C . PRO B 1 209 ? -12.335 -34.391 18.114 1.00 23.39 209 PRO B C 1
ATOM 4415 O O . PRO B 1 209 ? -11.622 -34.552 17.101 1.00 21.58 209 PRO B O 1
ATOM 4419 N N . LYS B 1 210 ? -12.074 -34.956 19.293 1.00 23.28 210 LYS B N 1
ATOM 4420 C CA . LYS B 1 210 ? -10.804 -35.667 19.589 1.00 23.07 210 LYS B CA 1
ATOM 4421 C C . LYS B 1 210 ? -10.587 -36.849 18.645 1.00 22.27 210 LYS B C 1
ATOM 4422 O O . LYS B 1 210 ? -9.425 -37.076 18.302 1.00 21.27 210 LYS B O 1
ATOM 4428 N N . GLU B 1 211 ? -11.637 -37.578 18.253 1.00 22.48 211 GLU B N 1
ATOM 4429 C CA . GLU B 1 211 ? -11.517 -38.748 17.344 1.00 23.15 211 GLU B CA 1
ATOM 4430 C C . GLU B 1 211 ? -10.873 -38.283 16.022 1.00 21.51 211 GLU B C 1
ATOM 4431 O O . GLU B 1 211 ? -10.088 -39.043 15.400 1.00 21.79 211 GLU B O 1
ATOM 4433 N N . GLN B 1 212 ? -11.239 -37.090 15.583 1.00 20.26 212 GLN B N 1
ATOM 4434 C CA . GLN B 1 212 ? -10.811 -36.554 14.286 1.00 20.96 212 GLN B CA 1
ATOM 4435 C C . GLN B 1 212 ? -9.402 -36.006 14.471 1.00 20.58 212 GLN B C 1
ATOM 4436 O O . GLN B 1 212 ? -8.542 -36.249 13.608 1.00 21.66 212 GLN B O 1
ATOM 4442 N N . ILE B 1 213 ? -9.143 -35.322 15.588 1.00 21.54 213 ILE B N 1
ATOM 4443 C CA . ILE B 1 213 ? -7.760 -34.858 15.896 1.00 21.70 213 ILE B CA 1
ATOM 4444 C C . ILE B 1 213 ? -6.816 -36.065 15.831 1.00 20.90 213 ILE B C 1
ATOM 4445 O O . ILE B 1 213 ? -5.757 -35.928 15.242 1.00 19.91 213 ILE B O 1
ATOM 4450 N N . ALA B 1 214 ? -7.184 -37.208 16.418 1.00 19.70 214 ALA B N 1
ATOM 4451 C CA . ALA B 1 214 ? -6.345 -38.417 16.409 1.00 19.97 214 ALA B CA 1
ATOM 4452 C C . ALA B 1 214 ? -6.002 -38.794 14.961 1.00 19.90 214 ALA B C 1
ATOM 4453 O O . ALA B 1 214 ? -4.784 -39.007 14.668 1.00 20.39 214 ALA B O 1
ATOM 4455 N N . GLU B 1 215 ? -6.988 -38.817 14.065 1.00 19.52 215 GLU B N 1
ATOM 4456 C CA . GLU B 1 215 ? -6.720 -39.109 12.626 1.00 19.71 215 GLU B CA 1
ATOM 4457 C C . GLU B 1 215 ? -5.825 -38.017 12.016 1.00 19.98 215 GLU B C 1
ATOM 4458 O O . GLU B 1 215 ? -4.972 -38.362 11.166 1.00 20.43 215 GLU B O 1
ATOM 4464 N N . ARG B 1 216 ? -6.019 -36.751 12.364 1.00 19.10 216 ARG B N 1
ATOM 4465 C CA . ARG B 1 216 ? -5.125 -35.676 11.850 1.00 21.28 216 ARG B CA 1
ATOM 4466 C C . ARG B 1 216 ? -3.666 -35.981 12.213 1.00 20.09 216 ARG B C 1
ATOM 4467 O O . ARG B 1 216 ? -2.796 -35.825 11.357 1.00 20.15 216 ARG B O 1
ATOM 4475 N N . MET B 1 217 ? -3.417 -36.329 13.465 1.00 20.35 217 MET B N 1
ATOM 4476 C CA . MET B 1 217 ? -2.071 -36.655 13.973 1.00 20.72 217 MET B CA 1
ATOM 4477 C C . MET B 1 217 ? -1.494 -37.869 13.229 1.00 22.33 217 MET B C 1
ATOM 4478 O O . MET B 1 217 ? -0.357 -37.811 12.788 1.00 19.83 217 MET B O 1
ATOM 4483 N N . LYS B 1 218 ? -2.253 -38.932 13.046 1.00 20.72 218 LYS B N 1
ATOM 4484 C CA . LYS B 1 218 ? -1.726 -40.122 12.328 1.00 24.05 218 LYS B CA 1
ATOM 4485 C C . LYS B 1 218 ? -1.426 -39.744 10.870 1.00 20.33 218 LYS B C 1
ATOM 4486 O O . LYS B 1 218 ? -0.404 -40.192 10.352 1.00 22.14 218 LYS B O 1
ATOM 4492 N N . ALA B 1 219 ? -2.260 -38.940 10.241 1.00 19.45 219 ALA B N 1
ATOM 4493 C CA . ALA B 1 219 ? -2.092 -38.555 8.810 1.00 21.75 219 ALA B CA 1
ATOM 4494 C C . ALA B 1 219 ? -0.783 -37.781 8.631 1.00 23.86 219 ALA B C 1
ATOM 4495 O O . ALA B 1 219 ? -0.012 -38.115 7.717 1.00 21.66 219 ALA B O 1
ATOM 4497 N N . VAL B 1 220 ? -0.511 -36.788 9.485 1.00 21.96 220 VAL B N 1
ATOM 4498 C CA . VAL B 1 220 ? 0.735 -35.998 9.337 1.00 20.74 220 VAL B CA 1
ATOM 4499 C C . VAL B 1 220 ? 1.933 -36.834 9.809 1.00 23.13 220 VAL B C 1
ATOM 4500 O O . VAL B 1 220 ? 3.023 -36.734 9.168 1.00 22.13 220 VAL B O 1
ATOM 4504 N N . HIS B 1 221 ? 1.786 -37.624 10.871 1.00 21.66 221 HIS B N 1
ATOM 4505 C CA . HIS B 1 221 ? 2.897 -38.483 11.376 1.00 23.63 221 HIS B CA 1
ATOM 4506 C C . HIS B 1 221 ? 3.351 -39.454 10.275 1.00 22.66 221 HIS B C 1
ATOM 4507 O O . HIS B 1 221 ? 4.549 -39.707 10.180 1.00 23.02 221 HIS B O 1
ATOM 4514 N N . ALA B 1 222 ? 2.448 -39.971 9.455 1.00 22.91 222 ALA B N 1
ATOM 4515 C CA . ALA B 1 222 ? 2.844 -40.884 8.348 1.00 26.13 222 ALA B CA 1
ATOM 4516 C C . ALA B 1 222 ? 3.811 -40.127 7.422 1.00 26.23 222 ALA B C 1
ATOM 4517 O O . ALA B 1 222 ? 4.830 -40.716 7.027 1.00 24.96 222 ALA B O 1
ATOM 4519 N N . ARG B 1 223 ? 3.616 -38.822 7.189 1.00 25.42 223 ARG B N 1
ATOM 4520 C CA . ARG B 1 223 ? 4.545 -38.034 6.328 1.00 24.33 223 ARG B CA 1
ATOM 4521 C C . ARG B 1 223 ? 5.863 -37.755 7.076 1.00 24.66 223 ARG B C 1
ATOM 4522 O O . ARG B 1 223 ? 6.953 -37.867 6.435 1.00 24.82 223 ARG B O 1
ATOM 4530 N N . ALA B 1 224 ? 5.808 -37.432 8.382 1.00 21.59 224 ALA B N 1
ATOM 4531 C CA . ALA B 1 224 ? 7.007 -37.193 9.197 1.00 22.73 224 ALA B CA 1
ATOM 4532 C C . ALA B 1 224 ? 7.856 -38.493 9.212 1.00 24.87 224 ALA B C 1
ATOM 4533 O O . ALA B 1 224 ? 9.115 -38.455 9.000 1.00 22.79 224 ALA B O 1
ATOM 4535 N N . GLU B 1 225 ? 7.205 -39.633 9.406 1.00 24.14 225 GLU B N 1
ATOM 4536 C CA . GLU B 1 225 ? 7.925 -40.932 9.527 1.00 31.33 225 GLU B CA 1
ATOM 4537 C C . GLU B 1 225 ? 8.656 -41.243 8.213 1.00 29.00 225 GLU B C 1
ATOM 4538 O O . GLU B 1 225 ? 9.779 -41.752 8.286 1.00 28.15 225 GLU B O 1
ATOM 4544 N N . ALA B 1 226 ? 8.071 -40.905 7.068 1.00 26.97 226 ALA B N 1
ATOM 4545 C CA . ALA B 1 226 ? 8.686 -41.114 5.742 1.00 28.23 226 ALA B CA 1
ATOM 4546 C C . ALA B 1 226 ? 9.983 -40.289 5.616 1.00 31.03 226 ALA B C 1
ATOM 4547 O O . ALA B 1 226 ? 10.823 -40.655 4.785 1.00 30.00 226 ALA B O 1
ATOM 4549 N N . HIS B 1 227 ? 10.135 -39.200 6.378 1.00 28.05 227 HIS B N 1
ATOM 4550 C CA . HIS B 1 227 ? 11.324 -38.306 6.350 1.00 28.02 227 HIS B CA 1
ATOM 4551 C C . HIS B 1 227 ? 12.228 -38.622 7.539 1.00 26.95 227 HIS B C 1
ATOM 4552 O O . HIS B 1 227 ? 13.106 -37.833 7.803 1.00 27.23 227 HIS B O 1
ATOM 4559 N N . GLY B 1 228 ? 11.977 -39.708 8.257 1.00 27.64 228 GLY B N 1
ATOM 4560 C CA . GLY B 1 228 ? 12.754 -40.093 9.440 1.00 26.28 228 GLY B CA 1
ATOM 4561 C C . GLY B 1 228 ? 12.610 -39.096 10.576 1.00 30.06 228 GLY B C 1
ATOM 4562 O O . GLY B 1 228 ? 13.560 -38.958 11.357 1.00 27.35 228 GLY B O 1
ATOM 4563 N N . ARG B 1 229 ? 11.445 -38.439 10.709 1.00 28.33 229 ARG B N 1
ATOM 4564 C CA . ARG B 1 229 ? 11.252 -37.333 11.672 1.00 28.67 229 ARG B CA 1
ATOM 4565 C C . ARG B 1 229 ? 10.083 -37.688 12.585 1.00 23.37 229 ARG B C 1
ATOM 4566 O O . ARG B 1 229 ? 9.201 -38.484 12.173 1.00 23.50 229 ARG B O 1
ATOM 4574 N N . THR B 1 230 ? 10.022 -37.053 13.746 1.00 22.86 230 THR B N 1
ATOM 4575 C CA . THR B 1 230 ? 8.775 -36.960 14.557 1.00 22.76 230 THR B CA 1
ATOM 4576 C C . THR B 1 230 ? 8.398 -35.492 14.672 1.00 20.39 230 THR B C 1
ATOM 4577 O O . THR B 1 230 ? 9.278 -34.634 14.530 1.00 21.32 230 THR B O 1
ATOM 4581 N N . LEU B 1 231 ? 7.150 -35.219 15.013 1.00 21.16 231 LEU B N 1
ATOM 4582 C CA . LEU B 1 231 ? 6.692 -33.843 15.276 1.00 18.28 231 LEU B CA 1
ATOM 4583 C C . LEU B 1 231 ? 6.296 -33.719 16.753 1.00 19.09 231 LEU B C 1
ATOM 4584 O O . LEU B 1 231 ? 5.990 -34.743 17.410 1.00 20.22 231 LEU B O 1
ATOM 4589 N N . ASP B 1 232 ? 6.175 -32.483 17.211 1.00 20.18 232 ASP B N 1
ATOM 4590 C CA . ASP B 1 232 ? 5.299 -32.137 18.355 1.00 22.20 232 ASP B CA 1
ATOM 4591 C C . ASP B 1 232 ? 4.017 -31.574 17.729 1.00 20.84 232 ASP B C 1
ATOM 4592 O O . ASP B 1 232 ? 3.993 -31.319 16.497 1.00 19.10 232 ASP B O 1
ATOM 4597 N N . TYR B 1 233 ? 2.992 -31.400 18.556 1.00 20.37 233 TYR B N 1
ATOM 4598 C CA . TYR B 1 233 ? 1.600 -31.125 18.154 1.00 19.18 233 TYR B CA 1
ATOM 4599 C C . TYR B 1 233 ? 1.079 -29.931 18.949 1.00 19.35 233 TYR B C 1
ATOM 4600 O O . TYR B 1 233 ? 1.323 -29.818 20.174 1.00 18.22 233 TYR B O 1
ATOM 4609 N N . GLY B 1 234 ? 0.400 -29.035 18.239 1.00 17.51 234 GLY B N 1
ATOM 4610 C CA . GLY B 1 234 ? -0.261 -27.873 18.836 1.00 19.78 234 GLY B CA 1
ATOM 4611 C C . GLY B 1 234 ? -1.746 -27.892 18.538 1.00 20.87 234 GLY B C 1
ATOM 4612 O O . GLY B 1 234 ? -2.181 -28.392 17.447 1.00 20.56 234 GLY B O 1
ATOM 4613 N N . LEU B 1 235 ? -2.511 -27.301 19.433 1.00 19.34 235 LEU B N 1
ATOM 4614 C CA . LEU B 1 235 ? -3.949 -27.032 19.213 1.00 19.59 235 LEU B CA 1
ATOM 4615 C C . LEU B 1 235 ? -4.209 -25.539 19.189 1.00 20.19 235 LEU B C 1
ATOM 4616 O O . LEU B 1 235 ? -3.837 -24.833 20.151 1.00 18.60 235 LEU B O 1
ATOM 4621 N N . ARG B 1 236 ? -4.828 -25.079 18.103 1.00 18.54 236 ARG B N 1
ATOM 4622 C CA . ARG B 1 236 ? -5.336 -23.707 17.958 1.00 19.34 236 ARG B CA 1
ATOM 4623 C C . ARG B 1 236 ? -6.824 -23.732 18.293 1.00 18.95 236 ARG B C 1
ATOM 4624 O O . ARG B 1 236 ? -7.550 -24.496 17.650 1.00 20.23 236 ARG B O 1
ATOM 4632 N N . VAL B 1 237 ? -7.262 -22.990 19.297 1.00 18.76 237 VAL B N 1
ATOM 4633 C CA . VAL B 1 237 ? -8.693 -23.028 19.714 1.00 19.39 237 VAL B CA 1
ATOM 4634 C C . VAL B 1 237 ? -9.018 -21.755 20.510 1.00 17.78 237 VAL B C 1
ATOM 4635 O O . VAL B 1 237 ? -8.155 -21.281 21.249 1.00 18.67 237 VAL B O 1
ATOM 4639 N N . HIS B 1 238 ? -10.227 -21.236 20.339 1.00 19.23 238 HIS B N 1
ATOM 4640 C CA . HIS B 1 238 ? -10.751 -20.137 21.169 1.00 19.60 238 HIS B CA 1
ATOM 4641 C C . HIS B 1 238 ? -11.042 -20.684 22.575 1.00 18.08 238 HIS B C 1
ATOM 4642 O O . HIS B 1 238 ? -11.050 -21.900 22.765 1.00 21.47 238 HIS B O 1
ATOM 4649 N N . MET B 1 239 ? -11.274 -19.780 23.504 1.00 20.47 239 MET B N 1
ATOM 4650 C CA . MET B 1 239 ? -11.341 -20.057 24.950 1.00 20.29 239 MET B CA 1
ATOM 4651 C C . MET B 1 239 ? -12.472 -19.243 25.547 1.00 19.55 239 MET B C 1
ATOM 4652 O O . MET B 1 239 ? -12.515 -18.036 25.338 1.00 22.71 239 MET B O 1
ATOM 4657 N N . ILE B 1 240 ? -13.313 -19.901 26.326 1.00 19.50 240 ILE B N 1
ATOM 4658 C CA . ILE B 1 240 ? -14.233 -19.224 27.271 1.00 19.15 240 ILE B CA 1
ATOM 4659 C C . ILE B 1 240 ? -14.173 -20.023 28.569 1.00 19.54 240 ILE B C 1
ATOM 4660 O O . ILE B 1 240 ? -14.758 -21.104 28.618 1.00 19.26 240 ILE B O 1
ATOM 4665 N N . VAL B 1 241 ? -13.466 -19.500 29.560 1.00 20.67 241 VAL B N 1
ATOM 4666 C CA . VAL B 1 241 ? -13.306 -20.190 30.866 1.00 21.82 241 VAL B CA 1
ATOM 4667 C C . VAL B 1 241 ? -13.868 -19.274 31.966 1.00 20.04 241 VAL B C 1
ATOM 4668 O O . VAL B 1 241 ? -13.500 -18.084 32.034 1.00 21.44 241 VAL B O 1
ATOM 4672 N N . ARG B 1 242 ? -14.743 -19.826 32.803 1.00 22.20 242 ARG B N 1
ATOM 4673 C CA . ARG B 1 242 ? -15.425 -19.091 33.902 1.00 21.10 242 ARG B CA 1
ATOM 4674 C C . ARG B 1 242 ? -15.475 -19.972 35.162 1.00 21.72 242 ARG B C 1
ATOM 4675 O O . ARG B 1 242 ? -15.146 -21.183 35.094 1.00 17.36 242 ARG B O 1
ATOM 4683 N N . ASP B 1 243 ? -15.765 -19.361 36.303 1.00 23.30 243 ASP B N 1
ATOM 4684 C CA . ASP B 1 243 ? -15.899 -20.085 37.594 1.00 24.66 243 ASP B CA 1
ATOM 4685 C C . ASP B 1 243 ? -16.901 -21.243 37.458 1.00 22.12 243 ASP B C 1
ATOM 4686 O O . ASP B 1 243 ? -16.669 -22.323 38.091 1.00 24.00 243 ASP B O 1
ATOM 4691 N N . THR B 1 244 ? -17.990 -21.043 36.731 1.00 21.03 244 THR B N 1
ATOM 4692 C CA . THR B 1 244 ? -19.046 -22.078 36.527 1.00 20.83 244 THR B CA 1
ATOM 4693 C C . THR B 1 244 ? -19.198 -22.329 35.028 1.00 21.94 244 THR B C 1
ATOM 4694 O O . THR B 1 244 ? -18.919 -21.389 34.237 1.00 19.47 244 THR B O 1
ATOM 4698 N N . GLU B 1 245 ? -19.627 -23.535 34.667 1.00 22.12 245 GLU B N 1
ATOM 4699 C CA . GLU B 1 245 ? -19.889 -23.887 33.260 1.00 23.07 245 GLU B CA 1
ATOM 4700 C C . GLU B 1 245 ? -20.995 -22.976 32.735 1.00 24.54 245 GLU B C 1
ATOM 4701 O O . GLU B 1 245 ? -20.965 -22.555 31.542 1.00 22.53 245 GLU B O 1
ATOM 4707 N N . LYS B 1 246 ? -22.012 -22.720 33.556 1.00 23.41 246 LYS B N 1
ATOM 4708 C CA . LYS B 1 246 ? -23.161 -21.950 33.047 1.00 25.86 246 LYS B CA 1
ATOM 4709 C C . LYS B 1 246 ? -22.686 -20.554 32.597 1.00 22.83 246 LYS B C 1
ATOM 4710 O O . LYS B 1 246 ? -23.191 -20.086 31.558 1.00 22.47 246 LYS B O 1
ATOM 4716 N N . GLU B 1 247 ? -21.875 -19.874 33.408 1.00 24.93 247 GLU B N 1
ATOM 4717 C CA . GLU B 1 247 ? -21.344 -18.518 33.063 1.00 24.97 247 GLU B CA 1
ATOM 4718 C C . GLU B 1 247 ? -20.631 -18.572 31.707 1.00 21.93 247 GLU B C 1
ATOM 4719 O O . GLU B 1 247 ? -20.857 -17.676 30.875 1.00 23.41 247 GLU B O 1
ATOM 4725 N N . ALA B 1 248 ? -19.839 -19.610 31.479 1.00 20.54 248 ALA B N 1
ATOM 4726 C CA . ALA B 1 248 ? -19.078 -19.792 30.224 1.00 20.03 248 ALA B CA 1
ATOM 4727 C C . ALA B 1 248 ? -20.043 -20.016 29.055 1.00 20.98 248 ALA B C 1
ATOM 4728 O O . ALA B 1 248 ? -19.895 -19.341 27.996 1.00 19.51 248 ALA B O 1
ATOM 4730 N N . ARG B 1 249 ? -21.004 -20.931 29.196 1.00 20.77 249 ARG B N 1
ATOM 4731 C CA . ARG B 1 249 ? -21.954 -21.246 28.104 1.00 23.17 249 ARG B CA 1
ATOM 4732 C C . ARG B 1 249 ? -22.803 -20.017 27.815 1.00 23.30 249 ARG B C 1
ATOM 4733 O O . ARG B 1 249 ? -23.109 -19.805 26.628 1.00 23.50 249 ARG B O 1
ATOM 4741 N N . ASP B 1 250 ? -23.178 -19.262 28.854 1.00 22.38 250 ASP B N 1
ATOM 4742 C CA . ASP B 1 250 ? -23.953 -18.005 28.681 1.00 24.92 250 ASP B CA 1
ATOM 4743 C C . ASP B 1 250 ? -23.094 -16.989 27.916 1.00 25.81 250 ASP B C 1
ATOM 4744 O O . ASP B 1 250 ? -23.643 -16.259 27.054 1.00 26.73 250 ASP B O 1
ATOM 4749 N N . TYR B 1 251 ? -21.795 -16.918 28.219 1.00 26.20 251 TYR B N 1
ATOM 4750 C CA . TYR B 1 251 ? -20.920 -15.947 27.523 1.00 22.77 251 TYR B CA 1
ATOM 4751 C C . TYR B 1 251 ? -20.850 -16.293 26.034 1.00 21.76 251 TYR B C 1
ATOM 4752 O O . TYR B 1 251 ? -20.829 -15.400 25.212 1.00 23.93 251 TYR B O 1
ATOM 4761 N N . ALA B 1 252 ? -20.823 -17.566 25.683 1.00 20.81 252 ALA B N 1
ATOM 4762 C CA . ALA B 1 252 ? -20.740 -18.005 24.274 1.00 22.63 252 ALA B CA 1
ATOM 4763 C C . ALA B 1 252 ? -21.975 -17.458 23.545 1.00 24.66 252 ALA B C 1
ATOM 4764 O O . ALA B 1 252 ? -21.825 -16.815 22.511 1.00 25.43 252 ALA B O 1
ATOM 4766 N N . GLU B 1 253 ? -23.163 -17.634 24.125 1.00 24.73 253 GLU B N 1
ATOM 4767 C CA . GLU B 1 253 ? -24.429 -17.127 23.539 1.00 28.06 253 GLU B CA 1
ATOM 4768 C C . GLU B 1 253 ? -24.331 -15.596 23.403 1.00 26.25 253 GLU B C 1
ATOM 4769 O O . GLU B 1 253 ? -24.698 -15.068 22.335 1.00 26.84 253 GLU B O 1
ATOM 4775 N N . HIS B 1 254 ? -23.813 -14.916 24.411 1.00 25.76 254 HIS B N 1
ATOM 4776 C CA . HIS B 1 254 ? -23.604 -13.448 24.400 1.00 26.22 254 HIS B CA 1
ATOM 4777 C C . HIS B 1 254 ? -22.732 -13.051 23.194 1.00 26.27 254 HIS B C 1
ATOM 4778 O O . HIS B 1 254 ? -23.103 -12.137 22.497 1.00 25.63 254 HIS B O 1
ATOM 4785 N N . LEU B 1 255 ? -21.646 -13.778 22.921 1.00 24.68 255 LEU B N 1
ATOM 4786 C CA . LEU B 1 255 ? -20.689 -13.424 21.841 1.00 23.65 255 LEU B CA 1
ATOM 4787 C C . LEU B 1 255 ? -21.357 -13.474 20.469 1.00 24.77 255 LEU B C 1
ATOM 4788 O O . LEU B 1 255 ? -20.932 -12.718 19.603 1.00 24.97 255 LEU B O 1
ATOM 4793 N N . VAL B 1 256 ? -22.310 -14.378 20.252 1.00 24.92 256 VAL B N 1
ATOM 4794 C CA . VAL B 1 256 ? -22.954 -14.522 18.916 1.00 27.57 256 VAL B CA 1
ATOM 4795 C C . VAL B 1 256 ? -24.306 -13.806 18.916 1.00 26.17 256 VAL B C 1
ATOM 4796 O O . VAL B 1 256 ? -24.963 -13.850 17.857 1.00 26.64 256 VAL B O 1
ATOM 4800 N N . SER B 1 257 ? -24.660 -13.090 19.983 1.00 25.93 257 SER B N 1
ATOM 4801 C CA . SER B 1 257 ? -26.036 -12.554 20.157 1.00 28.92 257 SER B CA 1
ATOM 4802 C C . SER B 1 257 ? -26.354 -11.429 19.156 1.00 34.36 257 SER B C 1
ATOM 4803 O O . SER B 1 257 ? -27.518 -11.079 19.071 1.00 32.57 257 SER B O 1
ATOM 4806 N N . LYS B 1 258 ? -25.381 -10.840 18.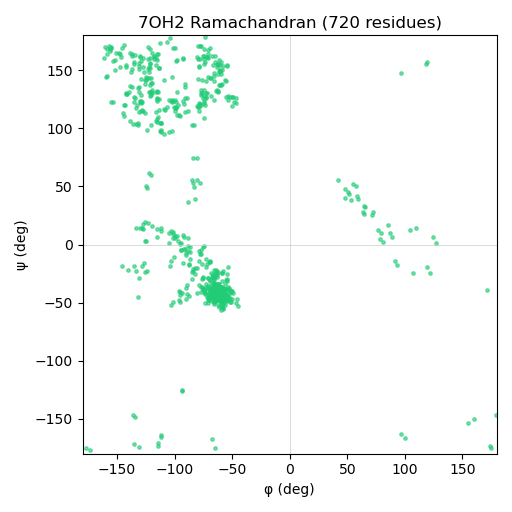453 1.00 37.65 258 LYS B N 1
ATOM 4807 C CA . LYS B 1 258 ? -25.650 -9.718 17.508 1.00 37.00 258 LYS B CA 1
ATOM 4808 C C . LYS B 1 258 ? -25.320 -10.141 16.078 1.00 38.18 258 LYS B C 1
ATOM 4809 O O . LYS B 1 258 ? -25.308 -9.274 15.214 1.00 41.77 258 LYS B O 1
ATOM 4815 N N . LEU B 1 259 ? -25.117 -11.425 15.815 1.00 38.04 259 LEU B N 1
ATOM 4816 C CA . LEU B 1 259 ? -24.607 -11.879 14.495 1.00 40.67 259 LEU B CA 1
ATOM 4817 C C . LEU B 1 259 ? -25.634 -11.725 13.363 1.00 52.15 259 LEU B C 1
ATOM 4818 O O . LEU B 1 259 ? -25.188 -11.798 12.200 1.00 61.93 259 LEU B O 1
ATOM 4823 N N . ASP B 1 260 ? -26.922 -11.519 13.645 1.00 59.90 260 ASP B N 1
ATOM 4824 C CA . ASP B 1 260 ? -27.945 -11.198 12.603 1.00 64.53 260 ASP B CA 1
ATOM 4825 C C . ASP B 1 260 ? -27.718 -12.078 11.364 1.00 68.47 260 ASP B C 1
ATOM 4826 O O . ASP B 1 260 ? -27.522 -11.504 10.270 1.00 72.49 260 ASP B O 1
ATOM 4828 N N . ASP B 1 261 ? -27.700 -13.409 11.535 1.00 73.45 261 ASP B N 1
ATOM 4829 C CA . ASP B 1 261 ? -27.532 -14.388 10.421 1.00 76.55 261 ASP B CA 1
ATOM 4830 C C . ASP B 1 261 ? -28.291 -15.690 10.722 1.00 81.06 261 ASP B C 1
ATOM 4831 O O . ASP B 1 261 ? -28.712 -15.913 11.902 1.00 67.82 261 ASP B O 1
ATOM 4833 N N . GLU B 1 262 ? -28.470 -16.502 9.668 1.00 85.51 262 GLU B N 1
ATOM 4834 C CA . GLU B 1 262 ? -29.097 -17.855 9.698 1.00 80.91 262 GLU B CA 1
ATOM 4835 C C . GLU B 1 262 ? -28.184 -18.824 10.467 1.00 80.90 262 GLU B C 1
ATOM 4836 O O . GLU B 1 262 ? -28.594 -19.281 11.559 1.00 76.62 262 GLU B O 1
ATOM 4838 N N . ALA B 1 289 ? -23.403 -30.192 15.017 1.00 35.10 289 ALA B N 1
ATOM 4839 C CA . ALA B 1 289 ? -23.635 -29.510 16.326 1.00 39.95 289 ALA B CA 1
ATOM 4840 C C . ALA B 1 289 ? -24.985 -29.926 16.959 1.00 42.35 289 ALA B C 1
ATOM 4841 O O . ALA B 1 289 ? -25.956 -30.158 16.205 1.00 42.25 289 ALA B O 1
ATOM 4843 N N . ASP B 1 290 ? -25.065 -29.967 18.301 1.00 40.79 290 ASP B N 1
ATOM 4844 C CA . ASP B 1 290 ? -26.346 -30.104 19.061 1.00 40.60 290 ASP B CA 1
ATOM 4845 C C . ASP B 1 290 ? -27.132 -28.774 18.997 1.00 42.90 290 ASP B C 1
ATOM 4846 O O . ASP B 1 290 ? -26.603 -27.771 18.426 1.00 38.64 290 ASP B O 1
ATOM 4851 N N . LYS B 1 291 ? -28.328 -28.744 19.617 1.00 44.03 291 LYS B N 1
ATOM 4852 C CA . LYS B 1 291 ? -29.238 -27.554 19.725 1.00 48.18 291 LYS B CA 1
ATOM 4853 C C . LYS B 1 291 ? -28.501 -26.344 20.320 1.00 49.45 291 LYS B C 1
ATOM 4854 O O . LYS B 1 291 ? -28.984 -25.213 20.098 1.00 53.61 291 LYS B O 1
ATOM 4856 N N . PHE B 1 292 ? -27.365 -26.556 21.005 1.00 44.74 292 PHE B N 1
ATOM 4857 C CA . PHE B 1 292 ? -26.557 -25.487 21.655 1.00 46.77 292 PHE B CA 1
ATOM 4858 C C . PHE B 1 292 ? -25.262 -25.144 20.887 1.00 41.25 292 PHE B C 1
ATOM 4859 O O . PHE B 1 292 ? -24.557 -24.249 21.386 1.00 37.40 292 PHE B O 1
ATOM 4867 N N . GLY B 1 293 ? -24.967 -25.762 19.728 1.00 40.69 293 GLY B N 1
ATOM 4868 C CA . GLY B 1 293 ? -23.761 -25.448 18.924 1.00 34.64 293 GLY B CA 1
ATOM 4869 C C . GLY B 1 293 ? -22.515 -26.222 19.370 1.00 34.19 293 GLY B C 1
ATOM 4870 O O . GLY B 1 293 ? -21.389 -25.813 19.044 1.00 36.68 293 GLY B O 1
ATOM 4871 N N . TYR B 1 294 ? -22.684 -27.288 20.146 1.00 27.66 294 TYR B N 1
ATOM 4872 C CA . TYR B 1 294 ? -21.565 -28.085 20.692 1.00 29.12 294 TYR B CA 1
ATOM 4873 C C . TYR B 1 294 ? -21.367 -29.306 19.780 1.00 31.99 294 TYR B C 1
ATOM 4874 O O . TYR B 1 294 ? -22.366 -29.951 19.429 1.00 32.70 294 TYR B O 1
ATOM 4883 N N . VAL B 1 295 ? -20.124 -29.585 19.351 1.00 25.87 295 VAL B N 1
ATOM 4884 C CA . VAL B 1 295 ? -19.789 -30.796 18.563 1.00 25.78 295 VAL B CA 1
ATOM 4885 C C . VAL B 1 295 ? -19.177 -31.833 19.488 1.00 28.17 295 VAL B C 1
ATOM 4886 O O . VAL B 1 295 ? -19.059 -32.978 19.075 1.00 26.22 295 VAL B O 1
ATOM 4890 N N . GLU B 1 296 ? -18.857 -31.433 20.705 1.00 25.09 296 GLU B N 1
ATOM 4891 C CA . GLU B 1 296 ? -18.250 -32.290 21.731 1.00 26.98 296 GLU B CA 1
ATOM 4892 C C . GLU B 1 296 ? -18.604 -31.637 23.057 1.00 23.15 296 GLU B C 1
ATOM 4893 O O . GLU B 1 296 ? -18.959 -30.474 23.043 1.00 21.69 296 GLU B O 1
ATOM 4899 N N . ARG B 1 297 ? -18.421 -32.342 24.159 1.00 24.05 297 ARG B N 1
ATOM 4900 C CA . ARG B 1 297 ? -18.909 -31.917 25.486 1.00 22.50 297 ARG B CA 1
ATOM 4901 C C . ARG B 1 297 ? -18.526 -30.473 25.784 1.00 22.01 297 ARG B C 1
ATOM 4902 O O . ARG B 1 297 ? -19.373 -29.733 26.322 1.00 21.83 297 ARG B O 1
ATOM 4910 N N . HIS B 1 298 ? -17.317 -30.052 25.452 1.00 21.05 298 HIS B N 1
ATOM 4911 C CA . HIS B 1 298 ? -16.842 -28.691 25.823 1.00 20.65 298 HIS B CA 1
ATOM 4912 C C . HIS B 1 298 ? -16.327 -27.960 24.587 1.00 22.06 298 HIS B C 1
ATOM 4913 O O . HIS B 1 298 ? -15.589 -26.962 24.753 1.00 23.99 298 HIS B O 1
ATOM 4920 N N . LEU B 1 299 ? -16.683 -28.424 23.399 1.00 21.07 299 LEU B N 1
ATOM 4921 C CA . LEU B 1 299 ? -16.164 -27.818 22.149 1.00 20.59 299 LEU B CA 1
ATOM 4922 C C . LEU B 1 299 ? -17.349 -27.203 21.420 1.00 20.92 299 LEU B C 1
ATOM 4923 O O . LEU B 1 299 ? -18.221 -27.973 20.899 1.00 22.62 299 LEU B O 1
ATOM 4928 N N . TRP B 1 300 ? -17.377 -25.877 21.434 1.00 21.34 300 TRP B N 1
ATOM 4929 C CA . TRP B 1 300 ? -18.459 -25.002 20.921 1.00 20.61 300 TRP B CA 1
ATOM 4930 C C . TRP B 1 300 ? -18.089 -24.486 19.537 1.00 21.42 300 TRP B C 1
ATOM 4931 O O . TRP B 1 300 ? -17.110 -23.742 19.463 1.00 21.31 300 TRP B O 1
ATOM 4942 N N . THR B 1 301 ? -18.838 -24.863 18.509 1.00 24.10 301 THR B N 1
ATOM 4943 C CA . THR B 1 301 ? -18.600 -24.434 17.089 1.00 26.41 301 THR B CA 1
ATOM 4944 C C . THR B 1 301 ? -19.473 -23.241 16.694 1.00 26.43 301 THR B C 1
ATOM 4945 O O . THR B 1 301 ? -19.331 -22.762 15.534 1.00 29.93 301 THR B O 1
ATOM 4949 N N . GLY B 1 302 ? -20.262 -22.696 17.611 1.00 29.91 302 GLY B N 1
ATOM 4950 C CA . GLY B 1 302 ? -21.106 -21.510 17.336 1.00 30.63 302 GLY B CA 1
ATOM 4951 C C . GLY B 1 302 ? -20.274 -20.342 16.830 1.00 32.03 302 GLY B C 1
ATOM 4952 O O . GLY B 1 302 ? -20.733 -19.586 15.963 1.00 31.29 302 GLY B O 1
ATOM 4953 N N . ILE B 1 303 ? -19.046 -20.233 17.322 1.00 29.35 303 ILE B N 1
ATOM 4954 C CA . ILE B 1 303 ? -18.103 -19.157 16.935 1.00 29.69 303 ILE B CA 1
ATOM 4955 C C . ILE B 1 303 ? -17.732 -19.305 15.453 1.00 28.23 303 ILE B C 1
ATOM 4956 O O . ILE B 1 303 ? -17.422 -18.294 14.823 1.00 33.91 303 ILE B O 1
ATOM 4961 N N . GLY B 1 304 ? -17.877 -20.498 14.883 1.00 29.29 304 GLY B N 1
ATOM 4962 C CA . GLY B 1 304 ? -17.719 -20.783 13.435 1.00 28.80 304 GLY B CA 1
ATOM 4963 C C . GLY B 1 304 ? -18.604 -19.904 12.559 1.00 32.90 304 GLY B C 1
ATOM 4964 O O . GLY B 1 304 ? -18.198 -19.616 11.416 1.00 31.51 304 GLY B O 1
ATOM 4965 N N . ARG B 1 305 ? -19.768 -19.477 13.067 1.00 34.34 305 ARG B N 1
ATOM 4966 C CA . ARG B 1 305 ? -20.703 -18.601 12.306 1.00 35.26 305 ARG B CA 1
ATOM 4967 C C . ARG B 1 305 ? -20.033 -17.255 12.004 1.00 35.84 305 ARG B C 1
ATOM 4968 O O . ARG B 1 305 ? -20.428 -16.634 10.998 1.00 31.86 305 ARG B O 1
ATOM 4976 N N . ALA B 1 306 ? -19.089 -16.804 12.843 1.00 31.67 306 ALA B N 1
ATOM 4977 C CA . ALA B 1 306 ? -18.386 -15.504 12.673 1.00 33.46 306 ALA B CA 1
ATOM 4978 C C . ALA B 1 306 ? -17.317 -15.570 11.566 1.00 32.01 306 ALA B C 1
ATOM 4979 O O . ALA B 1 306 ? -16.868 -14.507 11.179 1.00 37.63 306 ALA B O 1
ATOM 4981 N N . ARG B 1 307 ? -16.879 -16.755 11.133 1.00 34.35 307 ARG B N 1
ATOM 4982 C CA . ARG B 1 307 ? -15.791 -16.940 10.122 1.00 43.78 307 ARG B CA 1
ATOM 4983 C C . ARG B 1 307 ? -14.537 -16.118 10.538 1.00 46.06 307 ARG B C 1
ATOM 4984 O O . ARG B 1 307 ? -13.890 -15.498 9.667 1.00 47.48 307 ARG B O 1
ATOM 4988 N N . SER B 1 308 ? -14.174 -16.158 11.825 1.00 45.30 308 SER B N 1
ATOM 4989 C CA . SER B 1 308 ? -12.947 -15.580 12.446 1.00 39.82 308 SER B CA 1
ATOM 4990 C C . SER B 1 308 ? -11.652 -16.227 11.925 1.00 39.60 308 SER B C 1
ATOM 4991 O O . SER B 1 308 ? -10.616 -15.634 12.154 1.00 44.95 308 SER B O 1
ATOM 4994 N N . GLY B 1 309 ? -11.678 -17.447 11.382 1.00 33.61 309 GLY B N 1
ATOM 4995 C CA . GLY B 1 309 ? -10.454 -18.227 11.081 1.00 39.25 309 GLY B CA 1
ATOM 4996 C C . GLY B 1 309 ? -10.250 -19.404 12.044 1.00 35.35 309 GLY B C 1
ATOM 4997 O O . GLY B 1 309 ? -9.622 -20.395 11.655 1.00 37.48 309 GLY B O 1
ATOM 4998 N N . CYS B 1 310 ? -10.813 -19.338 13.251 1.00 29.42 310 CYS B N 1
ATOM 4999 C CA . CYS B 1 310 ? -10.793 -20.467 14.214 1.00 25.33 310 CYS B CA 1
ATOM 5000 C C . CYS B 1 310 ? -12.242 -20.751 14.620 1.00 24.50 310 CYS B C 1
ATOM 5001 O O . CYS B 1 310 ? -12.871 -19.849 15.189 1.00 25.29 310 CYS B O 1
ATOM 5004 N N . GLY B 1 311 ? -12.744 -21.919 14.219 1.00 23.12 311 GLY B N 1
ATOM 5005 C CA . GLY B 1 311 ? -14.175 -22.260 14.167 1.00 25.06 311 GLY B CA 1
ATOM 5006 C C . GLY B 1 311 ? -14.721 -22.852 15.459 1.00 24.28 311 GLY B C 1
ATOM 5007 O O . GLY B 1 311 ? -15.939 -23.230 15.458 1.00 23.76 311 GLY B O 1
ATOM 5008 N N . ALA B 1 312 ? -13.942 -22.908 16.549 1.00 22.87 312 ALA B N 1
ATOM 5009 C CA . ALA B 1 312 ? -14.461 -23.476 17.815 1.00 22.04 312 ALA B CA 1
ATOM 5010 C C . ALA B 1 312 ? -13.754 -22.893 19.028 1.00 20.46 312 ALA B C 1
ATOM 5011 O O . ALA B 1 312 ? -12.624 -22.412 18.884 1.00 18.79 312 ALA B O 1
ATOM 5013 N N . ALA B 1 313 ? -14.425 -22.983 20.174 1.00 19.67 313 ALA B N 1
ATOM 5014 C CA . ALA B 1 313 ? -13.910 -22.619 21.505 1.00 18.86 313 ALA B CA 1
ATOM 5015 C C . ALA B 1 313 ? -14.024 -23.804 22.461 1.00 20.78 313 ALA B C 1
ATOM 5016 O O . ALA B 1 313 ? -15.040 -24.530 22.419 1.00 19.89 313 ALA B O 1
ATOM 5018 N N . LEU B 1 314 ? -13.039 -23.945 23.337 1.00 19.11 314 LEU B N 1
ATOM 5019 C CA . LEU B 1 314 ? -13.221 -24.701 24.592 1.00 21.43 314 LEU B CA 1
ATOM 5020 C C . LEU B 1 314 ? -14.052 -23.830 25.510 1.00 20.87 314 LEU B C 1
ATOM 5021 O O . LEU B 1 314 ? -13.665 -22.642 25.737 1.00 17.89 314 LEU B O 1
ATOM 5026 N N . VAL B 1 315 ? -15.130 -24.407 26.033 1.00 19.15 315 VAL B N 1
ATOM 5027 C CA . VAL B 1 315 ? -16.099 -23.625 26.850 1.00 20.56 315 VAL B CA 1
ATOM 5028 C C . VAL B 1 315 ? -16.386 -24.420 28.113 1.00 21.51 315 VAL B C 1
ATOM 5029 O O . VAL B 1 315 ? -16.898 -25.562 28.003 1.00 21.36 315 VAL B O 1
ATOM 5033 N N . GLY B 1 316 ? -16.091 -23.850 29.267 1.00 21.97 316 GLY B N 1
ATOM 5034 C CA . GLY B 1 316 ? -16.446 -24.534 30.516 1.00 20.72 316 GLY B CA 1
ATOM 5035 C C . GLY B 1 316 ? -15.929 -23.801 31.723 1.00 20.39 316 GLY B C 1
ATOM 5036 O O . GLY B 1 316 ? -15.394 -22.667 31.602 1.00 20.28 316 GLY B O 1
ATOM 5037 N N . SER B 1 317 ? -16.132 -24.437 32.866 1.00 21.43 317 SER B N 1
ATOM 5038 C CA . SER B 1 317 ? -15.541 -24.019 34.145 1.00 19.81 317 SER B CA 1
ATOM 5039 C C . SER B 1 317 ? -14.021 -24.162 34.051 1.00 20.70 317 SER B C 1
ATOM 5040 O O . SER B 1 317 ? -13.508 -24.922 33.210 1.00 22.36 317 SER B O 1
ATOM 5043 N N . THR B 1 318 ? -13.310 -23.511 34.953 1.00 21.77 318 THR B N 1
ATOM 5044 C CA . THR B 1 318 ? -11.854 -23.690 35.128 1.00 19.40 318 THR B CA 1
ATOM 5045 C C . THR B 1 318 ? -11.461 -25.171 35.111 1.00 22.57 318 THR B C 1
ATOM 5046 O O . THR B 1 318 ? -10.549 -25.554 34.319 1.00 21.34 318 THR B O 1
ATOM 5050 N N . ASP B 1 319 ? -12.105 -25.995 35.948 1.00 21.35 319 ASP B N 1
ATOM 5051 C CA . ASP B 1 319 ? -11.703 -27.412 36.109 1.00 22.55 319 ASP B CA 1
ATOM 5052 C C . ASP B 1 319 ? -12.006 -28.183 34.820 1.00 20.41 319 ASP B C 1
ATOM 5053 O O . ASP B 1 319 ? -11.207 -29.100 34.485 1.00 22.39 319 ASP B O 1
ATOM 5058 N N . GLN B 1 320 ? -13.076 -27.849 34.117 1.00 19.21 320 GLN B N 1
ATOM 5059 C CA . GLN B 1 320 ? -13.424 -28.535 32.837 1.00 19.92 320 GLN B CA 1
ATOM 5060 C C . GLN B 1 320 ? -12.356 -28.207 31.789 1.00 19.56 320 GLN B C 1
ATOM 5061 O O . GLN B 1 320 ? -11.881 -29.146 31.085 1.00 20.11 320 GLN B O 1
ATOM 5067 N N . VAL B 1 321 ? -11.942 -26.940 31.737 1.00 20.23 321 VAL B N 1
ATOM 5068 C CA . VAL B 1 321 ? -10.899 -26.510 30.760 1.00 22.32 321 VAL B CA 1
ATOM 5069 C C . VAL B 1 321 ? -9.579 -27.203 31.114 1.00 21.70 321 VAL B C 1
ATOM 5070 O O . VAL B 1 321 ? -8.900 -27.713 30.207 1.00 18.77 321 VAL B O 1
ATOM 5074 N N . LEU B 1 322 ? -9.219 -27.284 32.389 1.00 20.68 322 LEU B N 1
ATOM 5075 C CA . LEU B 1 322 ? -8.005 -27.997 32.814 1.00 21.83 322 LEU B CA 1
ATOM 5076 C C . LEU B 1 322 ? -8.076 -29.457 32.370 1.00 22.25 322 LEU B C 1
ATOM 5077 O O . LEU B 1 322 ? -7.049 -29.970 31.872 1.00 19.89 322 LEU B O 1
ATOM 5082 N N . SER B 1 323 ? -9.237 -30.112 32.541 1.00 19.69 323 SER B N 1
ATOM 5083 C CA A SER B 1 323 ? -9.413 -31.540 32.175 0.50 22.74 323 SER B CA 1
ATOM 5084 C CA B SER B 1 323 ? -9.382 -31.544 32.177 0.50 21.56 323 SER B CA 1
ATOM 5085 C C . SER B 1 323 ? -9.278 -31.701 30.651 1.00 20.93 323 SER B C 1
ATOM 5086 O O . SER B 1 323 ? -8.718 -32.689 30.200 1.00 20.73 323 SER B O 1
ATOM 5091 N N . GLU B 1 324 ? -9.797 -30.762 29.883 1.00 20.70 324 GLU B N 1
ATOM 5092 C CA . GLU B 1 324 ? -9.664 -30.821 28.396 1.00 21.24 324 GLU B CA 1
ATOM 5093 C C . GLU B 1 324 ? -8.180 -30.693 28.028 1.00 20.35 324 GLU B C 1
ATOM 5094 O O . GLU B 1 324 ? -7.716 -31.434 27.154 1.00 18.19 324 GLU B O 1
ATOM 5100 N N . ILE B 1 325 ? -7.453 -29.770 28.660 1.00 17.96 325 ILE B N 1
ATOM 5101 C CA . ILE B 1 325 ? -6.006 -29.581 28.355 1.00 20.35 325 ILE B CA 1
ATOM 5102 C C . ILE B 1 325 ? -5.261 -30.882 28.656 1.00 21.64 325 ILE B C 1
ATOM 5103 O O . ILE B 1 325 ? -4.491 -31.313 27.821 1.00 19.45 325 ILE B O 1
ATOM 5108 N N . GLU B 1 326 ? -5.556 -31.522 29.798 1.00 23.38 326 GLU B N 1
ATOM 5109 C CA . GLU B 1 326 ? -4.954 -32.812 30.203 1.00 24.07 326 GLU B CA 1
ATOM 5110 C C . GLU B 1 326 ? -5.252 -33.859 29.119 1.00 22.46 326 GLU B C 1
ATOM 5111 O O . GLU B 1 326 ? -4.348 -34.634 28.765 1.00 21.31 326 GLU B O 1
ATOM 5117 N N . ALA B 1 327 ? -6.471 -33.877 28.597 1.00 20.91 327 ALA B N 1
ATOM 5118 C CA . ALA B 1 327 ? -6.885 -34.886 27.603 1.00 20.66 327 ALA B CA 1
ATOM 5119 C C . ALA B 1 327 ? -6.088 -34.655 26.311 1.00 20.16 327 ALA B C 1
ATOM 5120 O O . ALA B 1 327 ? -5.648 -35.627 25.713 1.00 21.74 327 ALA B O 1
ATOM 5122 N N . TYR B 1 328 ? -5.952 -33.417 25.863 1.00 19.85 328 TYR B N 1
ATOM 5123 C CA . TYR B 1 328 ? -5.126 -33.107 24.661 1.00 18.75 328 TYR B CA 1
ATOM 5124 C C . TYR B 1 328 ? -3.661 -33.449 24.923 1.00 20.72 328 TYR B C 1
ATOM 5125 O O . TYR B 1 328 ? -3.018 -34.065 24.059 1.00 20.47 328 TYR B O 1
ATOM 5134 N N . LYS B 1 329 ? -3.152 -33.178 26.118 1.00 19.04 329 LYS B N 1
ATOM 5135 C CA . LYS B 1 329 ? -1.767 -33.580 26.471 1.00 21.75 329 LYS B CA 1
ATOM 5136 C C . LYS B 1 329 ? -1.597 -35.101 26.391 1.00 22.96 329 LYS B C 1
ATOM 5137 O O . LYS B 1 329 ? -0.570 -35.559 25.870 1.00 20.66 329 LYS B O 1
ATOM 5143 N N . LYS B 1 330 ? -2.571 -35.874 26.855 1.00 24.26 330 LYS B N 1
ATOM 5144 C CA . LYS B 1 330 ? -2.450 -37.350 26.880 1.00 23.58 330 LYS B CA 1
ATOM 5145 C C . LYS B 1 330 ? -2.363 -37.823 25.422 1.00 23.49 330 LYS B C 1
ATOM 5146 O O . LYS B 1 330 ? -1.675 -38.817 25.158 1.00 23.09 330 LYS B O 1
ATOM 5150 N N . MET B 1 331 ? -3.061 -37.151 24.498 1.00 20.75 331 MET B N 1
ATOM 5151 C CA . MET B 1 331 ? -2.988 -37.491 23.047 1.00 20.90 331 MET B CA 1
ATOM 5152 C C . MET B 1 331 ? -1.590 -37.212 22.475 1.00 19.73 331 MET B C 1
ATOM 5153 O O . MET B 1 331 ? -1.237 -37.841 21.448 1.00 21.68 331 MET B O 1
ATOM 5158 N N . GLY B 1 332 ? -0.865 -36.245 23.039 1.00 17.55 332 GLY B N 1
ATOM 5159 C CA . GLY B 1 332 ? 0.458 -35.834 22.567 1.00 19.11 332 GLY B CA 1
ATOM 5160 C C . GLY B 1 332 ? 0.583 -34.350 22.229 1.00 19.17 332 GLY B C 1
ATOM 5161 O O . GLY B 1 332 ? 1.644 -33.970 21.766 1.00 19.41 332 GLY B O 1
ATOM 5162 N N . VAL B 1 333 ? -0.435 -33.532 22.505 1.00 20.80 333 VAL B N 1
ATOM 5163 C CA . VAL B 1 333 ? -0.360 -32.060 22.283 1.00 21.74 333 VAL B CA 1
ATOM 5164 C C . VAL B 1 333 ? 0.557 -31.440 23.350 1.00 21.79 333 VAL B C 1
ATOM 5165 O O . VAL B 1 333 ? 0.341 -31.726 24.564 1.00 19.74 333 VAL B O 1
ATOM 5169 N N . ARG B 1 334 ? 1.515 -30.608 22.935 1.00 19.27 334 ARG B N 1
ATOM 5170 C CA . ARG B 1 334 ? 2.433 -29.891 23.868 1.00 21.26 334 ARG B CA 1
ATOM 5171 C C . ARG B 1 334 ? 2.427 -28.372 23.658 1.00 22.07 334 ARG B C 1
ATOM 5172 O O . ARG B 1 334 ? 3.211 -27.667 24.316 1.00 20.71 334 ARG B O 1
ATOM 5180 N N . ALA B 1 335 ? 1.597 -27.875 22.750 1.00 20.58 335 ALA B N 1
ATOM 5181 C CA . ALA B 1 335 ? 1.432 -26.434 22.491 1.00 19.90 335 ALA B CA 1
ATOM 5182 C C . ALA B 1 335 ? -0.059 -26.120 22.321 1.00 17.50 335 ALA B C 1
ATOM 5183 O O . ALA B 1 335 ? -0.774 -26.904 21.660 1.00 18.95 335 ALA B O 1
ATOM 5185 N N . PHE B 1 336 ? -0.499 -25.045 22.950 1.00 18.15 336 PHE B N 1
ATOM 5186 C CA . PHE B 1 336 ? -1.882 -24.535 22.884 1.00 17.44 336 PHE B CA 1
ATOM 5187 C C . PHE B 1 336 ? -1.808 -23.064 22.541 1.00 16.80 336 PHE B C 1
ATOM 5188 O O . PHE B 1 336 ? -1.125 -22.280 23.218 1.00 19.52 336 PHE B O 1
ATOM 5196 N N . ILE B 1 337 ? -2.484 -22.707 21.463 1.00 17.65 337 ILE B N 1
ATOM 5197 C CA . ILE B 1 337 ? -2.620 -21.313 20.994 1.00 17.83 337 ILE B CA 1
ATOM 5198 C C . ILE B 1 337 ? -4.080 -20.919 21.173 1.00 17.33 337 ILE B C 1
ATOM 5199 O O . ILE B 1 337 ? -4.949 -21.282 20.331 1.00 17.18 337 ILE B O 1
ATOM 5204 N N . PHE B 1 338 ? -4.323 -20.223 22.280 1.00 17.21 338 PHE B N 1
ATOM 5205 C CA . PHE B 1 338 ? -5.663 -19.798 22.718 1.00 18.68 338 PHE B CA 1
ATOM 5206 C C . PHE B 1 338 ? -5.909 -18.359 22.307 1.00 18.12 338 PHE B C 1
ATOM 5207 O O . PHE B 1 338 ? -4.959 -17.582 22.043 1.00 18.67 338 PHE B O 1
ATOM 5215 N N . SER B 1 339 ? -7.191 -18.035 22.253 1.00 18.02 339 SER B N 1
ATOM 5216 C CA . SER B 1 339 ? -7.712 -16.691 21.939 1.00 19.00 339 SER B CA 1
ATOM 5217 C C . SER B 1 339 ? -9.099 -16.608 22.543 1.00 19.80 339 SER B C 1
ATOM 5218 O O . SER B 1 339 ? -9.629 -17.643 22.948 1.00 19.49 339 SER B O 1
ATOM 5221 N N . GLY B 1 340 ? -9.647 -15.411 22.587 1.00 22.19 340 GLY B N 1
ATOM 5222 C CA . GLY B 1 340 ? -11.000 -15.174 23.093 1.00 22.78 340 GLY B CA 1
ATOM 5223 C C . GLY B 1 340 ? -11.396 -13.737 22.875 1.00 24.17 340 GLY B C 1
ATOM 5224 O O . GLY B 1 340 ? -10.608 -12.973 22.290 1.00 21.18 340 GLY B O 1
ATOM 5225 N N . TYR B 1 341 ? -12.585 -13.376 23.345 1.00 23.25 341 TYR B N 1
ATOM 5226 C CA . TYR B 1 341 ? -13.256 -12.121 22.953 1.00 22.72 341 TYR B CA 1
ATOM 5227 C C . TYR B 1 341 ? -13.807 -11.455 24.200 1.00 24.44 341 TYR B C 1
ATOM 5228 O O . TYR B 1 341 ? -14.478 -12.107 25.001 1.00 23.16 341 TYR B O 1
ATOM 5237 N N . PRO B 1 342 ? -13.483 -10.169 24.436 1.00 22.20 342 PRO B N 1
ATOM 5238 C CA . PRO B 1 342 ? -12.347 -9.485 23.804 1.00 21.59 342 PRO B CA 1
ATOM 5239 C C . PRO B 1 342 ? -11.038 -10.178 24.143 1.00 21.97 342 PRO B C 1
ATOM 5240 O O . PRO B 1 342 ? -10.981 -10.889 25.175 1.00 21.40 342 PRO B O 1
ATOM 5244 N N . HIS B 1 343 ? -10.015 -9.985 23.291 1.00 20.95 343 HIS B N 1
ATOM 5245 C CA . HIS B 1 343 ? -8.726 -10.698 23.434 1.00 19.68 343 HIS B CA 1
ATOM 5246 C C . HIS B 1 343 ? -8.075 -10.373 24.788 1.00 18.98 343 HIS B C 1
ATOM 5247 O O . HIS B 1 343 ? -7.442 -11.264 25.349 1.00 19.41 343 HIS B O 1
ATOM 5254 N N . LEU B 1 344 ? -8.156 -9.145 25.278 1.00 20.04 344 LEU B N 1
ATOM 5255 C CA . LEU B 1 344 ? -7.481 -8.813 26.554 1.00 23.11 344 LEU B CA 1
ATOM 5256 C C . LEU B 1 344 ? -8.253 -9.472 27.713 1.00 23.44 344 LEU B C 1
ATOM 5257 O O . LEU B 1 344 ? -7.621 -9.971 28.668 1.00 24.52 344 LEU B O 1
ATOM 5262 N N . ASP B 1 345 ? -9.570 -9.349 27.676 1.00 23.86 345 ASP B N 1
ATOM 5263 C CA . ASP B 1 345 ? -10.491 -9.773 28.769 1.00 23.48 345 ASP B CA 1
ATOM 5264 C C . ASP B 1 345 ? -10.392 -11.310 28.879 1.00 23.48 345 ASP B C 1
ATOM 5265 O O . ASP B 1 345 ? -10.276 -11.820 30.019 1.00 21.03 345 ASP B O 1
ATOM 5270 N N . GLU B 1 346 ? -10.341 -12.053 27.751 1.00 19.60 346 GLU B N 1
ATOM 5271 C CA . GLU B 1 346 ? -10.256 -13.535 27.897 1.00 20.66 346 GLU B CA 1
ATOM 5272 C C . GLU B 1 346 ? -8.833 -13.936 28.310 1.00 20.48 346 GLU B C 1
ATOM 5273 O O . GLU B 1 346 ? -8.709 -14.928 29.028 1.00 19.39 346 GLU B O 1
ATOM 5279 N N . ALA B 1 347 ? -7.796 -13.189 27.928 1.00 20.92 347 ALA B N 1
ATOM 5280 C CA . ALA B 1 347 ? -6.419 -13.443 28.404 1.00 24.29 347 ALA B CA 1
ATOM 5281 C C . ALA B 1 347 ? -6.405 -13.382 29.937 1.00 22.27 347 ALA B C 1
ATOM 5282 O O . ALA B 1 347 ? -5.781 -14.241 30.562 1.00 24.37 347 ALA B O 1
ATOM 5284 N N . GLU B 1 348 ? -7.066 -12.394 30.515 1.00 22.25 348 GLU B N 1
ATOM 5285 C CA . GLU B 1 348 ? -7.137 -12.238 31.990 1.00 21.15 348 GLU B CA 1
ATOM 5286 C C . GLU B 1 348 ? -7.894 -13.406 32.634 1.00 21.02 348 GLU B C 1
ATOM 5287 O O . GLU B 1 348 ? -7.397 -13.962 33.624 1.00 22.20 348 GLU B O 1
ATOM 5293 N N . HIS B 1 349 ? -9.022 -13.804 32.077 1.00 21.19 349 HIS B N 1
ATOM 5294 C CA . HIS B 1 349 ? -9.821 -14.938 32.611 1.00 22.20 349 HIS B CA 1
ATOM 5295 C C . HIS B 1 349 ? -8.956 -16.187 32.628 1.00 22.66 349 HIS B C 1
ATOM 5296 O O . HIS B 1 349 ? -8.837 -16.861 33.715 1.00 24.01 349 HIS B O 1
ATOM 5303 N N . PHE B 1 350 ? -8.390 -16.525 31.463 1.00 20.19 350 PHE B N 1
ATOM 5304 C CA . PHE B 1 350 ? -7.601 -17.752 31.309 1.00 19.44 350 PHE B CA 1
ATOM 5305 C C . PHE B 1 350 ? -6.339 -17.587 32.139 1.00 20.72 350 PHE B C 1
ATOM 5306 O O . PHE B 1 350 ? -5.925 -18.545 32.843 1.00 22.39 350 PHE B O 1
ATOM 5314 N N . GLY B 1 351 ? -5.708 -16.425 32.031 1.00 22.87 351 GLY B N 1
ATOM 5315 C CA . GLY B 1 351 ? -4.409 -16.162 32.676 1.00 22.53 351 GLY B CA 1
ATOM 5316 C C . GLY B 1 351 ? -4.531 -16.211 34.203 1.00 23.00 351 GLY B C 1
ATOM 5317 O O . GLY B 1 351 ? -3.577 -16.597 34.842 1.00 23.98 351 GLY B O 1
ATOM 5318 N N . LYS B 1 352 ? -5.652 -15.779 34.770 1.00 22.42 352 LYS B N 1
ATOM 5319 C CA . LYS B 1 352 ? -5.850 -15.770 36.252 1.00 25.44 352 LYS B CA 1
ATOM 5320 C C . LYS B 1 352 ? -6.458 -17.104 36.729 1.00 24.96 352 LYS B C 1
ATOM 5321 O O . LYS B 1 352 ? -6.085 -17.564 37.780 1.00 23.30 352 LYS B O 1
ATOM 5325 N N . LYS B 1 353 ? -7.337 -17.744 35.965 1.00 27.24 353 LYS B N 1
ATOM 5326 C CA . LYS B 1 353 ? -8.084 -18.942 36.464 1.00 25.61 353 LYS B CA 1
ATOM 5327 C C . LYS B 1 353 ? -7.297 -20.214 36.155 1.00 27.13 353 LYS B C 1
ATOM 5328 O O . LYS B 1 353 ? -7.211 -21.112 37.024 1.00 23.16 353 LYS B O 1
ATOM 5334 N N . VAL B 1 354 ? -6.805 -20.358 34.923 1.00 25.03 354 VAL B N 1
ATOM 5335 C CA . VAL B 1 354 ? -6.233 -21.643 34.429 1.00 23.83 354 VAL B CA 1
ATOM 5336 C C . VAL B 1 354 ? -4.702 -21.609 34.465 1.00 24.50 354 VAL B C 1
ATOM 5337 O O . VAL B 1 354 ? -4.091 -22.565 34.968 1.00 23.99 354 VAL B O 1
ATOM 5341 N N . LEU B 1 355 ? -4.085 -20.572 33.928 1.00 25.72 355 LEU B N 1
ATOM 5342 C CA . LEU B 1 355 ? -2.622 -20.576 33.685 1.00 24.64 355 LEU B CA 1
ATOM 5343 C C . LEU B 1 355 ? -1.800 -20.819 34.940 1.00 26.60 355 LEU B C 1
ATOM 5344 O O . LEU B 1 355 ? -0.860 -21.598 34.855 1.00 30.43 355 LEU B O 1
ATOM 5349 N N . PRO B 1 356 ? -2.100 -20.246 36.134 1.00 29.90 356 PRO B N 1
ATOM 5350 C CA . PRO B 1 356 ? -1.325 -20.564 37.346 1.00 30.98 356 PRO B CA 1
ATOM 5351 C C . PRO B 1 356 ? -1.349 -22.058 37.711 1.00 29.71 356 PRO B C 1
ATOM 5352 O O . PRO B 1 356 ? -0.463 -22.486 38.369 1.00 33.57 356 PRO B O 1
ATOM 5356 N N . GLN B 1 357 ? -2.376 -22.803 37.277 1.00 31.27 357 GLN B N 1
ATOM 5357 C CA . GLN B 1 357 ? -2.595 -24.248 37.594 1.00 32.96 357 GLN B CA 1
ATOM 5358 C C . GLN B 1 357 ? -1.890 -25.148 36.569 1.00 34.71 357 GLN B C 1
ATOM 5359 O O . GLN B 1 357 ? -2.041 -26.386 36.679 1.00 34.78 357 GLN B O 1
ATOM 5365 N N . LEU B 1 358 ? -1.225 -24.580 35.565 1.00 30.37 358 LEU B N 1
ATOM 5366 C CA . LEU B 1 358 ? -0.618 -25.368 34.466 1.00 31.00 358 LEU B CA 1
ATOM 5367 C C . LEU B 1 358 ? 0.897 -25.334 34.603 1.00 26.52 358 LEU B C 1
ATOM 5368 O O . LEU B 1 358 ? 1.419 -24.244 34.832 1.00 26.04 358 LEU B O 1
ATOM 5373 N N . LYS B 1 359 ? 1.552 -26.454 34.314 1.00 24.08 359 LYS B N 1
ATOM 5374 C CA . LYS B 1 359 ? 3.010 -26.506 34.064 1.00 26.37 359 LYS B CA 1
ATOM 5375 C C . LYS B 1 359 ? 3.240 -26.015 32.617 1.00 22.99 359 LYS B C 1
ATOM 5376 O O . LYS B 1 359 ? 2.751 -26.633 31.694 1.00 24.60 359 LYS B O 1
ATOM 5378 N N . THR B 1 360 ? 3.972 -24.939 32.437 1.00 23.31 360 THR B N 1
ATOM 5379 C CA . THR B 1 360 ? 4.244 -24.396 31.093 1.00 23.07 360 THR B CA 1
ATOM 5380 C C . THR B 1 360 ? 5.736 -24.474 30.797 1.00 25.28 360 THR B C 1
ATOM 5381 O O . THR B 1 360 ? 6.555 -24.577 31.703 1.00 19.98 360 THR B O 1
ATOM 5385 N N . CYS B 1 361 ? 6.052 -24.399 29.510 1.00 21.38 361 CYS B N 1
ATOM 5386 C CA . CYS B 1 361 ? 7.431 -24.379 29.023 1.00 22.68 361 CYS B CA 1
ATOM 5387 C C . CYS B 1 361 ? 7.509 -23.459 27.799 1.00 22.44 361 CYS B C 1
ATOM 5388 O O . CYS B 1 361 ? 6.436 -22.992 27.290 1.00 20.71 361 CYS B O 1
ATOM 5391 N N . SER B 1 362 ? 8.752 -23.233 27.381 1.00 21.41 362 SER B N 1
ATOM 5392 C CA . SER B 1 362 ? 9.125 -22.571 26.122 1.00 22.25 362 SER B CA 1
ATOM 5393 C C . SER B 1 362 ? 9.714 -23.649 25.227 1.00 20.42 362 SER B C 1
ATOM 5394 O O . SER B 1 362 ? 10.772 -24.223 25.587 1.00 19.83 362 SER B O 1
ATOM 5397 N N . LEU B 1 363 ? 9.083 -23.945 24.095 1.00 19.41 363 LEU B N 1
ATOM 5398 C CA . LEU B 1 363 ? 9.585 -25.053 23.272 1.00 20.08 363 LEU B CA 1
ATOM 5399 C C . LEU B 1 363 ? 10.978 -24.737 22.733 1.00 20.34 363 LEU B C 1
ATOM 5400 O O . LEU B 1 363 ? 11.825 -25.639 22.689 1.00 21.93 363 LEU B O 1
ATOM 5405 N N . PRO B 1 364 ? 11.297 -23.500 22.323 1.00 19.83 364 PRO B N 1
ATOM 5406 C CA . PRO B 1 364 ? 12.680 -23.215 21.898 1.00 19.74 364 PRO B CA 1
ATOM 5407 C C . PRO B 1 364 ? 13.702 -23.682 22.949 1.00 20.90 364 PRO B C 1
ATOM 5408 O O . PRO B 1 364 ? 14.718 -24.253 22.604 1.00 21.56 364 PRO B O 1
ATOM 5412 N N . HIS B 1 365 ? 13.396 -23.464 24.212 1.00 20.75 365 HIS B N 1
ATOM 5413 C CA . HIS B 1 365 ? 14.270 -23.845 25.359 1.00 22.04 365 HIS B CA 1
ATOM 5414 C C . HIS B 1 365 ? 14.274 -25.370 25.528 1.00 21.39 365 HIS B C 1
ATOM 5415 O O . HIS B 1 365 ? 15.383 -25.948 25.595 1.00 21.99 365 HIS B O 1
ATOM 5422 N N . ILE B 1 366 ? 13.098 -26.029 25.516 1.00 23.20 366 ILE B N 1
ATOM 5423 C CA . ILE B 1 366 ? 12.980 -27.506 25.623 1.00 22.03 366 ILE B CA 1
ATOM 5424 C C . ILE B 1 366 ? 13.821 -28.125 24.505 1.00 23.86 366 ILE B C 1
ATOM 5425 O O . ILE B 1 366 ? 14.538 -29.063 24.764 1.00 21.04 366 ILE B O 1
ATOM 5430 N N . TYR B 1 367 ? 13.757 -27.575 23.298 1.00 21.44 367 TYR B N 1
ATOM 5431 C CA . TYR B 1 367 ? 14.479 -28.120 22.127 1.00 21.54 367 TYR B CA 1
ATOM 5432 C C . TYR B 1 367 ? 15.980 -27.776 22.138 1.00 22.39 367 TYR B C 1
ATOM 5433 O O . TYR B 1 367 ? 16.670 -28.180 21.209 1.00 21.45 367 TYR B O 1
ATOM 5442 N N . GLY B 1 368 ? 16.464 -26.982 23.101 1.00 22.99 368 GLY B N 1
ATOM 5443 C CA . GLY B 1 368 ? 17.872 -26.573 23.204 1.00 21.49 368 GLY B CA 1
ATOM 5444 C C . GLY B 1 368 ? 18.285 -25.589 22.130 1.00 22.17 368 GLY B C 1
ATOM 5445 O O . GLY B 1 368 ? 19.480 -25.616 21.767 1.00 20.54 368 GLY B O 1
ATOM 5446 N N . ARG B 1 369 ? 17.363 -24.806 21.559 1.00 21.26 369 ARG B N 1
ATOM 5447 C CA . ARG B 1 369 ? 17.699 -23.867 20.467 1.00 21.41 369 ARG B CA 1
ATOM 5448 C C . ARG B 1 369 ? 18.232 -22.552 21.029 1.00 22.22 369 ARG B C 1
ATOM 5449 O O . ARG B 1 369 ? 18.891 -21.836 20.272 1.00 23.74 369 ARG B O 1
ATOM 5457 N N . VAL B 1 370 ? 17.918 -22.214 22.278 1.00 21.45 370 VAL B N 1
ATOM 5458 C CA . VAL B 1 370 ? 18.233 -20.876 22.845 1.00 21.35 370 VAL B CA 1
ATOM 5459 C C . VAL B 1 370 ? 19.510 -21.030 23.647 1.00 23.06 370 VAL B C 1
ATOM 5460 O O . VAL B 1 370 ? 19.486 -21.612 24.732 1.00 24.04 370 VAL B O 1
ATOM 5464 N N . PRO B 1 371 ? 20.643 -20.449 23.226 1.00 22.45 371 PRO B N 1
ATOM 5465 C CA . PRO B 1 371 ? 21.878 -20.604 24.004 1.00 23.48 371 PRO B CA 1
ATOM 5466 C C . PRO B 1 371 ? 21.735 -19.787 25.300 1.00 24.62 371 PRO B C 1
ATOM 5467 O O . PRO B 1 371 ? 21.119 -18.724 25.266 1.00 23.09 371 PRO B O 1
ATOM 5471 N N . ALA B 1 372 ? 22.289 -20.305 26.404 1.00 24.59 372 ALA B N 1
ATOM 5472 C CA . ALA B 1 372 ? 22.199 -19.703 27.744 1.00 28.01 372 ALA B CA 1
ATOM 5473 C C . ALA B 1 372 ? 22.970 -18.374 27.731 1.00 29.71 372 ALA B C 1
ATOM 5474 O O . ALA B 1 372 ? 22.533 -17.437 28.404 1.00 27.45 372 ALA B O 1
ATOM 5476 N N . ASP B 1 373 ? 24.061 -18.304 26.965 1.00 27.57 373 ASP B N 1
ATOM 5477 C CA . ASP B 1 373 ? 24.953 -17.121 26.823 1.00 29.16 373 ASP B CA 1
ATOM 5478 C C . ASP B 1 373 ? 24.883 -16.623 25.366 1.00 26.96 373 ASP B C 1
ATOM 5479 O O . ASP B 1 373 ? 24.576 -17.434 24.467 1.00 25.08 373 ASP B O 1
ATOM 5484 N N . THR B 1 374 ? 25.163 -15.349 25.148 1.00 27.91 374 THR B N 1
ATOM 5485 C CA . THR B 1 374 ? 25.226 -14.745 23.791 1.00 26.22 374 THR B CA 1
ATOM 5486 C C . THR B 1 374 ? 26.085 -15.646 22.931 1.00 25.65 374 THR B C 1
ATOM 5487 O O . THR B 1 374 ? 27.235 -15.952 23.259 1.00 23.90 374 THR B O 1
ATOM 5491 N N . PRO B 1 375 ? 25.541 -16.136 21.811 1.00 22.61 375 PRO B N 1
ATOM 5492 C CA . PRO B 1 375 ? 26.308 -16.995 20.920 1.00 21.70 375 PRO B CA 1
ATOM 5493 C C . PRO B 1 375 ? 27.336 -16.182 20.118 1.00 22.42 375 PRO B C 1
ATOM 5494 O O . PRO B 1 375 ? 27.187 -14.976 19.995 1.00 23.21 375 PRO B O 1
ATOM 5498 N N . ALA B 1 376 ? 28.317 -16.878 19.566 1.00 23.70 376 ALA B N 1
ATOM 5499 C CA . ALA B 1 376 ? 29.432 -16.312 18.780 1.00 25.30 376 ALA B CA 1
ATOM 5500 C C . ALA B 1 376 ? 28.950 -16.130 17.337 1.00 24.19 376 ALA B C 1
ATOM 5501 O O . ALA B 1 376 ? 29.606 -16.565 16.430 1.00 23.99 376 ALA B O 1
ATOM 5503 N N . THR B 1 377 ? 27.830 -15.446 17.164 1.00 23.65 377 THR B N 1
ATOM 5504 C CA . THR B 1 377 ? 27.261 -15.140 15.831 1.00 22.04 377 THR B CA 1
ATOM 5505 C C . THR B 1 377 ? 27.781 -13.781 15.394 1.00 21.47 377 THR B C 1
ATOM 5506 O O . THR B 1 377 ? 28.267 -12.974 16.209 1.00 21.28 377 THR B O 1
ATOM 5510 N N . PRO B 1 378 ? 27.722 -13.480 14.091 1.00 19.14 378 PRO B N 1
ATOM 5511 C CA . PRO B 1 378 ? 28.118 -12.152 13.615 1.00 21.48 378 PRO B CA 1
ATOM 5512 C C . PRO B 1 378 ? 27.416 -10.987 14.326 1.00 21.26 378 PRO B C 1
ATOM 5513 O O . PRO B 1 378 ? 28.061 -9.991 14.651 1.00 21.58 378 PRO B O 1
ATOM 5517 N N . LEU B 1 379 ? 26.137 -11.136 14.662 1.00 20.62 379 LEU B N 1
ATOM 5518 C CA . LEU B 1 379 ? 25.392 -10.063 15.371 1.00 21.40 379 LEU B CA 1
ATOM 5519 C C . LEU B 1 379 ? 25.580 -10.203 16.883 1.00 22.47 379 LEU B C 1
ATOM 5520 O O . LEU B 1 379 ? 25.330 -9.217 17.562 1.00 21.27 379 LEU B O 1
ATOM 5525 N N . GLY B 1 380 ? 26.021 -11.363 17.356 1.00 21.36 380 GLY B N 1
ATOM 5526 C CA . GLY B 1 380 ? 26.283 -11.604 18.788 1.00 25.24 380 GLY B CA 1
ATOM 5527 C C . GLY B 1 380 ? 27.738 -11.348 19.138 1.00 23.76 380 GLY B C 1
ATOM 5528 O O . GLY B 1 380 ? 28.279 -10.260 18.789 1.00 24.56 380 GLY B O 1
ATOM 5529 N N . ALA B 1 381 ? 28.385 -12.332 19.755 1.00 27.99 381 ALA B N 1
ATOM 5530 C CA . ALA B 1 381 ? 29.768 -12.203 20.273 1.00 26.14 381 ALA B CA 1
ATOM 5531 C C . ALA B 1 381 ? 30.772 -12.660 19.225 1.00 25.53 381 ALA B C 1
ATOM 5532 O O . ALA B 1 381 ? 31.917 -12.753 19.555 1.00 25.02 381 ALA B O 1
ATOM 5534 N N . GLY B 1 382 ? 30.359 -12.966 17.996 1.00 25.20 382 GLY B N 1
ATOM 5535 C CA . GLY B 1 382 ? 31.269 -13.448 16.935 1.00 25.12 382 GLY B CA 1
ATOM 5536 C C . GLY B 1 382 ? 32.337 -12.415 16.619 1.00 28.23 382 GLY B C 1
ATOM 5537 O O . GLY B 1 382 ? 32.114 -11.208 16.837 1.00 26.24 382 GLY B O 1
ATOM 5538 N N . ARG B 1 383 ? 33.465 -12.884 16.112 1.00 28.32 383 ARG B N 1
ATOM 5539 C CA . ARG B 1 383 ? 34.599 -12.035 15.698 1.00 31.56 383 ARG B CA 1
ATOM 5540 C C . ARG B 1 383 ? 34.182 -11.449 14.351 1.00 29.75 383 ARG B C 1
ATOM 5541 O O . ARG B 1 383 ? 33.710 -12.174 13.504 1.00 31.14 383 ARG B O 1
ATOM 5543 N N . ARG B 1 384 ? 34.303 -10.142 14.198 1.00 27.05 384 ARG B N 1
ATOM 5544 C CA . ARG B 1 384 ? 34.031 -9.487 12.910 1.00 29.92 384 ARG B CA 1
ATOM 5545 C C . ARG B 1 384 ? 35.190 -9.768 11.946 1.00 31.48 384 ARG B C 1
ATOM 5546 O O . ARG B 1 384 ? 36.333 -9.581 12.340 1.00 33.84 384 ARG B O 1
ATOM 5554 N N . HIS B 1 385 ? 34.876 -10.162 10.721 1.00 37.91 385 HIS B N 1
ATOM 5555 C CA . HIS B 1 385 ? 35.815 -10.267 9.566 1.00 46.49 385 HIS B CA 1
ATOM 5556 C C . HIS B 1 385 ? 35.395 -9.227 8.514 1.00 47.89 385 HIS B C 1
ATOM 5557 O O . HIS B 1 385 ? 36.210 -8.719 7.729 1.00 53.59 385 HIS B O 1
#

Foldseek 3Di:
DALDDAPQVPDQFFQEEEELCFAQQAAQAQPDRDPVLFQELVNSLCLVLLLVVLPHAEYEYDDDPHRGDHQLNSLLVSLVVHQGHAYETEDEQPPDDLLVVLLSQQVSLVSNLNSYAYAYHQDDDPPDDDDSVVSLQSSLQSLLQNQCLAAHQAGQGDGDPDGGHRHGSQSRHHQFHPRAHAYEYEDQDPSRLLCCLQGHQEYEDADDPPVVVSVRLVSSQVNVVVNVHRHAYEYEAEEQEAQFLVVQVVSLCVNHQPPPDPVNVVVVCDPQFAAPDPQWTQVCLSSVRPHRIYRTGYLVVVLVVVVVVVSNRHRYYYYAYHNRSVVSCVCSVRHVVVGRHDHVSVVSRRRDPDRDLGSVTVPDDDD/DALDDAPCLPDQFFQEEEELCFAQLAAQAQPDRDPVLFQELVNSLCLVLLLVVLPRAEYEQDDDPHRGDHQLNSLLVSLVVHQGHAYETEDEQPPDDLLVVLLSQQVSLVSNLNSYAYAYHQDDDPPDDDDSLVSLQSSVQSLLQNQCLAPHQARQGDGDPDGGDRHGSQSRHHQWHPRGHAYEYEDQDPSRLLCCLQGHQEYEDFDDPVVVVSVRQVSSQVNVVVNVHRHAYEYEAEEQEAQFLVVQLVSLCVNHVPVPDDVDPSQAPDPQWHQSCLSSVSVRRIYRTGYLVSVLVVVVVVVSNRHRYYYYAYHNRSVVSCVCSVRHVVVGRHDHVSVVVRGRDPDRDLGSVTVPDDD

CATH classification: 3.20.20.30

InterPro domains:
  IPR011251 Luciferase-like domain [PF00296] (39-334)
  IPR036661 Luciferase-like domain superfamily [G3DSA:3.20.20.30] (14-362)
  IPR036661 Luciferase-like domain superfamily [SSF51679] (29-360)
  IPR050172 SsuD/RutA monooxygenase [PTHR42847] (28-360)

B-factor: mean 26.08, std 8.28, range [15.55, 85.51]

Organism: NCBI:txid464029

Radius of gyration: 27.25 Å; Cα contacts (8 Å, |Δi|>4): 1640; chains: 2; bounding box: 86×75×56 Å

Secondary structure (DSSP, 8-state):
--SS-BS-TT---BEEEEE---SS---SSTT---GGGS--HHHHHHHHHHHHHHT-SEEEE---SSSS--HHHHHHHHHTS-SS--EEEEEETTSB-HHHHHHHHHHHHHHTTT-EEEEEE-PPPTT----HHHHHHHHHHHHHHHHHHHH-SEEEEE-SS-EEEEEE-GGG--S--TT-S-BEEE--SHHHHHHHHHH-SEEEE----HHHHHHHHHHHHHHHHHTT--BEEEEEEEEEEESSHHHHHHHHHHHHTT--SHHHHHHH---SSSEEETTEE-GGGGG--S---EEEEEHHHHHHHHHHHHHHTEEEEEEE-SSHHHHHHHHHHHTGGGS-B--HHHHTT-S-SS--SSTTTTPPP--/--SS-BS-TT---BEEEEE---SS---SSTT---GGGS--HHHHHHHHHHHHHHT-SEEEE---SSSS--HHHHHHHHHTS-SS--EEEEEETTSB-HHHHHHHHHHHHHHTTT-EEEEEE-PPPTT----HHHHHHHHHHHHHHHHHHHH-SEEEEE-SS-EEEEEE-GGG--S--TT-SPBEEE--SHHHHHHHHHH-SEEEE----HHHHHHHHHHHHHHHHHTT--BEEEEEEEEEEESSHHHHHHHHHHHHTT------TTSEEETTEE-GGGGG--S---EEEEEHHHHHHHHHHHHHHTEEEEEEE-SSHHHHHHHHHHHTGGGS-B--HHHHTT-S-SS--SSTTTTPPP-

Solvent-accessible surface area: 25599 Å² total; per-residue (Å²): 236,33,39,9,76,9,54,10,97,141,23,115,10,1,1,0,3,0,15,0,0,0,4,27,23,0,54,29,62,0,49,51,63,46,72,82,23,16,0,20,28,101,17,0,10,86,0,0,43,70,0,16,100,27,29,2,74,1,0,7,0,22,15,30,38,86,22,0,2,20,2,21,5,0,0,0,0,0,7,55,66,12,98,176,0,1,0,2,0,3,10,20,3,17,20,26,13,0,0,6,7,0,1,1,0,1,0,0,0,27,16,0,139,0,20,0,0,0,12,5,41,10,50,45,24,16,43,63,144,29,93,52,45,50,39,34,113,22,0,38,12,1,0,69,0,0,48,19,1,20,89,124,109,49,0,71,17,92,34,107,56,26,98,5,85,52,16,62,0,60,7,0,70,6,16,2,66,116,21,0,0,0,0,2,4,18,23,79,49,113,58,1,26,50,2,0,0,18,23,0,9,0,0,1,0,78,21,32,44,44,131,60,0,16,102,66,0,98,44,0,17,57,92,0,115,66,84,75,65,56,0,0,0,0,1,6,0,4,1,2,0,18,99,67,58,142,79,0,99,69,43,2,61,71,0,20,75,116,22,86,32,71,78,11,146,98,85,98,122,82,108,67,68,17,74,60,38,211,22,1,15,23,3,1,22,36,32,92,39,65,1,33,1,0,0,1,0,14,19,109,48,0,34,65,21,1,83,37,1,35,69,25,0,0,19,1,0,2,0,0,1,4,16,1,34,74,1,0,50,52,0,3,130,52,0,8,98,111,30,55,40,9,6,0,0,102,84,41,36,30,28,32,112,112,81,13,90,9,17,16,16,70,8,130,25,76,146,138,45,43,9,81,9,55,11,89,139,23,116,11,1,0,0,2,0,17,0,0,0,14,27,27,1,35,30,63,1,27,51,48,49,60,83,24,14,0,18,30,145,17,0,10,86,1,0,43,73,0,36,105,23,30,3,77,1,0,7,0,21,16,35,30,96,21,0,2,19,3,21,4,0,0,0,0,0,8,55,68,7,136,73,2,1,0,1,0,4,9,20,4,17,20,26,12,0,0,6,6,2,1,1,0,0,0,0,0,28,16,0,70,0,22,0,0,0,12,4,42,11,51,46,24,15,41,62,146,29,92,51,44,49,38,36,111,21,0,39,12,0,0,69,0,0,49,31,1,21,91,102,109,44,2,68,14,131,35,107,53,26,66,2,138,50,16,61,0,57,7,0,66,4,19,1,66,118,22,0,0,0,0,1,4,19,21,73,49,113,58,2,27,50,2,0,0,17,21,0,11,0,0,0,0,80,19,33,46,50,84,75,0,17,102,66,0,100,43,0,19,55,91,0,119,68,77,76,63,57,0,0,0,0,0,8,0,4,1,3,0,19,105,66,36,144,82,0,60,69,44,1,99,70,1,6,74,112,28,109,76,146,100,76,108,132,16,16,55,42,139,16,1,2,40,8,1,28,116,29,136,47,64,3,34,1,0,0,0,0,15,18,102,44,1,33,62,19,1,100,34,2,26,104,21,0,0,18,1,0,2,0,0,1,6,17,1,34,76,1,0,53,51,0,2,98,50,0,9,98,106,29,61,37,9,6,0,0,101,84,43,38,30,27,34,110,117,82,13,87,9,15,15,14,70,7,87,39,118

Nearest PDB structures (foldseek):
  7oh2-assembly1_A  TM=1.003E+00  e=2.878E-79  Xaviernesmea oryzae
  7oh2-assembly1_B  TM=9.951E-01  e=4.005E-74  Xaviernesmea oryzae
  7olf-assembly1_A  TM=9.880E-01  e=1.409E-65  Agrobacterium fabrum str. C58
  7olf-assembly1_B  TM=9.892E-01  e=3.256E-65  Agrobacterium fabrum str. C58
  7jyb-assembly2_H  TM=8.673E-01  e=9.641E-33  Pseudomonas fluorescens Pf0-1

Sequence (726 aa):
MTVVPITSPDLDAAEVSWFAALCSDDYAYLGVPDDALKSSFEHCSEIVTRAETLGFRNILCPSSYQVGQDTLSFVAACSQITERINLLAAIRCGEMQPIMLARTVATLDHMLKGRLTLNVISSDFPGEVADSAFRYRRSHEVVQILRQAWTRDTIDHEGEVYNFKGVTTEPARPYQQNNGGPLLYFGGYSPDALELCGAQCDVYLMWPEPKEQIAERMKAVHARAEAHGRTLDYGLRVHMIVRDTEKEARDYAEHLVSKLDDEYGRLIRSADKFGYVERHLWTGIGRARSGCGAALVGSTDQVLSEIEAYKKMGVRAFIFSGYPHLDEAEHFGKKVLPQLKTCSLPHIYGRVPADTPATPLGAGRRHLMTVVPITSPDLDAAEVSWFAALCSDDYAYLGVPDDALKSSFEHCSEIVTRAETLGFRNILCPSSYQVGQDTLSFVAACSQITERINLLAAIRCGEMQPIMLARTVATLDHMLKGRLTLNVISSDFPGEVADSAFRYRRSHEVVQILRQAWTRDTIDHEGEVYNFKGVTTEPARPYQQNGGPLLYFGGYSPDALELCGAQCDVYLMWPEPKEQIAERMKAVHARAEAHGRTLDYGLRVHMIVRDTEKEARDYAEHLVSKLDDEADKFGYVERHLWTGIGRARSGCGAALVGSTDQVLSSEIEAYKKMGVRAFIFSGYPHLDEAEHFGKKVLPQLKTCSLPHIYGRVPADTPATPLGAGRRH